Protein AF-0000000069712317 (afdb_homodimer)

Organism: Shewanella oneidensis (strain ATCC 700550 / JCM 31522 / CIP 106686 / LMG 19005 / NCIMB 14063 / MR-1) (NCBI:txid211586)

Nearest PDB structures (foldseek):
  5gpy-assembly1_A  TM=3.965E-01  e=3.452E-01  Homo sapiens
  7nw0-assembly1_W  TM=3.946E-01  e=5.923E-01  Homo sapiens
  5oqj-assembly1_W  TM=4.664E-01  e=4.288E+00  Saccharomyces cerevisiae S288C
  5oqm-assembly1_W  TM=4.664E-01  e=4.288E+00  Saccharomyces cerevisiae
  7ml1-assembly1_W  TM=3.977E-01  e=7.357E+00  Saccharomyces cerevisiae

Secondary structure (DSSP, 8-state):
----EEE--TTT-TTEEE-SS---GGGGG-SEEE--GGGHHHHTTTS-EEEEE-TTT--EEEEEE--SSTT--TTEETTEE-SS---HHHHHTTEEEEEETTTEEEEEEETT-TTEEET-SEESB-TTSPBPHHHHHHHHHHHHHHHHHHHHHHHHHHHHHTT-EEEEEEEEE-TTS-EEEEEEEEEE-HHHHHTS-HHHHHHHHHHTHHHHHHHHHHHGGGGGGGT--/----EEE--TTT-TTEEE-SS---GGGGG-SEEE--GGGHHHHTTTS-EEEEE-TTT--EEEEEE--SSTT--TTEETTEE-SS---HHHHHTTEEEEEETTTEEEEEEETT-TTEEET-SEESB-TTSPBPHHHHHHHHHHHHHHHHHHHHHHHHHHHHHTT-EEEEEEEEE-TTS-EEEEEEEEEE-HHHHHTS-HHHHHHHHHHTHHHHHHHHHHHGGGGGGGT--

Sequence (458 aa):
MKTQFVPLNDANHKNLAIGDQVDYSLFETMHMLPLQVQEFMSAATSFPIVFTKNAQTGEFLSIAITALKPNTNMLLKNGQWQSRYLPIQVQLYPFGMSYVDNDKVILGIDINNSSVAEHEAHRLFDDSGKQTTYLSKKLELASLQASYHDMTKYFIKVLLNHGLLQTRTLTVTALDATKTNIDGIYTIDEGKLQQLDDTTLLDFAKRGFYSAIYAHLCSLSLIDLVMEKMKTQFVPLNDANHKNLAIGDQVDYSLFETMHMLPLQVQEFMSAATSFPIVFTKNAQTGEFLSIAITALKPNTNMLLKNGQWQSRYLPIQVQLYPFGMSYVDNDKVILGIDINNSSVAEHEAHRLFDDSGKQTTYLSKKLELASLQASYHDMTKYFIKVLLNHGLLQTRTLTVTALDATKTNIDGIYTIDEGKLQQLDDTTLLDFAKRGFYSAIYAHLCSLSLIDLVMEK

Structure (mmCIF, N/CA/C/O backbone):
data_AF-0000000069712317-model_v1
#
loop_
_entity.id
_entity.type
_entity.pdbx_description
1 polymer 'SapC family protein'
#
loop_
_atom_site.group_PDB
_atom_site.id
_atom_site.type_symbol
_atom_site.label_atom_id
_atom_site.label_alt_id
_atom_site.label_comp_id
_atom_site.label_asym_id
_atom_site.label_entity_id
_atom_site.label_seq_id
_atom_site.pdbx_PDB_ins_code
_atom_site.Cartn_x
_atom_site.Cartn_y
_atom_site.Cartn_z
_atom_site.occupancy
_atom_site.B_iso_or_equiv
_atom_site.auth_seq_id
_atom_site.auth_comp_id
_atom_site.auth_asym_id
_atom_site.auth_atom_id
_atom_site.pdbx_PDB_model_num
ATOM 1 N N . MET A 1 1 ? -21.062 28.516 6.91 1 56.5 1 MET A N 1
ATOM 2 C CA . MET A 1 1 ? -20.266 29.703 7.211 1 56.5 1 MET A CA 1
ATOM 3 C C . MET A 1 1 ? -18.875 29.594 6.613 1 56.5 1 MET A C 1
ATOM 5 O O . MET A 1 1 ? -18.375 28.484 6.395 1 56.5 1 MET A O 1
ATOM 9 N N . LYS A 1 2 ? -18.312 30.703 6.191 1 67.31 2 LYS A N 1
ATOM 10 C CA . LYS A 1 2 ? -17.016 30.75 5.512 1 67.31 2 LYS A CA 1
ATOM 11 C C . LYS A 1 2 ? -15.875 30.516 6.488 1 67.31 2 LYS A C 1
ATOM 13 O O . LYS A 1 2 ? -15.938 30.953 7.641 1 67.31 2 LYS A O 1
ATOM 18 N N . THR A 1 3 ? -15.062 29.531 6.172 1 71.25 3 THR A N 1
ATOM 19 C CA . THR A 1 3 ? -13.883 29.25 6.984 1 71.25 3 THR A CA 1
ATOM 20 C C . THR A 1 3 ? -13.117 30.531 7.285 1 71.25 3 THR A C 1
ATOM 22 O O . THR A 1 3 ? -12.906 31.359 6.395 1 71.25 3 THR A O 1
ATOM 25 N N . GLN A 1 4 ? -13.016 30.891 8.57 1 75.88 4 GLN A N 1
ATOM 26 C CA . GLN A 1 4 ? -12.25 32.062 9 1 75.88 4 GLN A CA 1
ATOM 27 C C . GLN A 1 4 ? -11.164 31.656 9.992 1 75.88 4 GLN A C 1
ATOM 29 O O . GLN A 1 4 ? -11.445 31.375 11.156 1 75.88 4 GLN A O 1
ATOM 34 N N . PHE A 1 5 ? -9.922 31.703 9.539 1 80.81 5 PHE A N 1
ATOM 35 C CA . PHE A 1 5 ? -8.805 31.359 10.414 1 80.81 5 PHE A CA 1
ATOM 36 C C . PHE A 1 5 ? -8.289 32.594 11.141 1 80.81 5 PHE A C 1
ATOM 38 O O . PHE A 1 5 ? -8.016 33.625 10.508 1 80.81 5 PHE A O 1
ATOM 45 N N . VAL A 1 6 ? -8.367 32.5 12.391 1 83.62 6 VAL A N 1
ATOM 46 C CA . VAL A 1 6 ? -7.812 33.562 13.211 1 83.62 6 VAL A CA 1
ATOM 47 C C . VAL A 1 6 ? -6.57 33.062 13.945 1 83.62 6 VAL A C 1
ATOM 49 O O . VAL A 1 6 ? -6.535 31.938 14.414 1 83.62 6 VAL A O 1
ATOM 52 N N . PRO A 1 7 ? -5.547 33.906 13.977 1 86 7 PRO A N 1
ATOM 53 C CA . PRO A 1 7 ? -4.352 33.5 14.719 1 86 7 PRO A CA 1
ATOM 54 C C . PRO A 1 7 ? -4.656 33.125 16.172 1 86 7 PRO A C 1
ATOM 56 O O . PRO A 1 7 ? -5.41 33.812 16.844 1 86 7 PRO A O 1
ATOM 59 N N . LEU A 1 8 ? -4.09 32.031 16.484 1 84.81 8 LEU A N 1
ATOM 60 C CA . LEU A 1 8 ? -4.312 31.562 17.844 1 84.81 8 LEU A CA 1
ATOM 61 C C . LEU A 1 8 ? -3.525 32.375 18.859 1 84.81 8 LEU A C 1
ATOM 63 O O . LEU A 1 8 ? -2.33 32.625 18.672 1 84.81 8 LEU A O 1
ATOM 67 N N . ASN A 1 9 ? -4.246 32.906 19.75 1 82.69 9 ASN A N 1
ATOM 68 C CA . ASN A 1 9 ? -3.594 33.656 20.812 1 82.69 9 ASN A CA 1
ATOM 69 C C . ASN A 1 9 ? -4.266 33.406 22.172 1 82.69 9 ASN A C 1
ATOM 71 O O . ASN A 1 9 ? -5.477 33.188 22.234 1 82.69 9 ASN A O 1
ATOM 75 N N . ASP A 1 10 ? -3.424 33.406 23.172 1 77.81 10 ASP A N 1
ATOM 76 C CA . ASP A 1 10 ? -3.889 33.094 24.516 1 77.81 10 ASP A CA 1
ATOM 77 C C . ASP A 1 10 ? -4.824 34.188 25.047 1 77.81 10 ASP A C 1
ATOM 79 O O . ASP A 1 10 ? -5.691 33.906 25.875 1 77.81 10 ASP A O 1
ATOM 83 N N . ALA A 1 11 ? -4.703 35.344 24.578 1 78.44 11 ALA A N 1
ATOM 84 C CA . ALA A 1 11 ? -5.508 36.469 25.094 1 78.44 11 ALA A CA 1
ATOM 85 C C . ALA A 1 11 ? -6.949 36.375 24.609 1 78.44 11 ALA A C 1
ATOM 87 O O . ALA A 1 11 ? -7.887 36.5 25.406 1 78.44 11 ALA A O 1
ATOM 88 N N . ASN A 1 12 ? -7.172 36.031 23.438 1 79.75 12 ASN A N 1
ATOM 89 C CA . ASN A 1 12 ? -8.492 36.062 22.812 1 79.75 12 ASN A CA 1
ATOM 90 C C . ASN A 1 12 ? -9.148 34.688 22.859 1 79.75 12 ASN A C 1
ATOM 92 O O . ASN A 1 12 ? -10.375 34.562 22.797 1 79.75 12 ASN A O 1
ATOM 96 N N . HIS A 1 13 ? -8.289 33.656 23.094 1 82.25 13 HIS A N 1
ATOM 97 C CA . HIS A 1 13 ? -8.836 32.312 22.938 1 82.25 13 HIS A CA 1
ATOM 98 C C . HIS A 1 13 ? -8.641 31.484 24.203 1 82.25 13 HIS A C 1
ATOM 100 O O . HIS A 1 13 ? -8.539 30.266 24.141 1 82.25 13 HIS A O 1
ATOM 106 N N . LYS A 1 14 ? -8.648 32.125 25.25 1 82.12 14 LYS A N 1
ATOM 107 C CA . LYS A 1 14 ? -8.398 31.5 26.547 1 82.12 14 LYS A CA 1
ATOM 108 C C . LYS A 1 14 ? -9.469 30.469 26.875 1 82.12 14 LYS A C 1
ATOM 110 O O . LYS A 1 14 ? -9.18 29.422 27.453 1 82.12 14 LYS A O 1
ATOM 115 N N . ASN A 1 15 ? -10.648 30.766 26.469 1 84.31 15 ASN A N 1
ATOM 116 C CA . ASN A 1 15 ? -11.75 29.906 26.859 1 84.31 15 ASN A CA 1
ATOM 117 C C . ASN A 1 15 ? -12.188 29 25.703 1 84.31 15 ASN A C 1
ATOM 119 O O . ASN A 1 15 ? -13.164 28.266 25.812 1 84.31 15 ASN A O 1
ATOM 123 N N . LEU A 1 16 ? -11.461 29.078 24.688 1 86.56 16 LEU A N 1
ATOM 124 C CA . LEU A 1 16 ? -11.82 28.281 23.531 1 86.56 16 LEU A CA 1
ATOM 125 C C . LEU A 1 16 ? -11.461 26.828 23.734 1 86.56 16 LEU A C 1
ATOM 127 O O . LEU A 1 16 ? -10.43 26.516 24.328 1 86.56 16 LEU A O 1
ATOM 131 N N . ALA A 1 17 ? -12.297 26.016 23.312 1 90.19 17 ALA A N 1
ATOM 132 C CA . ALA A 1 17 ? -12.109 24.578 23.422 1 90.19 17 ALA A CA 1
ATOM 133 C C . ALA A 1 17 ? -12.586 23.859 22.156 1 90.19 17 ALA A C 1
ATOM 135 O O . ALA A 1 17 ? -13.312 24.438 21.344 1 90.19 17 ALA A O 1
ATOM 136 N N . ILE A 1 18 ? -12.062 22.703 22.016 1 90.06 18 ILE A N 1
ATOM 137 C CA . ILE A 1 18 ? -12.438 21.875 20.875 1 90.06 18 ILE A CA 1
ATOM 138 C C . ILE A 1 18 ? -13.195 20.641 21.344 1 90.06 18 ILE A C 1
ATOM 140 O O . ILE A 1 18 ? -12.781 19.984 22.312 1 90.06 18 ILE A O 1
ATOM 144 N N . GLY A 1 19 ? -14.156 20.344 20.625 1 87.5 19 GLY A N 1
ATOM 145 C CA . GLY A 1 19 ? -14.938 19.156 20.938 1 87.5 19 GLY A CA 1
ATOM 146 C C . GLY A 1 19 ? -14.203 17.859 20.656 1 87.5 19 GLY A C 1
ATOM 147 O O . GLY A 1 19 ? -13.156 17.859 20 1 87.5 19 GLY A O 1
ATOM 148 N N . ASP A 1 20 ? -14.75 16.719 21.141 1 84.81 20 ASP A N 1
ATOM 149 C CA . ASP A 1 20 ? -14.172 15.391 20.969 1 84.81 20 ASP A CA 1
ATOM 150 C C . ASP A 1 20 ? -14.172 14.977 19.5 1 84.81 20 ASP A C 1
ATOM 152 O O . ASP A 1 20 ? -13.25 14.305 19.031 1 84.81 20 ASP A O 1
ATOM 156 N N . GLN A 1 21 ? -15.227 15.43 18.875 1 85.38 21 GLN A N 1
ATOM 157 C CA . GLN A 1 21 ? -15.32 15.125 17.453 1 85.38 21 GLN A CA 1
ATOM 158 C C . GLN A 1 21 ? -15.172 16.391 16.609 1 85.38 21 GLN A C 1
ATOM 160 O O . GLN A 1 21 ? -15.992 17.297 16.703 1 85.38 21 GLN A O 1
ATOM 165 N N . VAL A 1 22 ? -14.141 16.344 15.859 1 86.44 22 VAL A N 1
ATOM 166 C CA . VAL A 1 22 ? -13.906 17.484 14.984 1 86.44 22 VAL A CA 1
ATOM 167 C C . VAL A 1 22 ? -14.82 17.391 13.766 1 86.44 22 VAL A C 1
ATOM 169 O O . VAL A 1 22 ? -15.031 16.312 13.219 1 86.44 22 VAL A O 1
ATOM 172 N N . ASP A 1 23 ? -15.32 18.484 13.367 1 85.62 23 ASP A N 1
ATOM 173 C CA . ASP A 1 23 ? -16.156 18.562 12.172 1 85.62 23 ASP A CA 1
ATOM 174 C C . ASP A 1 23 ? -15.305 18.766 10.922 1 85.62 23 ASP A C 1
ATOM 176 O O . ASP A 1 23 ? -14.805 19.859 10.68 1 85.62 23 ASP A O 1
ATOM 180 N N . TYR A 1 24 ? -15.266 17.688 10.07 1 89 24 TYR A N 1
ATOM 181 C CA . TYR A 1 24 ? -14.438 17.734 8.875 1 89 24 TYR A CA 1
ATOM 182 C C . TYR A 1 24 ? -15.266 18.109 7.648 1 89 24 TYR A C 1
ATOM 184 O O . TYR A 1 24 ? -14.852 17.875 6.512 1 89 24 TYR A O 1
ATOM 192 N N . SER A 1 25 ? -16.359 18.75 7.836 1 86.62 25 SER A N 1
ATOM 193 C CA . SER A 1 25 ? -17.297 19.047 6.754 1 86.62 25 SER A CA 1
ATOM 194 C C . SER A 1 25 ? -16.625 19.891 5.668 1 86.62 25 SER A C 1
ATOM 196 O O . SER A 1 25 ? -16.984 19.797 4.496 1 86.62 25 SER A O 1
ATOM 198 N N . LEU A 1 26 ? -15.703 20.656 6.105 1 85.38 26 LEU A N 1
ATOM 199 C CA . LEU A 1 26 ? -14.977 21.484 5.152 1 85.38 26 LEU A CA 1
ATOM 200 C C . LEU A 1 26 ? -14.336 20.641 4.062 1 85.38 26 LEU A C 1
ATOM 202 O O . LEU A 1 26 ? -14.281 21.047 2.9 1 85.38 26 LEU A O 1
ATOM 206 N N . PHE A 1 27 ? -13.953 19.453 4.398 1 90.06 27 PHE A N 1
ATOM 207 C CA . PHE A 1 27 ? -13.172 18.609 3.494 1 90.06 27 PHE A CA 1
ATOM 208 C C . PHE A 1 27 ? -14.094 17.766 2.607 1 90.06 27 PHE A C 1
ATOM 210 O O . PHE A 1 27 ? -13.625 17.062 1.709 1 90.06 27 PHE A O 1
ATOM 217 N N . GLU A 1 28 ? -15.305 17.844 2.781 1 88.75 28 GLU A N 1
ATOM 218 C CA . GLU A 1 28 ? -16.266 17.062 2.002 1 88.75 28 GLU A CA 1
ATOM 219 C C . GLU A 1 28 ? -16.266 17.484 0.539 1 88.75 28 GLU A C 1
ATOM 221 O O . GLU A 1 28 ? -16.656 16.719 -0.341 1 88.75 28 GLU A O 1
ATOM 226 N N . THR A 1 29 ? -15.812 18.703 0.356 1 88.06 29 THR A N 1
ATOM 227 C CA . THR A 1 29 ? -15.852 19.234 -1.005 1 88.06 29 THR A CA 1
ATOM 228 C C . THR A 1 29 ? -14.469 19.156 -1.653 1 88.06 29 THR A C 1
ATOM 230 O O . THR A 1 29 ? -14.289 19.625 -2.783 1 88.06 29 THR A O 1
ATOM 233 N N . MET A 1 30 ? -13.578 18.578 -1.003 1 88.69 30 MET A N 1
ATOM 234 C CA . MET A 1 30 ? -12.211 18.547 -1.509 1 88.69 30 MET A CA 1
ATOM 235 C C . MET A 1 30 ? -11.898 17.188 -2.127 1 88.69 30 MET A C 1
ATOM 237 O O . MET A 1 30 ? -11.727 16.188 -1.41 1 88.69 30 MET A O 1
ATOM 241 N N . HIS A 1 31 ? -11.781 17.219 -3.441 1 88.44 31 HIS A N 1
ATOM 242 C CA . HIS A 1 31 ? -11.516 15.969 -4.141 1 88.44 31 HIS A CA 1
ATOM 243 C C . HIS A 1 31 ? -10.016 15.672 -4.199 1 88.44 31 HIS A C 1
ATOM 245 O O . HIS A 1 31 ? -9.609 14.586 -4.605 1 88.44 31 HIS A O 1
ATOM 251 N N . MET A 1 32 ? -9.234 16.641 -3.787 1 90.19 32 MET A N 1
ATOM 252 C CA . MET A 1 32 ? -7.777 16.531 -3.73 1 90.19 32 MET A CA 1
ATOM 253 C C . MET A 1 32 ? -7.234 17.125 -2.439 1 90.19 32 MET A C 1
ATOM 255 O O . MET A 1 32 ? -7.656 18.219 -2.025 1 90.19 32 MET A O 1
ATOM 259 N N . LEU A 1 33 ? -6.371 16.391 -1.808 1 92.56 33 LEU A N 1
ATOM 260 C CA . LEU A 1 33 ? -5.746 16.875 -0.58 1 92.56 33 LEU A CA 1
ATOM 261 C C . LEU A 1 33 ? -4.227 16.781 -0.671 1 92.56 33 LEU A C 1
ATOM 263 O O . LEU A 1 33 ? -3.682 15.734 -1.005 1 92.56 33 LEU A O 1
ATOM 267 N N . PRO A 1 34 ? -3.598 17.844 -0.376 1 92.81 34 PRO A N 1
ATOM 268 C CA . PRO A 1 34 ? -2.135 17.766 -0.381 1 92.81 34 PRO A CA 1
ATOM 269 C C . PRO A 1 34 ? -1.585 16.766 0.635 1 92.81 34 PRO A C 1
ATOM 271 O O . PRO A 1 34 ? -2.148 16.625 1.723 1 92.81 34 PRO A O 1
ATOM 274 N N . LEU A 1 35 ? -0.483 16.141 0.286 1 95.62 35 LEU A N 1
ATOM 275 C CA . LEU A 1 35 ? 0.193 15.18 1.159 1 95.62 35 LEU A CA 1
ATOM 276 C C . LEU A 1 35 ? 1.688 15.477 1.229 1 95.62 35 LEU A C 1
ATOM 278 O O . LEU A 1 35 ? 2.299 15.844 0.226 1 95.62 35 LEU A O 1
ATOM 282 N N . GLN A 1 36 ? 2.16 15.234 2.428 1 95.75 36 GLN A N 1
ATOM 283 C CA . GLN A 1 36 ? 3.609 15.297 2.588 1 95.75 36 GLN A CA 1
ATOM 284 C C . GLN A 1 36 ? 4.25 13.938 2.324 1 95.75 36 GLN A C 1
ATOM 286 O O . GLN A 1 36 ? 3.621 12.891 2.531 1 95.75 36 GLN A O 1
ATOM 291 N N . VAL A 1 37 ? 5.508 13.961 1.9 1 96.81 37 VAL A N 1
ATOM 292 C CA . VAL A 1 37 ? 6.215 12.742 1.51 1 96.81 37 VAL A CA 1
ATOM 293 C C . VAL A 1 37 ? 6.285 11.781 2.695 1 96.81 37 VAL A C 1
ATOM 295 O O . VAL A 1 37 ? 6.23 10.562 2.52 1 96.81 37 VAL A O 1
ATOM 298 N N . GLN A 1 38 ? 6.328 12.297 3.895 1 95.56 38 GLN A N 1
ATOM 299 C CA . GLN A 1 38 ? 6.43 11.492 5.105 1 95.56 38 GLN A CA 1
ATOM 300 C C . GLN A 1 38 ? 5.145 10.711 5.352 1 95.56 38 GLN A C 1
ATOM 302 O O . GLN A 1 38 ? 5.133 9.75 6.129 1 95.56 38 GLN A O 1
ATOM 307 N N . GLU A 1 39 ? 4.051 11.055 4.691 1 96 39 GLU A N 1
ATOM 308 C CA . GLU A 1 39 ? 2.758 10.398 4.875 1 96 39 GLU A CA 1
ATOM 309 C C . GLU A 1 39 ? 2.564 9.266 3.875 1 96 39 GLU A C 1
ATOM 311 O O . GLU A 1 39 ? 1.634 8.469 4.004 1 96 39 GLU A O 1
ATOM 316 N N . PHE A 1 40 ? 3.416 9.156 2.93 1 97.19 40 PHE A N 1
ATOM 317 C CA . PHE A 1 40 ? 3.189 8.289 1.782 1 97.19 40 PHE A CA 1
ATOM 318 C C . PHE A 1 40 ? 3.012 6.844 2.229 1 97.19 40 PHE A C 1
ATOM 320 O O . PHE A 1 40 ? 2.037 6.188 1.853 1 97.19 40 PHE A O 1
ATOM 327 N N . MET A 1 41 ? 3.895 6.402 3.059 1 94.88 41 MET A N 1
ATOM 328 C CA . MET A 1 41 ? 3.863 4.996 3.449 1 94.88 41 MET A CA 1
ATOM 329 C C . MET A 1 41 ? 2.564 4.66 4.176 1 94.88 41 MET A C 1
ATOM 331 O O . MET A 1 41 ? 1.948 3.627 3.904 1 94.88 41 MET A O 1
ATOM 335 N N . SER A 1 42 ? 2.15 5.559 5 1 94.06 42 SER A N 1
ATOM 336 C CA . SER A 1 42 ? 0.932 5.324 5.766 1 94.06 42 SER A CA 1
ATOM 337 C C . SER A 1 42 ? -0.311 5.508 4.902 1 94.06 42 SER A C 1
ATOM 339 O O . SER A 1 42 ? -1.314 4.816 5.094 1 94.06 42 SER A O 1
ATOM 341 N N . ALA A 1 43 ? -0.206 6.352 3.971 1 95.75 43 ALA A N 1
ATOM 342 C CA . ALA A 1 43 ? -1.369 6.73 3.172 1 95.75 43 ALA A CA 1
ATOM 343 C C . ALA A 1 43 ? -1.544 5.797 1.979 1 95.75 43 ALA A C 1
ATOM 345 O O . ALA A 1 43 ? -2.625 5.727 1.388 1 95.75 43 ALA A O 1
ATOM 346 N N . ALA A 1 44 ? -0.515 5.094 1.617 1 95.56 44 ALA A N 1
ATOM 347 C CA . ALA A 1 44 ? -0.45 4.34 0.368 1 95.56 44 ALA A CA 1
ATOM 348 C C . ALA A 1 44 ? -1.545 3.279 0.311 1 95.56 44 ALA A C 1
ATOM 350 O O . ALA A 1 44 ? -2.027 2.934 -0.771 1 95.56 44 ALA A O 1
ATOM 351 N N . THR A 1 45 ? -1.96 2.766 1.424 1 92.81 45 THR A N 1
ATOM 352 C CA . THR A 1 45 ? -2.941 1.687 1.429 1 92.81 45 THR A CA 1
ATOM 353 C C . THR A 1 45 ? -4.355 2.24 1.585 1 92.81 45 THR A C 1
ATOM 355 O O . THR A 1 45 ? -5.324 1.48 1.639 1 92.81 45 THR A O 1
ATOM 358 N N . SER A 1 46 ? -4.531 3.506 1.655 1 92.5 46 SER A N 1
ATOM 359 C CA . SER A 1 46 ? -5.832 4.109 1.931 1 92.5 46 SER A CA 1
ATOM 360 C C . SER A 1 46 ? -6.406 4.773 0.686 1 92.5 46 SER A C 1
ATOM 362 O O . SER A 1 46 ? -7.609 4.68 0.424 1 92.5 46 SER A O 1
ATOM 364 N N . PHE A 1 47 ? -5.598 5.465 -0.061 1 92.44 47 PHE A N 1
ATOM 365 C CA . PHE A 1 47 ? -6.059 6.156 -1.26 1 92.44 47 PHE A CA 1
ATOM 366 C C . PHE A 1 47 ? -4.895 6.426 -2.209 1 92.44 47 PHE A C 1
ATOM 368 O O . PHE A 1 47 ? -3.732 6.379 -1.803 1 92.44 47 PHE A O 1
ATOM 375 N N . PRO A 1 48 ? -5.223 6.73 -3.477 1 93.12 48 PRO A N 1
ATOM 376 C CA . PRO A 1 48 ? -4.164 6.98 -4.457 1 93.12 48 PRO A CA 1
ATOM 377 C C . PRO A 1 48 ? -3.424 8.289 -4.203 1 93.12 48 PRO A C 1
ATOM 379 O O . PRO A 1 48 ? -4.043 9.289 -3.822 1 93.12 48 PRO A O 1
ATOM 382 N N . ILE A 1 49 ? -2.184 8.258 -4.379 1 95.69 49 ILE A N 1
ATOM 383 C CA . ILE A 1 49 ? -1.302 9.422 -4.281 1 95.69 49 ILE A CA 1
ATOM 384 C C . ILE A 1 49 ? -0.756 9.766 -5.664 1 95.69 49 ILE A C 1
ATOM 386 O O . ILE A 1 49 ? -0.201 8.914 -6.355 1 95.69 49 ILE A O 1
ATOM 390 N N . VAL A 1 50 ? -0.932 11 -6.066 1 94.69 50 VAL A N 1
ATOM 391 C CA . VAL A 1 50 ? -0.447 11.43 -7.371 1 94.69 50 VAL A CA 1
ATOM 392 C C . VAL A 1 50 ? 0.226 12.797 -7.246 1 94.69 50 VAL A C 1
ATOM 394 O O . VAL A 1 50 ? 0.256 13.383 -6.164 1 94.69 50 VAL A O 1
ATOM 397 N N . PHE A 1 51 ? 0.862 13.172 -8.328 1 96.06 51 PHE A N 1
ATOM 398 C CA . PHE A 1 51 ? 1.455 14.5 -8.406 1 96.06 51 PHE A CA 1
ATOM 399 C C . PHE A 1 51 ? 0.684 15.383 -9.375 1 96.06 51 PHE A C 1
ATOM 401 O O . PHE A 1 51 ? 0.229 14.914 -10.422 1 96.06 51 PHE A O 1
ATOM 408 N N . THR A 1 52 ? 0.498 16.531 -8.961 1 92.94 52 THR A N 1
ATOM 409 C CA . THR A 1 52 ? -0.153 17.5 -9.828 1 92.94 52 THR A CA 1
ATOM 410 C C . THR A 1 52 ? 0.649 18.797 -9.891 1 92.94 52 THR A C 1
ATOM 412 O O . THR A 1 52 ? 1.493 19.062 -9.031 1 92.94 52 THR A O 1
ATOM 415 N N . LYS A 1 53 ? 0.369 19.453 -10.922 1 90.69 53 LYS A N 1
ATOM 416 C CA . LYS A 1 53 ? 1.012 20.75 -11.102 1 90.69 53 LYS A CA 1
ATOM 417 C C . LYS A 1 53 ? 0.04 21.891 -10.812 1 90.69 53 LYS A C 1
ATOM 419 O O . LYS A 1 53 ? -1.056 21.938 -11.367 1 90.69 53 LYS A O 1
ATOM 424 N N . ASN A 1 54 ? 0.455 22.703 -9.883 1 86.56 54 ASN A N 1
ATOM 425 C CA . ASN A 1 54 ? -0.322 23.922 -9.648 1 86.56 54 ASN A CA 1
ATOM 426 C C . ASN A 1 54 ? -0.316 24.828 -10.875 1 86.56 54 ASN A C 1
ATOM 428 O O . ASN A 1 54 ? 0.747 25.234 -11.344 1 86.56 54 ASN A O 1
ATOM 432 N N . ALA A 1 55 ? -1.462 25.156 -11.352 1 81.5 55 ALA A N 1
ATOM 433 C CA . ALA A 1 55 ? -1.58 25.906 -12.594 1 81.5 55 ALA A CA 1
ATOM 434 C C . ALA A 1 55 ? -1.03 27.328 -12.43 1 81.5 55 ALA A C 1
ATOM 436 O O . ALA A 1 55 ? -0.507 27.906 -13.383 1 81.5 55 ALA A O 1
ATOM 437 N N . GLN A 1 56 ? -1.111 27.891 -11.273 1 82.94 56 GLN A N 1
ATOM 438 C CA . GLN A 1 56 ? -0.714 29.266 -11.023 1 82.94 56 GLN A CA 1
ATOM 439 C C . GLN A 1 56 ? 0.787 29.375 -10.766 1 82.94 56 GLN A C 1
ATOM 441 O O . GLN A 1 56 ? 1.459 30.234 -11.336 1 82.94 56 GLN A O 1
ATOM 446 N N . THR A 1 57 ? 1.352 28.438 -9.992 1 83.56 57 THR A N 1
ATOM 447 C CA . THR A 1 57 ? 2.736 28.547 -9.555 1 83.56 57 THR A CA 1
ATOM 448 C C . THR A 1 57 ? 3.643 27.625 -10.367 1 83.56 57 THR A C 1
ATOM 450 O O . THR A 1 57 ? 4.863 27.797 -10.383 1 83.56 57 THR A O 1
ATOM 453 N N . GLY A 1 58 ? 3.049 26.641 -10.984 1 87.19 58 GLY A N 1
ATOM 454 C CA . GLY A 1 58 ? 3.824 25.641 -11.695 1 87.19 58 GLY A CA 1
ATOM 455 C C . GLY A 1 58 ? 4.477 24.625 -10.781 1 87.19 58 GLY A C 1
ATOM 456 O O . GLY A 1 58 ? 5.176 23.719 -11.242 1 87.19 58 GLY A O 1
ATOM 457 N N . GLU A 1 59 ? 4.172 24.844 -9.539 1 90.44 59 GLU A N 1
ATOM 458 C CA . GLU A 1 59 ? 4.77 23.969 -8.547 1 90.44 59 GLU A CA 1
ATOM 459 C C . GLU A 1 59 ? 4.062 22.609 -8.516 1 90.44 59 GLU A C 1
ATOM 461 O O . GLU A 1 59 ? 2.834 22.547 -8.586 1 90.44 59 GLU A O 1
ATOM 466 N N . PHE A 1 60 ? 4.887 21.625 -8.453 1 94.31 60 PHE A N 1
ATOM 467 C CA . PHE A 1 60 ? 4.332 20.281 -8.32 1 94.31 60 PHE A CA 1
ATOM 468 C C . PHE A 1 60 ? 4.023 19.953 -6.859 1 94.31 60 PHE A C 1
ATOM 470 O O . PHE A 1 60 ? 4.801 20.312 -5.969 1 94.31 60 PHE A O 1
ATOM 477 N N . LEU A 1 61 ? 2.908 19.328 -6.719 1 94.06 61 LEU A N 1
ATOM 478 C CA . LEU A 1 61 ? 2.469 18.922 -5.391 1 94.06 61 LEU A CA 1
ATOM 479 C C . LEU A 1 61 ? 2.08 17.438 -5.383 1 94.06 61 LEU A C 1
ATOM 481 O O . LEU A 1 61 ? 1.69 16.891 -6.414 1 94.06 61 LEU A O 1
ATOM 485 N N . SER A 1 62 ? 2.326 16.828 -4.27 1 96.25 62 SER A N 1
ATOM 486 C CA . SER A 1 62 ? 1.771 15.492 -4.047 1 96.25 62 SER A CA 1
ATOM 487 C C . SER A 1 62 ? 0.358 15.57 -3.48 1 96.25 62 SER A C 1
ATOM 489 O O . SER A 1 62 ? 0.113 16.281 -2.504 1 96.25 62 SER A O 1
ATOM 491 N N . ILE A 1 63 ? -0.507 14.789 -4.043 1 93.81 63 ILE A N 1
ATOM 492 C CA . ILE A 1 63 ? -1.924 14.922 -3.723 1 93.81 63 ILE A CA 1
ATOM 493 C C . ILE A 1 63 ? -2.531 13.547 -3.473 1 93.81 63 ILE A C 1
ATOM 495 O O . ILE A 1 63 ? -2.193 12.578 -4.156 1 93.81 63 ILE A O 1
ATOM 499 N N . ALA A 1 64 ? -3.336 13.531 -2.465 1 94.19 64 ALA A N 1
ATOM 500 C CA . ALA A 1 64 ? -4.262 12.414 -2.305 1 94.19 64 ALA A CA 1
ATOM 501 C C . ALA A 1 64 ? -5.547 12.648 -3.096 1 94.19 64 ALA A C 1
ATOM 503 O O . ALA A 1 64 ? -6.195 13.688 -2.945 1 94.19 64 ALA A O 1
ATOM 504 N N . ILE A 1 65 ? -5.879 11.703 -3.865 1 90.44 65 ILE A N 1
ATOM 505 C CA . ILE A 1 65 ? -7.148 11.789 -4.586 1 90.44 65 ILE A CA 1
ATOM 506 C C . ILE A 1 65 ? -8.258 11.172 -3.744 1 90.44 65 ILE A C 1
ATOM 508 O O . ILE A 1 65 ? -8.172 10.008 -3.35 1 90.44 65 ILE A O 1
ATOM 512 N N . THR A 1 66 ? -9.219 12.016 -3.469 1 89.94 66 THR A N 1
ATOM 513 C CA . THR A 1 66 ? -10.312 11.531 -2.629 1 89.94 66 THR A CA 1
ATOM 514 C C . THR A 1 66 ? -11.555 11.242 -3.467 1 89.94 66 THR A C 1
ATOM 516 O O . THR A 1 66 ? -12.469 10.555 -3.012 1 89.94 66 THR A O 1
ATOM 519 N N . ALA A 1 67 ? -11.57 11.875 -4.602 1 86.19 67 ALA A N 1
ATOM 520 C CA . ALA A 1 67 ? -12.672 11.672 -5.539 1 86.19 67 ALA A CA 1
ATOM 521 C C . ALA A 1 67 ? -12.281 12.117 -6.945 1 86.19 67 ALA A C 1
ATOM 523 O O . ALA A 1 67 ? -11.312 12.859 -7.121 1 86.19 67 ALA A O 1
ATOM 524 N N . LEU A 1 68 ? -13.078 11.68 -7.902 1 78.75 68 LEU A N 1
ATOM 525 C CA . LEU A 1 68 ? -12.797 12.055 -9.281 1 78.75 68 LEU A CA 1
ATOM 526 C C . LEU A 1 68 ? -13.492 13.367 -9.648 1 78.75 68 LEU A C 1
ATOM 528 O O . LEU A 1 68 ? -12.984 14.141 -10.453 1 78.75 68 LEU A O 1
ATOM 532 N N . LYS A 1 69 ? -14.617 13.508 -9.023 1 79.81 69 LYS A N 1
ATOM 533 C CA . LYS A 1 69 ? -15.406 14.703 -9.305 1 79.81 69 LYS A CA 1
ATOM 534 C C . LYS A 1 69 ? -15.031 15.844 -8.367 1 79.81 69 LYS A C 1
ATOM 536 O O . LYS A 1 69 ? -14.953 15.656 -7.148 1 79.81 69 LYS A O 1
ATOM 541 N N . PRO A 1 70 ? -14.875 17 -8.938 1 82.69 70 PRO A N 1
ATOM 542 C CA . PRO A 1 70 ? -14.617 18.156 -8.078 1 82.69 70 PRO A CA 1
ATOM 543 C C . PRO A 1 70 ? -15.734 18.422 -7.07 1 82.69 70 PRO A C 1
ATOM 545 O O . PRO A 1 70 ? -16.891 18.047 -7.316 1 82.69 70 PRO A O 1
ATOM 548 N N . ASN A 1 71 ? -15.375 18.859 -5.949 1 86.75 71 ASN A N 1
ATOM 549 C CA . ASN A 1 71 ? -16.281 19.266 -4.887 1 86.75 71 ASN A CA 1
ATOM 550 C C . ASN A 1 71 ? -16.938 18.062 -4.215 1 86.75 71 ASN A C 1
ATOM 552 O O . ASN A 1 71 ? -18.047 18.172 -3.697 1 86.75 71 ASN A O 1
ATOM 556 N N . THR A 1 72 ? -16.266 17 -4.402 1 86.12 72 THR A N 1
ATOM 557 C CA . THR A 1 72 ? -16.734 15.805 -3.715 1 86.12 72 THR A CA 1
ATOM 558 C C . THR A 1 72 ? -15.594 15.125 -2.963 1 86.12 72 THR A C 1
ATOM 560 O O . THR A 1 72 ? -14.422 15.445 -3.176 1 86.12 72 THR A O 1
ATOM 563 N N . ASN A 1 73 ? -15.93 14.328 -2.021 1 88.88 73 ASN A N 1
ATOM 564 C CA . ASN A 1 73 ? -14.992 13.516 -1.252 1 88.88 73 ASN A CA 1
ATOM 565 C C . ASN A 1 73 ? -15.586 12.156 -0.886 1 88.88 73 ASN A C 1
ATOM 567 O O . ASN A 1 73 ? -16.578 12.094 -0.161 1 88.88 73 ASN A O 1
ATOM 571 N N . MET A 1 74 ? -14.922 11.141 -1.338 1 87.88 74 MET A N 1
ATOM 572 C CA . MET A 1 74 ? -15.461 9.805 -1.13 1 87.88 74 MET A CA 1
ATOM 573 C C . MET A 1 74 ? -14.938 9.203 0.172 1 87.88 74 MET A C 1
ATOM 575 O O . MET A 1 74 ? -15.391 8.141 0.593 1 87.88 74 MET A O 1
ATOM 579 N N . LEU A 1 75 ? -14.008 9.867 0.699 1 88.06 75 LEU A N 1
ATOM 580 C CA . LEU A 1 75 ? -13.406 9.344 1.919 1 88.06 75 LEU A CA 1
ATOM 581 C C . LEU A 1 75 ? -14.047 9.969 3.154 1 88.06 75 LEU A C 1
ATOM 583 O O . LEU A 1 75 ? -13.625 9.695 4.281 1 88.06 75 LEU A O 1
ATOM 587 N N . LEU A 1 76 ? -14.961 10.852 2.922 1 87.56 76 LEU A N 1
ATOM 588 C CA . LEU A 1 76 ? -15.695 11.508 4 1 87.56 76 LEU A CA 1
ATOM 589 C C . LEU A 1 76 ? -17.203 11.32 3.832 1 87.56 76 LEU A C 1
ATOM 591 O O . LEU A 1 76 ? -17.734 11.539 2.746 1 87.56 76 LEU A O 1
ATOM 595 N N . LYS A 1 77 ? -17.781 10.797 4.867 1 83.38 77 LYS A N 1
ATOM 596 C CA . LYS A 1 77 ? -19.234 10.656 4.875 1 83.38 77 LYS A CA 1
ATOM 597 C C . LYS A 1 77 ? -19.844 11.203 6.168 1 83.38 77 LYS A C 1
ATOM 599 O O . LYS A 1 77 ? -19.453 10.789 7.262 1 83.38 77 LYS A O 1
ATOM 604 N N . ASN A 1 78 ? -20.734 12.203 6.051 1 82.81 78 ASN A N 1
ATOM 605 C CA . ASN A 1 78 ? -21.422 12.797 7.191 1 82.81 78 ASN A CA 1
ATOM 606 C C . ASN A 1 78 ? -20.422 13.359 8.211 1 82.81 78 ASN A C 1
ATOM 608 O O . ASN A 1 78 ? -20.547 13.109 9.406 1 82.81 78 ASN A O 1
ATOM 612 N N . GLY A 1 79 ? -19.375 13.859 7.703 1 79.75 79 GLY A N 1
ATOM 613 C CA . GLY A 1 79 ? -18.406 14.516 8.547 1 79.75 79 GLY A CA 1
ATOM 614 C C . GLY A 1 79 ? -17.422 13.555 9.188 1 79.75 79 GLY A C 1
ATOM 615 O O . GLY A 1 79 ? -16.609 13.953 10.023 1 79.75 79 GLY A O 1
ATOM 616 N N . GLN A 1 80 ? -17.484 12.406 8.742 1 83.81 80 GLN A N 1
ATOM 617 C CA . GLN A 1 80 ? -16.609 11.398 9.32 1 83.81 80 GLN A CA 1
ATOM 618 C C . GLN A 1 80 ? -15.656 10.82 8.273 1 83.81 80 GLN A C 1
ATOM 620 O O . GLN A 1 80 ? -16.078 10.477 7.164 1 83.81 80 GLN A O 1
ATOM 625 N N . TRP A 1 81 ? -14.43 10.719 8.656 1 87.5 81 TRP A N 1
ATOM 626 C CA . TRP A 1 81 ? -13.414 10.164 7.773 1 87.5 81 TRP A CA 1
ATOM 627 C C . TRP A 1 81 ? -13.547 8.648 7.672 1 87.5 81 TRP A C 1
ATOM 629 O O . TRP A 1 81 ? -13.641 7.957 8.688 1 87.5 81 TRP A O 1
ATOM 639 N N . GLN A 1 82 ? -13.547 8.148 6.422 1 85 82 GLN A N 1
ATOM 640 C CA . GLN A 1 82 ? -13.859 6.746 6.191 1 85 82 GLN A CA 1
ATOM 641 C C . GLN A 1 82 ? -12.594 5.953 5.855 1 85 82 GLN A C 1
ATOM 643 O O . GLN A 1 82 ? -12.602 4.723 5.879 1 85 82 GLN A O 1
ATOM 648 N N . SER A 1 83 ? -11.539 6.551 5.613 1 86.81 83 SER A N 1
ATOM 649 C CA . SER A 1 83 ? -10.312 5.855 5.227 1 86.81 83 SER A CA 1
ATOM 650 C C . SER A 1 83 ? -9.422 5.594 6.434 1 86.81 83 SER A C 1
ATOM 652 O O . SER A 1 83 ? -9.641 6.152 7.508 1 86.81 83 SER A O 1
ATOM 654 N N . ARG A 1 84 ? -8.531 4.734 6.266 1 87.31 84 ARG A N 1
ATOM 655 C CA . ARG A 1 84 ? -7.66 4.309 7.355 1 87.31 84 ARG A CA 1
ATOM 656 C C . ARG A 1 84 ? -6.684 5.414 7.742 1 87.31 84 ARG A C 1
ATOM 658 O O . ARG A 1 84 ? -6.461 5.66 8.93 1 87.31 84 ARG A O 1
ATOM 665 N N . TYR A 1 85 ? -6.223 6.035 6.754 1 93.38 85 TYR A N 1
ATOM 666 C CA . TYR A 1 85 ? -5.258 7.086 7.055 1 93.38 85 TYR A CA 1
ATOM 667 C C . TYR A 1 85 ? -5.918 8.461 7.012 1 93.38 85 TYR A C 1
ATOM 669 O O . TYR A 1 85 ? -6.699 8.75 6.105 1 93.38 85 TYR A O 1
ATOM 677 N N . LEU A 1 86 ? -5.59 9.211 8.016 1 93.94 86 LEU A N 1
ATOM 678 C CA . LEU A 1 86 ? -6.039 10.602 8.102 1 93.94 86 LEU A CA 1
ATOM 679 C C . LEU A 1 86 ? -4.891 11.562 7.801 1 93.94 86 LEU A C 1
ATOM 681 O O . LEU A 1 86 ? -3.98 11.719 8.617 1 93.94 86 LEU A O 1
ATOM 685 N N . PRO A 1 87 ? -4.934 12.227 6.691 1 94.25 87 PRO A N 1
ATOM 686 C CA . PRO A 1 87 ? -3.848 13.148 6.352 1 94.25 87 PRO A CA 1
ATOM 687 C C . PRO A 1 87 ? -3.58 14.18 7.449 1 94.25 87 PRO A C 1
ATOM 689 O O . PRO A 1 87 ? -4.508 14.602 8.141 1 94.25 87 PRO A O 1
ATOM 692 N N . ILE A 1 88 ? -2.395 14.617 7.508 1 92.81 88 ILE A N 1
ATOM 693 C CA . ILE A 1 88 ? -1.969 15.531 8.562 1 92.81 88 ILE A CA 1
ATOM 694 C C . ILE A 1 88 ? -2.756 16.844 8.469 1 92.81 88 ILE A C 1
ATOM 696 O O . ILE A 1 88 ? -3.162 17.406 9.484 1 92.81 88 ILE A O 1
ATOM 700 N N . GLN A 1 89 ? -3.01 17.312 7.32 1 90.25 89 GLN A N 1
ATOM 701 C CA . GLN A 1 89 ? -3.762 18.562 7.141 1 90.25 89 GLN A CA 1
ATOM 702 C C . GLN A 1 89 ? -5.16 18.438 7.742 1 90.25 89 GLN A C 1
ATOM 704 O O . GLN A 1 89 ? -5.691 19.406 8.281 1 90.25 89 GLN A O 1
ATOM 709 N N . VAL A 1 90 ? -5.723 17.281 7.66 1 91.31 90 VAL A N 1
ATOM 710 C CA . VAL A 1 90 ? -7.055 17.047 8.211 1 91.31 90 VAL A CA 1
ATOM 711 C C . VAL A 1 90 ? -6.961 16.875 9.727 1 91.31 90 VAL A C 1
ATOM 713 O O . VAL A 1 90 ? -7.82 17.359 10.469 1 91.31 90 VAL A O 1
ATOM 716 N N . GLN A 1 91 ? -5.953 16.25 10.156 1 91.25 91 GLN A N 1
ATOM 717 C CA . GLN A 1 91 ? -5.742 16.031 11.586 1 91.25 91 GLN A CA 1
ATOM 718 C C . GLN A 1 91 ? -5.586 17.359 12.328 1 91.25 91 GLN A C 1
ATOM 720 O O . GLN A 1 91 ? -5.965 17.469 13.492 1 91.25 91 GLN A O 1
ATOM 725 N N . LEU A 1 92 ? -5.062 18.281 11.672 1 91 92 LEU A N 1
ATOM 726 C CA . LEU A 1 92 ? -4.793 19.578 12.289 1 91 92 LEU A CA 1
ATOM 727 C C . LEU A 1 92 ? -6.07 20.406 12.391 1 91 92 LEU A C 1
ATOM 729 O O . LEU A 1 92 ? -6.168 21.312 13.227 1 91 92 LEU A O 1
ATOM 733 N N . TYR A 1 93 ? -6.93 20.094 11.516 1 88.94 93 TYR A N 1
ATOM 734 C CA . TYR A 1 93 ? -8.188 20.828 11.578 1 88.94 93 TYR A CA 1
ATOM 735 C C . TYR A 1 93 ? -8.859 20.641 12.93 1 88.94 93 TYR A C 1
ATOM 737 O O . TYR A 1 93 ? -8.797 19.562 13.516 1 88.94 93 TYR A O 1
ATOM 745 N N . PRO A 1 94 ? -9.352 21.703 13.547 1 90.31 94 PRO A N 1
ATOM 746 C CA . PRO A 1 94 ? -9.734 23 12.969 1 90.31 94 PRO A CA 1
ATOM 747 C C . PRO A 1 94 ? -8.609 24.031 13.008 1 90.31 94 PRO A C 1
ATOM 749 O O . PRO A 1 94 ? -8.844 25.219 12.82 1 90.31 94 PRO A O 1
ATOM 752 N N . PHE A 1 95 ? -7.488 23.578 13.242 1 89.75 95 PHE A N 1
ATOM 753 C CA . PHE A 1 95 ? -6.336 24.469 13.148 1 89.75 95 PHE A CA 1
ATOM 754 C C . PHE A 1 95 ? -5.805 24.516 11.719 1 89.75 95 PHE A C 1
ATOM 756 O O . PHE A 1 95 ? -6.062 23.609 10.922 1 89.75 95 PHE A O 1
ATOM 763 N N . GLY A 1 96 ? -5.207 25.547 11.375 1 86.44 96 GLY A N 1
ATOM 764 C CA . GLY A 1 96 ? -4.562 25.719 10.086 1 86.44 96 GLY A CA 1
ATOM 765 C C . GLY A 1 96 ? -3.318 26.578 10.141 1 86.44 96 GLY A C 1
ATOM 766 O O . GLY A 1 96 ? -3.201 27.453 11.008 1 86.44 96 GLY A O 1
ATOM 767 N N . MET A 1 97 ? -2.422 26.188 9.219 1 79.81 97 MET A N 1
ATOM 768 C CA . MET A 1 97 ? -1.17 26.938 9.219 1 79.81 97 MET A CA 1
ATOM 769 C C . MET A 1 97 ? -1.178 28 8.133 1 79.81 97 MET A C 1
ATOM 771 O O . MET A 1 97 ? -1.691 27.781 7.039 1 79.81 97 MET A O 1
ATOM 775 N N . SER A 1 98 ? -0.882 29.156 8.508 1 73.38 98 SER A N 1
ATOM 776 C CA . SER A 1 98 ? -0.696 30.234 7.535 1 73.38 98 SER A CA 1
ATOM 777 C C . SER A 1 98 ? 0.734 30.766 7.562 1 73.38 98 SER A C 1
ATOM 779 O O . SER A 1 98 ? 1.361 30.812 8.625 1 73.38 98 SER A O 1
ATOM 781 N N . TYR A 1 99 ? 1.274 30.812 6.355 1 66.5 99 TYR A N 1
ATOM 782 C CA . TYR A 1 99 ? 2.629 31.328 6.227 1 66.5 99 TYR A CA 1
ATOM 783 C C . TYR A 1 99 ? 2.617 32.844 6.156 1 66.5 99 TYR A C 1
ATOM 785 O O . TYR A 1 99 ? 1.854 33.438 5.387 1 66.5 99 TYR A O 1
ATOM 793 N N . VAL A 1 100 ? 3.102 33.562 7.223 1 63.97 100 VAL A N 1
ATOM 794 C CA . VAL A 1 100 ? 3.176 35 7.25 1 63.97 100 VAL A CA 1
ATOM 795 C C . VAL A 1 100 ? 4.496 35.469 6.633 1 63.97 100 VAL A C 1
ATOM 797 O O . VAL A 1 100 ? 5.383 34.656 6.367 1 63.97 100 VAL A O 1
ATOM 800 N N . ASP A 1 101 ? 4.621 36.844 6.512 1 61.25 101 ASP A N 1
ATOM 801 C CA . ASP A 1 101 ? 5.816 37.469 5.957 1 61.25 101 ASP A CA 1
ATOM 802 C C . ASP A 1 101 ? 7.062 37.062 6.738 1 61.25 101 ASP A C 1
ATOM 804 O O . ASP A 1 101 ? 7.008 36.906 7.957 1 61.25 101 ASP A O 1
ATOM 808 N N . ASN A 1 102 ? 8.102 36.406 6.176 1 59.47 102 ASN A N 1
ATOM 809 C CA . ASN A 1 102 ? 9.422 36.031 6.684 1 59.47 102 ASN A CA 1
ATOM 810 C C . ASN A 1 102 ? 9.484 34.531 7.02 1 59.47 102 ASN A C 1
ATOM 812 O O . ASN A 1 102 ? 10.148 34.156 7.984 1 59.47 102 ASN A O 1
ATOM 816 N N . ASP A 1 103 ? 8.625 33.75 6.594 1 60.31 103 ASP A N 1
ATOM 817 C CA . ASP A 1 103 ? 8.688 32.281 6.641 1 60.31 103 ASP A CA 1
ATOM 818 C C . ASP A 1 103 ? 8.258 31.766 8.008 1 60.31 103 ASP A C 1
ATOM 820 O O . ASP A 1 103 ? 8.734 30.719 8.461 1 60.31 103 ASP A O 1
ATOM 824 N N . LYS A 1 104 ? 7.602 32.688 8.719 1 68.81 104 LYS A N 1
ATOM 825 C CA . LYS A 1 104 ? 7.082 32.219 10 1 68.81 104 LYS A CA 1
ATOM 826 C C . LYS A 1 104 ? 5.695 31.609 9.844 1 68.81 104 LYS A C 1
ATOM 828 O O . LYS A 1 104 ? 4.871 32.125 9.078 1 68.81 104 LYS A O 1
ATOM 833 N N . VAL A 1 105 ? 5.566 30.484 10.398 1 73.56 105 VAL A N 1
ATOM 834 C CA . VAL A 1 105 ? 4.312 29.734 10.359 1 73.56 105 VAL A CA 1
ATOM 835 C C . VAL A 1 105 ? 3.473 30.078 11.594 1 73.56 105 VAL A C 1
ATOM 837 O O . VAL A 1 105 ? 3.977 30.062 12.719 1 73.56 105 VAL A O 1
ATOM 840 N N . ILE A 1 106 ? 2.287 30.672 11.336 1 78.94 106 ILE A N 1
ATOM 841 C CA . ILE A 1 106 ? 1.362 30.984 12.422 1 78.94 106 ILE A CA 1
ATOM 842 C C . ILE A 1 106 ? 0.199 29.984 12.414 1 78.94 106 ILE A C 1
ATOM 844 O O . ILE A 1 106 ? -0.371 29.703 11.359 1 78.94 106 ILE A O 1
ATOM 848 N N . LEU A 1 107 ? -0.008 29.438 13.594 1 85.62 107 LEU A N 1
ATOM 849 C CA . LEU A 1 107 ? -1.146 28.531 13.734 1 85.62 107 LEU A CA 1
ATOM 850 C C . LEU A 1 107 ? -2.434 29.312 13.969 1 85.62 107 LEU A C 1
ATOM 852 O O . LEU A 1 107 ? -2.488 30.172 14.852 1 85.62 107 LEU A O 1
ATOM 856 N N . GLY A 1 108 ? -3.324 29.141 13.078 1 88.5 108 GLY A N 1
ATOM 857 C CA . GLY A 1 108 ? -4.641 29.75 13.234 1 88.5 108 GLY A CA 1
ATOM 858 C C . GLY A 1 108 ? -5.73 28.719 13.516 1 88.5 108 GLY A C 1
ATOM 859 O O . GLY A 1 108 ? -5.488 27.516 13.453 1 88.5 108 GLY A O 1
ATOM 860 N N . ILE A 1 109 ? -6.828 29.25 13.977 1 89.06 109 ILE A N 1
ATOM 861 C CA . ILE A 1 109 ? -7.957 28.375 14.266 1 89.06 109 ILE A CA 1
ATOM 862 C C . ILE A 1 109 ? -9.211 28.875 13.555 1 89.06 109 ILE A C 1
ATOM 864 O O . ILE A 1 109 ? -9.453 30.094 13.508 1 89.06 109 ILE A O 1
ATOM 868 N N . ASP A 1 110 ? -9.938 27.938 13.008 1 88.38 110 ASP A N 1
ATOM 869 C CA . ASP A 1 110 ? -11.227 28.281 12.398 1 88.38 110 ASP A CA 1
ATOM 870 C C . ASP A 1 110 ? -12.312 28.453 13.461 1 88.38 110 ASP A C 1
ATOM 872 O O . ASP A 1 110 ? -12.922 27.469 13.898 1 88.38 110 ASP A O 1
ATOM 876 N N . ILE A 1 111 ? -12.633 29.625 13.719 1 85.06 111 ILE A N 1
ATOM 877 C CA . ILE A 1 111 ? -13.539 29.922 14.82 1 85.06 111 ILE A CA 1
ATOM 878 C C . ILE A 1 111 ? -14.977 29.578 14.422 1 85.06 111 ILE A C 1
ATOM 880 O O . ILE A 1 111 ? -15.852 29.469 15.273 1 85.06 111 ILE A O 1
ATOM 884 N N . ASN A 1 112 ? -15.172 29.438 13.18 1 85.88 112 ASN A N 1
ATOM 885 C CA . ASN A 1 112 ? -16.516 29.156 12.703 1 85.88 112 ASN A CA 1
ATOM 886 C C . ASN A 1 112 ? -16.812 27.672 12.672 1 85.88 112 ASN A C 1
ATOM 888 O O . ASN A 1 112 ? -17.938 27.25 12.375 1 85.88 112 ASN A O 1
ATOM 892 N N . ASN A 1 113 ? -15.789 26.891 12.984 1 86.56 113 ASN A N 1
ATOM 893 C CA . ASN A 1 113 ? -16 25.438 13.016 1 86.56 113 ASN A CA 1
ATOM 894 C C . ASN A 1 113 ? -16.922 25.031 14.164 1 86.56 113 ASN A C 1
ATOM 896 O O . ASN A 1 113 ? -16.766 25.516 15.289 1 86.56 113 ASN A O 1
ATOM 900 N N . SER A 1 114 ? -17.812 24.141 13.859 1 85.44 114 SER A N 1
ATOM 901 C CA . SER A 1 114 ? -18.828 23.734 14.828 1 85.44 114 SER A CA 1
ATOM 902 C C . SER A 1 114 ? -18.203 23.031 16.031 1 85.44 114 SER A C 1
ATOM 904 O O . SER A 1 114 ? -18.812 22.953 17.094 1 85.44 114 SER A O 1
ATOM 906 N N . SER A 1 115 ? -17.031 22.531 15.828 1 86.56 115 SER A N 1
ATOM 907 C CA . SER A 1 115 ? -16.375 21.812 16.906 1 86.56 115 SER A CA 1
ATOM 908 C C . SER A 1 115 ? -15.633 22.766 17.844 1 86.56 115 SER A C 1
ATOM 910 O O . SER A 1 115 ? -15.148 22.359 18.906 1 86.56 115 SER A O 1
ATOM 912 N N . VAL A 1 116 ? -15.594 23.984 17.438 1 88.62 116 VAL A N 1
ATOM 913 C CA . VAL A 1 116 ? -14.891 25 18.219 1 88.62 116 VAL A CA 1
ATOM 914 C C . VAL A 1 116 ? -15.891 25.797 19.047 1 88.62 116 VAL A C 1
ATOM 916 O O . VAL A 1 116 ? -16.75 26.484 18.5 1 88.62 116 VAL A O 1
ATOM 919 N N . ALA A 1 117 ? -15.867 25.609 20.266 1 85.44 117 ALA A N 1
ATOM 920 C CA . ALA A 1 117 ? -16.781 26.328 21.156 1 85.44 117 ALA A CA 1
ATOM 921 C C . ALA A 1 117 ? -16.188 26.5 22.547 1 85.44 117 ALA A C 1
ATOM 923 O O . ALA A 1 117 ? -15.094 25.984 22.812 1 85.44 117 ALA A O 1
ATOM 924 N N . GLU A 1 118 ? -17.016 27.359 23.203 1 82.31 118 GLU A N 1
ATOM 925 C CA . GLU A 1 118 ? -16.625 27.5 24.609 1 82.31 118 GLU A CA 1
ATOM 926 C C . GLU A 1 118 ? -17.109 26.328 25.438 1 82.31 118 GLU A C 1
ATOM 928 O O . GLU A 1 118 ? -18.141 25.734 25.125 1 82.31 118 GLU A O 1
ATOM 933 N N . HIS A 1 119 ? -16.25 25.781 26.375 1 79.69 119 HIS A N 1
ATOM 934 C CA . HIS A 1 119 ? -16.625 24.75 27.328 1 79.69 119 HIS A CA 1
ATOM 935 C C . HIS A 1 119 ? -16.703 23.375 26.641 1 79.69 119 HIS A C 1
ATOM 937 O O . HIS A 1 119 ? -17.656 22.625 26.875 1 79.69 119 HIS A O 1
ATOM 943 N N . GLU A 1 120 ? -15.945 23.203 25.672 1 81.5 120 GLU A N 1
ATOM 944 C CA . GLU A 1 120 ? -15.867 21.891 25.031 1 81.5 120 GLU A CA 1
ATOM 945 C C . GLU A 1 120 ? -14.836 21 25.719 1 81.5 120 GLU A C 1
ATOM 947 O O . GLU A 1 120 ? -14.312 21.359 26.781 1 81.5 120 GLU A O 1
ATOM 952 N N . ALA A 1 121 ? -14.625 19.812 25.25 1 83.38 121 ALA A N 1
ATOM 953 C CA . ALA A 1 121 ? -13.883 18.719 25.891 1 83.38 121 ALA A CA 1
ATOM 954 C C . ALA A 1 121 ? -12.398 19.078 26.031 1 83.38 121 ALA A C 1
ATOM 956 O O . ALA A 1 121 ? -11.789 18.812 27.062 1 83.38 121 ALA A O 1
ATOM 957 N N . HIS A 1 122 ? -11.844 19.766 25 1 90.94 122 HIS A N 1
ATOM 958 C CA . HIS A 1 122 ? -10.406 19.984 24.984 1 90.94 122 HIS A CA 1
ATOM 959 C C . HIS A 1 122 ? -10.078 21.484 24.984 1 90.94 122 HIS A C 1
ATOM 961 O O . HIS A 1 122 ? -10.094 22.125 23.938 1 90.94 122 HIS A O 1
ATOM 967 N N . ARG A 1 123 ? -9.75 21.922 26.141 1 89.31 123 ARG A N 1
ATOM 968 C CA . ARG A 1 123 ? -9.359 23.328 26.25 1 89.31 123 ARG A CA 1
ATOM 969 C C . ARG A 1 123 ? -7.992 23.562 25.609 1 89.31 123 ARG A C 1
ATOM 971 O O . ARG A 1 123 ? -7.129 22.688 25.641 1 89.31 123 ARG A O 1
ATOM 978 N N . LEU A 1 124 ? -7.82 24.766 25.094 1 90.69 124 LEU A N 1
ATOM 979 C CA . LEU A 1 124 ? -6.562 25.094 24.422 1 90.69 124 LEU A CA 1
ATOM 980 C C . LEU A 1 124 ? -5.574 25.703 25.422 1 90.69 124 LEU A C 1
ATOM 982 O O . LEU A 1 124 ? -4.371 25.469 25.328 1 90.69 124 LEU A O 1
ATOM 986 N N . PHE A 1 125 ? -6.113 26.484 26.375 1 90.62 125 PHE A N 1
ATOM 987 C CA . PHE A 1 125 ? -5.297 27.141 27.391 1 90.62 125 PHE A CA 1
ATOM 988 C C . PHE A 1 125 ? -5.836 26.859 28.797 1 90.62 125 PHE A C 1
ATOM 990 O O . PHE A 1 125 ? -7.047 26.734 28.984 1 90.62 125 PHE A O 1
ATOM 997 N N . ASP A 1 126 ? -4.875 26.625 29.609 1 87.88 126 ASP A N 1
ATOM 998 C CA . ASP A 1 126 ? -5.32 26.453 30.984 1 87.88 126 ASP A CA 1
ATOM 999 C C . ASP A 1 126 ? -5.621 27.781 31.656 1 87.88 126 ASP A C 1
ATOM 1001 O O . ASP A 1 126 ? -5.559 28.844 31 1 87.88 126 ASP A O 1
ATOM 1005 N N . ASP A 1 127 ? -5.961 27.688 32.969 1 86.06 127 ASP A N 1
ATOM 1006 C CA . ASP A 1 127 ? -6.395 28.891 33.688 1 86.06 127 ASP A CA 1
ATOM 1007 C C . ASP A 1 127 ? -5.254 29.891 33.812 1 86.06 127 ASP A C 1
ATOM 1009 O O . ASP A 1 127 ? -5.492 31.078 34.031 1 86.06 127 ASP A O 1
ATOM 1013 N N . SER A 1 128 ? -4.012 29.438 33.688 1 87.88 128 SER A N 1
ATOM 1014 C CA . SER A 1 128 ? -2.836 30.297 33.812 1 87.88 128 SER A CA 1
ATOM 1015 C C . SER A 1 128 ? -2.432 30.875 32.438 1 87.88 128 SER A C 1
ATOM 1017 O O . SER A 1 128 ? -1.479 31.656 32.344 1 87.88 128 SER A O 1
ATOM 1019 N N . GLY A 1 129 ? -3.123 30.453 31.422 1 84.69 129 GLY A N 1
ATOM 1020 C CA . GLY A 1 129 ? -2.83 30.938 30.094 1 84.69 129 GLY A CA 1
ATOM 1021 C C . GLY A 1 129 ? -1.805 30.094 29.359 1 84.69 129 GLY A C 1
ATOM 1022 O O . GLY A 1 129 ? -1.315 30.484 28.297 1 84.69 129 GLY A O 1
ATOM 1023 N N . LYS A 1 130 ? -1.539 29.031 30 1 89.62 130 LYS A N 1
ATOM 1024 C CA . LYS A 1 130 ? -0.569 28.156 29.359 1 89.62 130 LYS A CA 1
ATOM 1025 C C . LYS A 1 130 ? -1.261 27.141 28.453 1 89.62 130 LYS A C 1
ATOM 1027 O O . LYS A 1 130 ? -2.424 26.797 28.672 1 89.62 130 LYS A O 1
ATOM 1032 N N . GLN A 1 131 ? -0.546 26.703 27.406 1 90.62 131 GLN A N 1
ATOM 1033 C CA . GLN A 1 131 ? -1.073 25.734 26.453 1 90.62 131 GLN A CA 1
ATOM 1034 C C . GLN A 1 131 ? -1.379 24.406 27.141 1 90.62 131 GLN A C 1
ATOM 1036 O O . GLN A 1 131 ? -0.618 23.938 27.984 1 90.62 131 GLN A O 1
ATOM 1041 N N . THR A 1 132 ? -2.451 23.781 26.844 1 92.06 132 THR A N 1
ATOM 1042 C CA . THR A 1 132 ? -2.805 22.469 27.344 1 92.06 132 THR A CA 1
ATOM 1043 C C . THR A 1 132 ? -2.053 21.375 26.578 1 92.06 132 THR A C 1
ATOM 1045 O O . THR A 1 132 ? -1.379 21.656 25.594 1 92.06 132 THR A O 1
ATOM 1048 N N . THR A 1 133 ? -2.186 20.156 27.125 1 92.5 133 THR A N 1
ATOM 1049 C CA . THR A 1 133 ? -1.567 19.016 26.453 1 92.5 133 THR A CA 1
ATOM 1050 C C . THR A 1 133 ? -2.146 18.844 25.047 1 92.5 133 THR A C 1
ATOM 1052 O O . THR A 1 133 ? -1.423 18.5 24.109 1 92.5 133 THR A O 1
ATOM 1055 N N . TYR A 1 134 ? -3.387 19.156 24.922 1 90.81 134 TYR A N 1
ATOM 1056 C CA . TYR A 1 134 ? -4.066 19.047 23.641 1 90.81 134 TYR A CA 1
ATOM 1057 C C . TYR A 1 134 ? -3.467 20 22.625 1 90.81 134 TYR A C 1
ATOM 1059 O O . TYR A 1 134 ? -3.092 19.594 21.516 1 90.81 134 TYR A O 1
ATOM 1067 N N . LEU A 1 135 ? -3.389 21.203 23.016 1 90.06 135 LEU A N 1
ATOM 1068 C CA . LEU A 1 135 ? -2.85 22.219 22.109 1 90.06 135 LEU A CA 1
ATOM 1069 C C . LEU A 1 135 ? -1.38 21.953 21.812 1 90.06 135 LEU A C 1
ATOM 1071 O O . LEU A 1 135 ? -0.93 22.141 20.672 1 90.06 135 LEU A O 1
ATOM 1075 N N . SER A 1 136 ? -0.708 21.5 22.781 1 92.31 136 SER A N 1
ATOM 1076 C CA . SER A 1 136 ? 0.708 21.203 22.578 1 92.31 136 SER A CA 1
ATOM 1077 C C . SER A 1 136 ? 0.908 20.125 21.531 1 92.31 136 SER A C 1
ATOM 1079 O O . SER A 1 136 ? 1.813 20.219 20.703 1 92.31 136 SER A O 1
ATOM 1081 N N . LYS A 1 137 ? 0.103 19.141 21.547 1 92.69 137 LYS A N 1
ATOM 1082 C CA . LYS A 1 137 ? 0.176 18.062 20.562 1 92.69 137 LYS A CA 1
ATOM 1083 C C . LYS A 1 137 ? -0.118 18.578 19.156 1 92.69 137 LYS A C 1
ATOM 1085 O O . LYS A 1 137 ? 0.55 18.203 18.188 1 92.69 137 LYS A O 1
ATOM 1090 N N . LYS A 1 138 ? -1.033 19.422 19.078 1 90.94 138 LYS A N 1
ATOM 1091 C CA . LYS A 1 138 ? -1.39 20 17.797 1 90.94 138 LYS A CA 1
ATOM 1092 C C . LYS A 1 138 ? -0.269 20.891 17.266 1 90.94 138 LYS A C 1
ATOM 1094 O O . LYS A 1 138 ? 0.034 20.875 16.062 1 90.94 138 LYS A O 1
ATOM 1099 N N . LEU A 1 139 ? 0.245 21.641 18.172 1 89.62 139 LEU A N 1
ATOM 1100 C CA . LEU A 1 139 ? 1.35 22.516 17.781 1 89.62 139 LEU A CA 1
ATOM 1101 C C . LEU A 1 139 ? 2.549 21.688 17.312 1 89.62 139 LEU A C 1
ATOM 1103 O O . LEU A 1 139 ? 3.229 22.062 16.359 1 89.62 139 LEU A O 1
ATOM 1107 N N . GLU A 1 140 ? 2.742 20.641 17.953 1 92.19 140 GLU A N 1
ATOM 1108 C CA . GLU A 1 140 ? 3.816 19.734 17.547 1 92.19 140 GLU A CA 1
ATOM 1109 C C . GLU A 1 140 ? 3.559 19.172 16.156 1 92.19 140 GLU A C 1
ATOM 1111 O O . GLU A 1 140 ? 4.465 19.125 15.32 1 92.19 140 GLU A O 1
ATOM 1116 N N . LEU A 1 141 ? 2.373 18.797 15.984 1 91.12 141 LEU A N 1
ATOM 1117 C CA . LEU A 1 141 ? 1.995 18.266 14.68 1 91.12 141 LEU A CA 1
ATOM 1118 C C . LEU A 1 141 ? 2.15 19.328 13.594 1 91.12 141 LEU A C 1
ATOM 1120 O O . LEU A 1 141 ? 2.643 19.047 12.508 1 91.1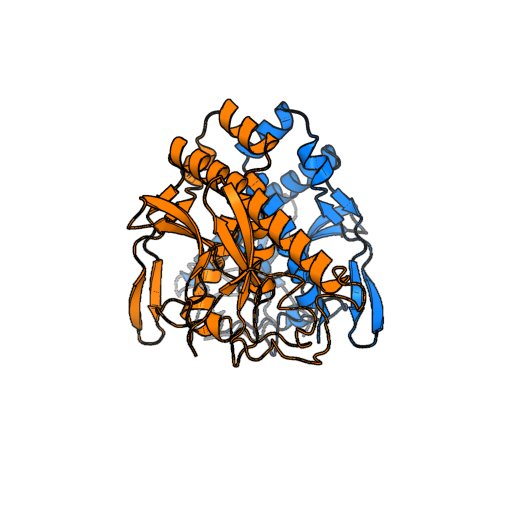2 141 LEU A O 1
ATOM 1124 N N . ALA A 1 142 ? 1.771 20.484 13.867 1 90.25 142 ALA A N 1
ATOM 1125 C CA . ALA A 1 142 ? 1.903 21.594 12.93 1 90.25 142 ALA A CA 1
ATOM 1126 C C . ALA A 1 142 ? 3.369 21.859 12.602 1 90.25 142 ALA A C 1
ATOM 1128 O O . ALA A 1 142 ? 3.711 22.125 11.445 1 90.25 142 ALA A O 1
ATOM 1129 N N . SER A 1 143 ? 4.145 21.828 13.602 1 88.88 143 SER A N 1
ATOM 1130 C CA . SER A 1 143 ? 5.578 22.016 13.414 1 88.88 143 SER A CA 1
ATOM 1131 C C . SER A 1 143 ? 6.164 20.922 12.523 1 88.88 143 SER A C 1
ATOM 1133 O O . SER A 1 143 ? 6.973 21.203 11.641 1 88.88 143 SER A O 1
ATOM 1135 N N . LEU A 1 144 ? 5.73 19.734 12.797 1 88.06 144 LEU A N 1
ATOM 1136 C CA . LEU A 1 144 ? 6.172 18.609 11.977 1 88.06 144 LEU A CA 1
ATOM 1137 C C . LEU A 1 144 ? 5.746 18.797 10.523 1 88.06 144 LEU A C 1
ATOM 1139 O O . LEU A 1 144 ? 6.547 18.609 9.609 1 88.06 144 LEU A O 1
ATOM 1143 N N . GLN A 1 145 ? 4.57 19.172 10.336 1 88.44 145 GLN A N 1
ATOM 1144 C CA . GLN A 1 145 ? 4.066 19.391 8.984 1 88.44 145 GLN A CA 1
ATOM 1145 C C . GLN A 1 145 ? 4.914 20.422 8.242 1 88.44 145 GLN A C 1
ATOM 1147 O O . GLN A 1 145 ? 5.246 20.234 7.07 1 88.44 145 GLN A O 1
ATOM 1152 N N . ALA A 1 146 ? 5.211 21.484 8.891 1 86.38 146 ALA A N 1
ATOM 1153 C CA . ALA A 1 146 ? 6.035 22.531 8.297 1 86.38 146 ALA A CA 1
ATOM 1154 C C . ALA A 1 146 ? 7.391 21.984 7.855 1 86.38 146 ALA A C 1
ATOM 1156 O O . ALA A 1 146 ? 7.879 22.328 6.773 1 86.38 146 ALA A O 1
ATOM 1157 N N . SER A 1 147 ? 7.91 21.156 8.688 1 89.75 147 SER A N 1
ATOM 1158 C CA . SER A 1 147 ? 9.211 20.578 8.367 1 89.75 147 SER A CA 1
ATOM 1159 C C . SER A 1 147 ? 9.109 19.609 7.195 1 89.75 147 SER A C 1
ATOM 1161 O O . SER A 1 147 ? 10.047 19.5 6.402 1 89.75 147 SER A O 1
ATOM 1163 N N . TYR A 1 148 ? 8.016 18.969 7.074 1 92.12 148 TYR A N 1
ATOM 1164 C CA . TYR A 1 148 ? 7.793 18 6.012 1 92.12 148 TYR A CA 1
ATOM 1165 C C . TYR A 1 148 ? 7.637 18.688 4.664 1 92.12 148 TYR A C 1
ATOM 1167 O O . TYR A 1 148 ? 7.984 18.125 3.623 1 92.12 148 TYR A O 1
ATOM 1175 N N . HIS A 1 149 ? 7.156 19.875 4.746 1 88.94 149 HIS A N 1
ATOM 1176 C CA . HIS A 1 149 ? 6.871 20.609 3.52 1 88.94 149 HIS A CA 1
ATOM 1177 C C . HIS A 1 149 ? 8.133 20.781 2.674 1 88.94 149 HIS A C 1
ATOM 1179 O O . HIS A 1 149 ? 8.125 20.484 1.479 1 88.94 149 HIS A O 1
ATOM 1185 N N . ASP A 1 150 ? 9.18 21.203 3.312 1 89.94 150 ASP A N 1
ATOM 1186 C CA . ASP A 1 150 ? 10.438 21.422 2.596 1 89.94 150 ASP A CA 1
ATOM 1187 C C . ASP A 1 150 ? 10.992 20.109 2.059 1 89.94 150 ASP A C 1
ATOM 1189 O O . ASP A 1 150 ? 11.5 20.047 0.935 1 89.94 150 ASP A O 1
ATOM 1193 N N . MET A 1 151 ? 10.852 19.141 2.881 1 93.62 151 MET A N 1
ATOM 1194 C CA . MET A 1 151 ? 11.328 17.828 2.449 1 93.62 151 MET A CA 1
ATOM 1195 C C . MET A 1 151 ? 10.539 17.328 1.247 1 93.62 151 MET A C 1
ATOM 1197 O O . MET A 1 151 ? 11.109 16.734 0.322 1 93.62 151 MET A O 1
ATOM 1201 N N . THR A 1 152 ? 9.32 17.547 1.256 1 95.94 152 THR A N 1
ATOM 1202 C CA . THR A 1 152 ? 8.461 17.141 0.152 1 95.94 152 THR A CA 1
ATOM 1203 C C . THR A 1 152 ? 8.82 17.891 -1.124 1 95.94 152 THR A C 1
ATOM 1205 O O . THR A 1 152 ? 8.953 17.297 -2.191 1 95.94 152 THR A O 1
ATOM 1208 N N . LYS A 1 153 ? 9.016 19.172 -0.961 1 93.94 153 LYS A N 1
ATOM 1209 C CA . LYS A 1 153 ? 9.422 19.984 -2.102 1 93.94 153 LYS A CA 1
ATOM 1210 C C . LYS A 1 153 ? 10.742 19.5 -2.684 1 93.94 153 LYS A C 1
ATOM 1212 O O . LYS A 1 153 ? 10.898 19.422 -3.904 1 93.94 153 LYS A O 1
ATOM 1217 N N . TYR A 1 154 ? 11.602 19.219 -1.806 1 95.5 154 TYR A N 1
ATOM 1218 C CA . TYR A 1 154 ? 12.898 18.719 -2.238 1 95.5 154 TYR A CA 1
ATOM 1219 C C . TYR A 1 154 ? 12.766 17.391 -2.967 1 95.5 154 TYR A C 1
ATOM 1221 O O . TYR A 1 154 ? 13.367 17.188 -4.02 1 95.5 154 TYR A O 1
ATOM 1229 N N . PHE A 1 155 ? 12.031 16.562 -2.414 1 97.31 155 PHE A N 1
ATOM 1230 C CA . PHE A 1 155 ? 11.797 15.25 -3.02 1 97.31 155 PHE A CA 1
ATOM 1231 C C . PHE A 1 155 ? 11.25 15.398 -4.434 1 97.31 155 PHE A C 1
ATOM 1233 O O . PHE A 1 155 ? 11.758 14.789 -5.371 1 97.31 155 PHE A O 1
ATOM 1240 N N . ILE A 1 156 ? 10.281 16.203 -4.625 1 97.19 156 ILE A N 1
ATOM 1241 C CA . ILE A 1 156 ? 9.641 16.422 -5.918 1 97.19 156 ILE A CA 1
ATOM 1242 C C . ILE A 1 156 ? 10.633 17.047 -6.891 1 97.19 156 ILE A C 1
ATOM 1244 O O . ILE A 1 156 ? 10.703 16.656 -8.062 1 97.19 156 ILE A O 1
ATOM 1248 N N . LYS A 1 157 ? 11.383 17.969 -6.383 1 96.44 157 LYS A N 1
ATOM 1249 C CA . LYS A 1 157 ? 12.414 18.594 -7.207 1 96.44 157 LYS A CA 1
ATOM 1250 C C . LYS A 1 157 ? 13.398 17.562 -7.742 1 96.44 157 LYS A C 1
ATOM 1252 O O . LYS A 1 157 ? 13.789 17.625 -8.914 1 96.44 157 LYS A O 1
ATOM 1257 N N . VAL A 1 158 ? 13.75 16.703 -6.883 1 96.81 158 VAL A N 1
ATOM 1258 C CA . VAL A 1 158 ? 14.68 15.641 -7.281 1 96.81 158 VAL A CA 1
ATOM 1259 C C . VAL A 1 158 ? 14.047 14.781 -8.375 1 96.81 158 VAL A C 1
ATOM 1261 O O . VAL A 1 158 ? 14.695 14.453 -9.367 1 96.81 158 VAL A O 1
ATOM 1264 N N . LEU A 1 159 ? 12.812 14.398 -8.219 1 97.44 159 LEU A N 1
ATOM 1265 C CA . LEU A 1 159 ? 12.109 13.609 -9.227 1 97.44 159 LEU A CA 1
ATOM 1266 C C . LEU A 1 159 ? 12.078 14.344 -10.562 1 97.44 159 LEU A C 1
ATOM 1268 O O . LEU A 1 159 ? 12.305 13.742 -11.609 1 97.44 159 LEU A O 1
ATOM 1272 N N . LEU A 1 160 ? 11.867 15.609 -10.492 1 96.5 160 LEU A N 1
ATOM 1273 C CA . LEU A 1 160 ? 11.781 16.438 -11.695 1 96.5 160 LEU A CA 1
ATOM 1274 C C . LEU A 1 160 ? 13.148 16.547 -12.367 1 96.5 160 LEU A C 1
ATOM 1276 O O . LEU A 1 160 ? 13.25 16.438 -13.594 1 96.5 160 LEU A O 1
ATOM 1280 N N . ASN A 1 161 ? 14.133 16.781 -11.602 1 96.56 161 ASN A N 1
ATOM 1281 C CA . ASN A 1 161 ? 15.484 16.938 -12.133 1 96.56 161 ASN A CA 1
ATOM 1282 C C . ASN A 1 161 ? 15.93 15.688 -12.891 1 96.56 161 ASN A C 1
ATOM 1284 O O . ASN A 1 161 ? 16.672 15.781 -13.859 1 96.56 161 ASN A O 1
ATOM 1288 N N . HIS A 1 162 ? 15.422 14.57 -12.5 1 96.88 162 HIS A N 1
ATOM 1289 C CA . HIS A 1 162 ? 15.82 13.32 -13.133 1 96.88 162 HIS A CA 1
ATOM 1290 C C . HIS A 1 162 ? 14.773 12.852 -14.148 1 96.88 162 HIS A C 1
ATOM 1292 O O . HIS A 1 162 ? 14.867 11.75 -14.68 1 96.88 162 HIS A O 1
ATOM 1298 N N . GLY A 1 163 ? 13.758 13.656 -14.312 1 96.19 163 GLY A N 1
ATOM 1299 C CA . GLY A 1 163 ? 12.734 13.344 -15.297 1 96.19 163 GLY A CA 1
ATOM 1300 C C . GLY A 1 163 ? 11.914 12.117 -14.945 1 96.19 163 GLY A C 1
ATOM 1301 O O . GLY A 1 163 ? 11.562 11.328 -15.828 1 96.19 163 GLY A O 1
ATOM 1302 N N . LEU A 1 164 ? 11.594 11.938 -13.711 1 97.31 164 LEU A N 1
ATOM 1303 C CA . LEU A 1 164 ? 10.977 10.703 -13.258 1 97.31 164 LEU A CA 1
ATOM 1304 C C . LEU A 1 164 ? 9.453 10.828 -13.234 1 97.31 164 LEU A C 1
ATOM 1306 O O . LEU A 1 164 ? 8.75 9.852 -13 1 97.31 164 LEU A O 1
ATOM 1310 N N . LEU A 1 165 ? 8.945 11.992 -13.445 1 96.5 165 LEU A N 1
ATOM 1311 C CA . LEU A 1 165 ? 7.496 12.188 -13.453 1 96.5 165 LEU A CA 1
ATOM 1312 C C . LEU A 1 165 ? 6.949 12.164 -14.875 1 96.5 165 LEU A C 1
ATOM 1314 O O . LEU A 1 165 ? 7.492 12.82 -15.766 1 96.5 165 LEU A O 1
ATOM 1318 N N . GLN A 1 166 ? 6 11.328 -15.016 1 94.75 166 GLN A N 1
ATOM 1319 C CA . GLN A 1 166 ? 5.336 11.242 -16.312 1 94.75 166 GLN A CA 1
ATOM 1320 C C . GLN A 1 166 ? 3.855 11.578 -16.203 1 94.75 166 GLN A C 1
ATOM 1322 O O . GLN A 1 166 ? 3.223 11.297 -15.18 1 94.75 166 GLN A O 1
ATOM 1327 N N . THR A 1 167 ? 3.359 12.125 -17.359 1 90.44 167 THR A N 1
ATOM 1328 C CA . THR A 1 167 ? 1.936 12.438 -17.406 1 90.44 167 THR A CA 1
ATOM 1329 C C . THR A 1 167 ? 1.104 11.164 -17.547 1 90.44 167 THR A C 1
ATOM 1331 O O . THR A 1 167 ? 1.465 10.258 -18.297 1 90.44 167 THR A O 1
ATOM 1334 N N . ARG A 1 168 ? 0.203 11.078 -16.703 1 83.31 168 ARG A N 1
ATOM 1335 C CA . ARG A 1 168 ? -0.724 9.953 -16.781 1 83.31 168 ARG A CA 1
ATOM 1336 C C . ARG A 1 168 ? -2.166 10.438 -16.875 1 83.31 168 ARG A C 1
ATOM 1338 O O . ARG A 1 168 ? -2.549 11.406 -16.219 1 83.31 168 ARG A O 1
ATOM 1345 N N . THR A 1 169 ? -2.818 9.93 -17.953 1 75.06 169 THR A N 1
ATOM 1346 C CA . THR A 1 169 ? -4.246 10.203 -18.031 1 75.06 169 THR A CA 1
ATOM 1347 C C . THR A 1 169 ? -5.043 9.148 -17.266 1 75.06 169 THR A C 1
ATOM 1349 O O . THR A 1 169 ? -4.91 7.953 -17.531 1 75.06 169 THR A O 1
ATOM 1352 N N . LEU A 1 170 ? -5.449 9.539 -16.188 1 67.88 170 LEU A N 1
ATOM 1353 C CA . LEU A 1 170 ? -6.289 8.594 -15.461 1 67.88 170 LEU A CA 1
ATOM 1354 C C . LEU A 1 170 ? -7.684 8.531 -16.078 1 67.88 170 LEU A C 1
ATOM 1356 O O . LEU A 1 170 ? -8.367 9.555 -16.172 1 67.88 170 LEU A O 1
ATOM 1360 N N . THR A 1 171 ? -7.82 7.504 -17.016 1 60.09 171 THR A N 1
ATOM 1361 C CA . THR A 1 171 ? -9.141 7.336 -17.625 1 60.09 171 THR A CA 1
ATOM 1362 C C . THR A 1 171 ? -10.047 6.504 -16.719 1 60.09 171 THR A C 1
ATOM 1364 O O . THR A 1 171 ? -9.695 5.387 -16.328 1 60.09 171 THR A O 1
ATOM 1367 N N . VAL A 1 172 ? -10.984 7.129 -16.125 1 56.12 172 VAL A N 1
ATOM 1368 C CA . VAL A 1 172 ? -11.898 6.441 -15.211 1 56.12 172 VAL A CA 1
ATOM 1369 C C . VAL A 1 172 ? -13.211 6.137 -15.93 1 56.12 172 VAL A C 1
ATOM 1371 O O . VAL A 1 172 ? -13.805 7.02 -16.547 1 56.12 172 VAL A O 1
ATOM 1374 N N . THR A 1 173 ? -13.398 4.926 -16.156 1 55.53 173 THR A N 1
ATOM 1375 C CA . THR A 1 173 ? -14.695 4.555 -16.703 1 55.53 173 THR A CA 1
ATOM 1376 C C . THR A 1 173 ? -15.734 4.395 -15.602 1 55.53 173 THR A C 1
ATOM 1378 O O . THR A 1 173 ? -15.562 3.572 -14.695 1 55.53 173 THR A O 1
ATOM 1381 N N . ALA A 1 174 ? -16.531 5.406 -15.508 1 52.28 174 ALA A N 1
ATOM 1382 C CA . ALA A 1 174 ? -17.656 5.359 -14.578 1 52.28 174 ALA A CA 1
ATOM 1383 C C . ALA A 1 174 ? -18.594 4.195 -14.898 1 52.28 174 ALA A C 1
ATOM 1385 O O . ALA A 1 174 ? -18.5 3.607 -15.977 1 52.28 174 ALA A O 1
ATOM 1386 N N . LEU A 1 175 ? -19.281 3.719 -13.898 1 53.59 175 LEU A N 1
ATOM 1387 C CA . LEU A 1 175 ? -20.281 2.672 -14.062 1 53.59 175 LEU A CA 1
ATOM 1388 C C . LEU A 1 175 ? -21.172 2.963 -15.273 1 53.59 175 LEU A C 1
ATOM 1390 O O . LEU A 1 175 ? -21.625 2.039 -15.945 1 53.59 175 LEU A O 1
ATOM 1394 N N . ASP A 1 176 ? -21.453 4.25 -15.414 1 52 176 ASP A N 1
ATOM 1395 C CA . ASP A 1 176 ? -22.344 4.578 -16.531 1 52 176 ASP A CA 1
ATOM 1396 C C . ASP A 1 176 ? -21.578 4.613 -17.844 1 52 176 ASP A C 1
ATOM 1398 O O . ASP A 1 176 ? -22.047 5.191 -18.828 1 52 176 ASP A O 1
ATOM 1402 N N . ALA A 1 177 ? -20.531 4.047 -17.891 1 54.97 177 ALA A N 1
ATOM 1403 C CA . ALA A 1 177 ? -19.734 3.926 -19.109 1 54.97 177 ALA A CA 1
ATOM 1404 C C . ALA A 1 177 ? -19.172 5.281 -19.531 1 54.97 177 ALA A C 1
ATOM 1406 O O . ALA A 1 177 ? -18.688 5.434 -20.656 1 54.97 177 ALA A O 1
ATOM 1407 N N . THR A 1 178 ? -19.438 6.289 -18.672 1 54.41 178 THR A N 1
ATOM 1408 C CA . THR A 1 178 ? -18.844 7.574 -19.031 1 54.41 178 THR A CA 1
ATOM 1409 C C . THR A 1 178 ? -17.375 7.621 -18.594 1 54.41 178 THR A C 1
ATOM 1411 O O . THR A 1 178 ? -17.047 7.312 -17.453 1 54.41 178 THR A O 1
ATOM 1414 N N . LYS A 1 179 ? -16.578 7.75 -19.609 1 58.69 179 LYS A N 1
ATOM 1415 C CA . LYS A 1 179 ? -15.125 7.844 -19.406 1 58.69 179 LYS A CA 1
ATOM 1416 C C . LYS A 1 179 ? -14.711 9.266 -19.047 1 58.69 179 LYS A C 1
ATOM 1418 O O . LYS A 1 179 ? -15.086 10.219 -19.734 1 58.69 179 LYS A O 1
ATOM 1423 N N . THR A 1 180 ? -14.492 9.547 -17.75 1 58.84 180 THR A N 1
ATOM 1424 C CA . THR A 1 180 ? -13.961 10.852 -17.375 1 58.84 180 THR A CA 1
ATOM 1425 C C . THR A 1 180 ? -12.438 10.812 -17.281 1 58.84 180 THR A C 1
ATOM 1427 O O . THR A 1 180 ? -11.867 9.914 -16.656 1 58.84 180 THR A O 1
ATOM 1430 N N . ASN A 1 181 ? -11.867 11.609 -18.125 1 63.03 181 ASN A N 1
ATOM 1431 C CA . ASN A 1 181 ? -10.414 11.727 -18.141 1 63.03 181 ASN A CA 1
ATOM 1432 C C . ASN A 1 181 ? -9.93 12.812 -17.172 1 63.03 181 ASN A C 1
ATOM 1434 O O . ASN A 1 181 ? -10.484 13.914 -17.141 1 63.03 181 ASN A O 1
ATOM 1438 N N . ILE A 1 182 ? -9.242 12.352 -16.125 1 66.88 182 ILE A N 1
ATOM 1439 C CA . ILE A 1 182 ? -8.586 13.336 -15.281 1 66.88 182 ILE A CA 1
ATOM 1440 C C . ILE A 1 182 ? -7.211 13.672 -15.852 1 66.88 182 ILE A C 1
ATOM 1442 O O . ILE A 1 182 ? -6.352 12.797 -15.969 1 66.88 182 ILE A O 1
ATOM 1446 N N . ASP A 1 183 ? -7.164 14.852 -16.328 1 72.5 183 ASP A N 1
ATOM 1447 C CA . ASP A 1 183 ? -5.914 15.336 -16.906 1 72.5 183 ASP A CA 1
ATOM 1448 C C . ASP A 1 183 ? -5.062 16.047 -15.859 1 72.5 183 ASP A C 1
ATOM 1450 O O . ASP A 1 183 ? -5.562 16.422 -14.797 1 72.5 183 ASP A O 1
ATOM 1454 N N . GLY A 1 184 ? -3.83 16.125 -16.094 1 82.62 184 GLY A N 1
ATOM 1455 C CA . GLY A 1 184 ? -2.916 16.922 -15.273 1 82.62 184 GLY A CA 1
ATOM 1456 C C . GLY A 1 184 ? -2.346 16.141 -14.102 1 82.62 184 GLY A C 1
ATOM 1457 O O . GLY A 1 184 ? -2.016 16.719 -13.07 1 82.62 184 GLY A O 1
ATOM 1458 N N . ILE A 1 185 ? -2.385 14.875 -14.25 1 88.81 185 ILE A N 1
ATOM 1459 C CA . ILE A 1 185 ? -1.861 14.016 -13.188 1 88.81 185 ILE A CA 1
ATOM 1460 C C . ILE A 1 185 ? -0.516 13.43 -13.617 1 88.81 185 ILE A C 1
ATOM 1462 O O . ILE A 1 185 ? -0.324 13.086 -14.781 1 88.81 185 ILE A O 1
ATOM 1466 N N . TYR A 1 186 ? 0.341 13.43 -12.648 1 94.69 186 TYR A N 1
ATOM 1467 C CA . TYR A 1 186 ? 1.672 12.883 -12.875 1 94.69 186 TYR A CA 1
ATOM 1468 C C . TYR A 1 186 ? 1.955 11.727 -11.93 1 94.69 186 TYR A C 1
ATOM 1470 O O . TYR A 1 186 ? 1.519 11.742 -10.773 1 94.69 186 TYR A O 1
ATOM 1478 N N . THR A 1 187 ? 2.635 10.719 -12.438 1 95.38 187 THR A N 1
ATOM 1479 C CA . THR A 1 187 ? 3.088 9.594 -11.633 1 95.38 187 THR A CA 1
ATOM 1480 C C . THR A 1 187 ? 4.562 9.297 -11.898 1 95.38 187 THR A C 1
ATOM 1482 O O . THR A 1 187 ? 5.129 9.766 -12.891 1 95.38 187 THR A O 1
ATOM 1485 N N . ILE A 1 188 ? 5.168 8.617 -10.992 1 97 188 ILE A N 1
ATOM 1486 C CA . ILE A 1 188 ? 6.578 8.273 -11.141 1 97 188 ILE A CA 1
ATOM 1487 C C . ILE A 1 188 ? 6.734 7.195 -12.211 1 97 188 ILE A C 1
ATOM 1489 O O . ILE A 1 188 ? 5.977 6.227 -12.242 1 97 188 ILE A O 1
ATOM 1493 N N . ASP A 1 189 ? 7.668 7.438 -13.094 1 95.88 189 ASP A N 1
ATOM 1494 C CA . ASP A 1 189 ? 8.023 6.473 -14.133 1 95.88 189 ASP A CA 1
ATOM 1495 C C . ASP A 1 189 ? 9.008 5.434 -13.602 1 95.88 189 ASP A C 1
ATOM 1497 O O . ASP A 1 189 ? 10.219 5.68 -13.562 1 95.88 189 ASP A O 1
ATOM 1501 N N . GLU A 1 190 ? 8.461 4.281 -13.273 1 93.31 190 GLU A N 1
ATOM 1502 C CA . GLU A 1 190 ? 9.297 3.236 -12.688 1 93.31 190 GLU A CA 1
ATOM 1503 C C . GLU A 1 190 ? 10.367 2.771 -13.672 1 93.31 190 GLU A C 1
ATOM 1505 O O . GLU A 1 190 ? 11.492 2.447 -13.273 1 93.31 190 GLU A O 1
ATOM 1510 N N . GLY A 1 191 ? 10.031 2.699 -14.977 1 94.19 191 GLY A N 1
ATOM 1511 C CA . GLY A 1 191 ? 11 2.328 -15.992 1 94.19 191 GLY A CA 1
ATOM 1512 C C . GLY A 1 191 ? 12.211 3.24 -16.016 1 94.19 191 GLY A C 1
ATOM 1513 O O . GLY A 1 191 ? 13.352 2.768 -16.047 1 94.19 191 GLY A O 1
ATOM 1514 N N . LYS A 1 192 ? 11.961 4.504 -16.016 1 95.62 192 LYS A N 1
ATOM 1515 C CA . LYS A 1 192 ? 13.047 5.477 -16 1 95.62 192 LYS A CA 1
ATOM 1516 C C . LYS A 1 192 ? 13.844 5.402 -14.703 1 95.62 192 LYS A C 1
ATOM 1518 O O . LYS A 1 192 ? 15.055 5.605 -14.703 1 95.62 192 LYS A O 1
ATOM 1523 N N . LEU A 1 193 ? 13.117 5.141 -13.594 1 95.75 193 LEU A N 1
ATOM 1524 C CA . LEU A 1 193 ? 13.766 5.004 -12.297 1 95.75 193 LEU A CA 1
ATOM 1525 C C . LEU A 1 193 ? 14.82 3.904 -12.328 1 95.75 193 LEU A C 1
ATOM 1527 O O . LEU A 1 193 ? 15.93 4.082 -11.82 1 95.75 193 LEU A O 1
ATOM 1531 N N . GLN A 1 194 ? 14.547 2.834 -13 1 92.06 194 GLN A N 1
ATOM 1532 C CA . GLN A 1 194 ? 15.43 1.673 -13.047 1 92.06 194 GLN A CA 1
ATOM 1533 C C . GLN A 1 194 ? 16.625 1.922 -13.969 1 92.06 194 GLN A C 1
ATOM 1535 O O . GLN A 1 194 ? 17.609 1.189 -13.922 1 92.06 194 GLN A O 1
ATOM 1540 N N . GLN A 1 195 ? 16.5 2.963 -14.766 1 94.19 195 GLN A N 1
ATOM 1541 C CA . GLN A 1 195 ? 17.531 3.248 -15.758 1 94.19 195 GLN A CA 1
ATOM 1542 C C . GLN A 1 195 ? 18.469 4.348 -15.266 1 94.19 195 GLN A C 1
ATOM 1544 O O . GLN A 1 195 ? 19.391 4.754 -15.984 1 94.19 195 GLN A O 1
ATOM 1549 N N . LEU A 1 196 ? 18.266 4.816 -14.102 1 96 196 LEU A N 1
ATOM 1550 C CA . LEU A 1 196 ? 19.125 5.852 -13.555 1 96 196 LEU A CA 1
ATOM 1551 C C . LEU A 1 196 ? 20.547 5.336 -13.367 1 96 196 LEU A C 1
ATOM 1553 O O . LEU A 1 196 ? 20.766 4.125 -13.32 1 96 196 LEU A O 1
ATOM 1557 N N . ASP A 1 197 ? 21.484 6.262 -13.305 1 96.5 197 ASP A N 1
ATOM 1558 C CA . ASP A 1 197 ? 22.875 5.883 -13.133 1 96.5 197 ASP A CA 1
ATOM 1559 C C . ASP A 1 197 ? 23.141 5.379 -11.711 1 96.5 197 ASP A C 1
ATOM 1561 O O . ASP A 1 197 ? 22.359 5.668 -10.797 1 96.5 197 ASP A O 1
ATOM 1565 N N . ASP A 1 198 ? 24.234 4.723 -11.492 1 96.69 198 ASP A N 1
ATOM 1566 C CA . ASP A 1 198 ? 24.562 4.07 -10.234 1 96.69 198 ASP A CA 1
ATOM 1567 C C . ASP A 1 198 ? 24.656 5.082 -9.094 1 96.69 198 ASP A C 1
ATOM 1569 O O . ASP A 1 198 ? 24.219 4.812 -7.977 1 96.69 198 ASP A O 1
ATOM 1573 N N . THR A 1 199 ? 25.188 6.188 -9.398 1 97 199 THR A N 1
ATOM 1574 C CA . THR A 1 199 ? 25.359 7.211 -8.375 1 97 199 THR A CA 1
ATOM 1575 C C . THR A 1 199 ? 24.016 7.707 -7.859 1 97 199 THR A C 1
ATOM 1577 O O . THR A 1 199 ? 23.812 7.828 -6.648 1 97 199 THR A O 1
ATOM 1580 N N . THR A 1 200 ? 23.109 7.918 -8.758 1 96.81 200 THR A N 1
ATOM 1581 C CA . THR A 1 200 ? 21.781 8.398 -8.391 1 96.81 200 THR A CA 1
ATOM 1582 C C . THR A 1 200 ? 21 7.32 -7.652 1 96.81 200 THR A C 1
ATOM 1584 O O . THR A 1 200 ? 20.328 7.602 -6.652 1 96.81 200 THR A O 1
ATOM 1587 N N . LEU A 1 201 ? 21.156 6.141 -8.156 1 96.62 201 LEU A N 1
ATOM 1588 C CA . LEU A 1 201 ? 20.484 5.023 -7.496 1 96.62 201 LEU A CA 1
ATOM 1589 C C . LEU A 1 201 ? 20.938 4.895 -6.047 1 96.62 201 LEU A C 1
ATOM 1591 O O . LEU A 1 201 ? 20.125 4.719 -5.145 1 96.62 201 LEU A O 1
ATOM 1595 N N . LEU A 1 202 ? 22.172 5.008 -5.887 1 96.19 202 LEU A N 1
ATOM 1596 C CA . LEU A 1 202 ? 22.75 4.891 -4.547 1 96.19 202 LEU A CA 1
ATOM 1597 C C . LEU A 1 202 ? 22.297 6.055 -3.666 1 96.19 202 LEU A C 1
ATOM 1599 O O . LEU A 1 202 ? 21.969 5.863 -2.496 1 96.19 202 LEU A O 1
ATOM 1603 N N . ASP A 1 203 ? 22.281 7.191 -4.23 1 96.31 203 ASP A N 1
ATOM 1604 C CA . ASP A 1 203 ? 21.844 8.375 -3.496 1 96.31 203 ASP A CA 1
ATOM 1605 C C . ASP A 1 203 ? 20.391 8.219 -3.031 1 96.31 203 ASP A C 1
ATOM 1607 O O . ASP A 1 203 ? 20.062 8.539 -1.886 1 96.31 203 ASP A O 1
ATOM 1611 N N . PHE A 1 204 ? 19.531 7.719 -3.914 1 96.31 204 PHE A N 1
ATOM 1612 C CA . PHE A 1 204 ? 18.125 7.484 -3.574 1 96.31 204 PHE A CA 1
ATOM 1613 C C . PHE A 1 204 ? 18.016 6.492 -2.426 1 96.31 204 PHE A C 1
ATOM 1615 O O . PHE A 1 204 ? 17.203 6.68 -1.515 1 96.31 204 PHE A O 1
ATOM 1622 N N . ALA A 1 205 ? 18.828 5.477 -2.488 1 94.75 205 ALA A N 1
ATOM 1623 C CA . ALA A 1 205 ? 18.797 4.449 -1.448 1 94.75 205 ALA A CA 1
ATOM 1624 C C . ALA A 1 205 ? 19.25 5.02 -0.104 1 94.75 205 ALA A C 1
ATOM 1626 O O . ALA A 1 205 ? 18.594 4.777 0.921 1 94.75 205 ALA A O 1
ATOM 1627 N N . LYS A 1 206 ? 20.234 5.844 -0.139 1 94.31 206 LYS A N 1
ATOM 1628 C CA . LYS A 1 206 ? 20.797 6.402 1.085 1 94.31 206 LYS A CA 1
ATOM 1629 C C . LYS A 1 206 ? 19.844 7.414 1.718 1 94.31 206 LYS A C 1
ATOM 1631 O O . LYS A 1 206 ? 19.797 7.531 2.943 1 94.31 206 LYS A O 1
ATOM 1636 N N . ARG A 1 207 ? 19.141 8.047 0.876 1 93 207 ARG A N 1
ATOM 1637 C CA . ARG A 1 207 ? 18.219 9.07 1.363 1 93 207 ARG A CA 1
ATOM 1638 C C . ARG A 1 207 ? 16.875 8.461 1.74 1 93 207 ARG A C 1
ATOM 1640 O O . ARG A 1 207 ? 16.016 9.141 2.32 1 93 207 ARG A O 1
ATOM 1647 N N . GLY A 1 208 ? 16.672 7.258 1.363 1 93.25 208 GLY A N 1
ATOM 1648 C CA . GLY A 1 208 ? 15.414 6.598 1.693 1 93.25 208 GLY A CA 1
ATOM 1649 C C . GLY A 1 208 ? 14.266 7 0.781 1 93.25 208 GLY A C 1
ATOM 1650 O O . GLY A 1 208 ? 13.102 6.918 1.168 1 93.25 208 GLY A O 1
ATOM 1651 N N . PHE A 1 209 ? 14.586 7.383 -0.456 1 95.75 209 PHE A N 1
ATOM 1652 C CA . PHE A 1 209 ? 13.57 7.859 -1.386 1 95.75 209 PHE A CA 1
ATOM 1653 C C . PHE A 1 209 ? 12.703 6.703 -1.881 1 95.75 209 PHE A C 1
ATOM 1655 O O . PHE A 1 209 ? 11.555 6.906 -2.285 1 95.75 209 PHE A O 1
ATOM 1662 N N . TYR A 1 210 ? 13.234 5.527 -1.768 1 96 210 TYR A N 1
ATOM 1663 C CA . TYR A 1 210 ? 12.523 4.379 -2.324 1 96 210 TYR A CA 1
ATOM 1664 C C . TYR A 1 210 ? 11.242 4.098 -1.542 1 96 210 TYR A C 1
ATOM 1666 O O . TYR A 1 210 ? 10.25 3.65 -2.111 1 96 210 TYR A O 1
ATOM 1674 N N . SER A 1 211 ? 11.258 4.379 -0.284 1 95.88 211 SER A N 1
ATOM 1675 C CA . SER A 1 211 ? 10.055 4.195 0.525 1 95.88 211 SER A CA 1
ATOM 1676 C C . SER A 1 211 ? 8.898 5.027 -0.014 1 95.88 211 SER A C 1
ATOM 1678 O O . SER A 1 211 ? 7.805 4.508 -0.242 1 95.88 211 SER A O 1
ATOM 1680 N N . ALA A 1 212 ? 9.188 6.234 -0.301 1 97 212 ALA A N 1
ATOM 1681 C CA . ALA A 1 212 ? 8.164 7.148 -0.805 1 97 212 ALA A CA 1
ATOM 1682 C C . ALA A 1 212 ? 7.77 6.797 -2.236 1 97 212 ALA A C 1
ATOM 1684 O O . ALA A 1 212 ? 6.586 6.82 -2.588 1 97 212 ALA A O 1
ATOM 1685 N N . ILE A 1 213 ? 8.734 6.469 -3.035 1 97.75 213 ILE A N 1
ATOM 1686 C CA . ILE A 1 213 ? 8.508 6.16 -4.445 1 97.75 213 ILE A CA 1
ATOM 1687 C C . ILE A 1 213 ? 7.586 4.949 -4.57 1 97.75 213 ILE A C 1
ATOM 1689 O O . ILE A 1 213 ? 6.582 5 -5.281 1 97.75 213 ILE A O 1
ATOM 1693 N N . TYR A 1 214 ? 7.848 3.98 -3.832 1 96.56 214 TYR A N 1
ATOM 1694 C CA . TYR A 1 214 ? 7.086 2.752 -4.023 1 96.56 214 TYR A CA 1
ATOM 1695 C C . TYR A 1 214 ? 5.777 2.799 -3.244 1 96.56 214 TYR A C 1
ATOM 1697 O O . TYR A 1 214 ? 4.812 2.115 -3.6 1 96.56 214 TYR A O 1
ATOM 1705 N N . ALA A 1 215 ? 5.75 3.588 -2.229 1 96.75 215 ALA A N 1
ATOM 1706 C CA . ALA A 1 215 ? 4.449 3.877 -1.624 1 96.75 215 ALA A CA 1
ATOM 1707 C C . ALA A 1 215 ? 3.512 4.535 -2.631 1 96.75 215 ALA A C 1
ATOM 1709 O O . ALA A 1 215 ? 2.35 4.145 -2.756 1 96.75 215 ALA A O 1
ATOM 1710 N N . HIS A 1 216 ? 4.066 5.484 -3.312 1 96.88 216 HIS A N 1
ATOM 1711 C CA . HIS A 1 216 ? 3.318 6.156 -4.367 1 96.88 216 HIS A CA 1
ATOM 1712 C C . HIS A 1 216 ? 2.861 5.172 -5.438 1 96.88 216 HIS A C 1
ATOM 1714 O O . HIS A 1 216 ? 1.686 5.148 -5.805 1 96.88 216 HIS A O 1
ATOM 1720 N N . LEU A 1 217 ? 3.725 4.367 -5.879 1 95.81 217 LEU A N 1
ATOM 1721 C CA . LEU A 1 217 ? 3.414 3.424 -6.945 1 95.81 217 LEU A CA 1
ATOM 1722 C C . LEU A 1 217 ? 2.396 2.389 -6.477 1 95.81 217 LEU A C 1
ATOM 1724 O O . LEU A 1 217 ? 1.492 2.018 -7.23 1 95.81 217 LEU A O 1
ATOM 1728 N N . CYS A 1 218 ? 2.543 1.99 -5.277 1 94.38 218 CYS A N 1
ATOM 1729 C CA . CYS A 1 218 ? 1.59 1.053 -4.695 1 94.38 218 CYS A CA 1
ATOM 1730 C C . CYS A 1 218 ? 0.199 1.671 -4.613 1 94.38 218 CYS A C 1
ATOM 1732 O O . CYS A 1 218 ? -0.797 1.016 -4.922 1 94.38 218 CYS A O 1
ATOM 1734 N N . SER A 1 219 ? 0.1 2.859 -4.266 1 94.5 219 SER A N 1
ATOM 1735 C CA . SER A 1 219 ? -1.164 3.553 -4.043 1 94.5 219 SER A CA 1
ATOM 1736 C C . SER A 1 219 ? -1.97 3.66 -5.336 1 94.5 219 SER A C 1
ATOM 1738 O O . SER A 1 219 ? -3.193 3.811 -5.301 1 94.5 219 SER A O 1
ATOM 1740 N N . LEU A 1 220 ? -1.316 3.596 -6.457 1 90.75 220 LEU A N 1
ATOM 1741 C CA . LEU A 1 220 ? -1.972 3.773 -7.746 1 90.75 220 LEU A CA 1
ATOM 1742 C C . LEU A 1 220 ? -2.949 2.637 -8.023 1 90.75 220 LEU A C 1
ATOM 1744 O O . LEU A 1 220 ? -3.863 2.779 -8.836 1 90.75 220 LEU A O 1
ATOM 1748 N N . SER A 1 221 ? -2.746 1.572 -7.352 1 88.5 221 SER A N 1
ATOM 1749 C CA . SER A 1 221 ? -3.658 0.444 -7.512 1 88.5 221 SER A CA 1
ATOM 1750 C C . SER A 1 221 ? -5.027 0.751 -6.918 1 88.5 221 SER A C 1
ATOM 1752 O O . SER A 1 221 ? -6.004 0.055 -7.203 1 88.5 221 SER A O 1
ATOM 1754 N N . LEU A 1 222 ? -5.141 1.794 -6.188 1 87.38 222 LEU A N 1
ATOM 1755 C CA . LEU A 1 222 ? -6.367 2.125 -5.473 1 87.38 222 LEU A CA 1
ATOM 1756 C C . LEU A 1 222 ? -7.191 3.146 -6.25 1 87.38 222 LEU A C 1
ATOM 1758 O O . LEU A 1 222 ? -8.18 3.672 -5.734 1 87.38 222 LEU A O 1
ATOM 1762 N N . ILE A 1 223 ? -6.832 3.404 -7.379 1 82.69 223 ILE A N 1
ATOM 1763 C CA . ILE A 1 223 ? -7.496 4.434 -8.172 1 82.69 223 ILE A CA 1
ATOM 1764 C C . ILE A 1 223 ? -8.969 4.074 -8.359 1 82.69 223 ILE A C 1
ATOM 1766 O O . ILE A 1 223 ? -9.828 4.953 -8.398 1 82.69 223 ILE A O 1
ATOM 1770 N N . ASP A 1 224 ? -9.234 2.875 -8.406 1 79.06 224 ASP A N 1
ATOM 1771 C CA . ASP A 1 224 ? -10.602 2.426 -8.617 1 79.06 224 ASP A CA 1
ATOM 1772 C C . ASP A 1 224 ? -11.484 2.754 -7.41 1 79.06 224 ASP A C 1
ATOM 1774 O O . ASP A 1 224 ? -12.703 2.873 -7.535 1 79.06 224 ASP A O 1
ATOM 1778 N N . LEU A 1 225 ? -10.93 2.877 -6.25 1 76.25 225 LEU A N 1
ATOM 1779 C CA . LEU A 1 225 ? -11.664 3.188 -5.027 1 76.25 225 LEU A CA 1
ATOM 1780 C C . LEU A 1 225 ? -12.305 4.57 -5.113 1 76.25 225 LEU A C 1
ATOM 1782 O O . LEU A 1 225 ? -13.367 4.805 -4.531 1 76.25 225 LEU A O 1
ATOM 1786 N N . VAL A 1 226 ? -11.641 5.371 -5.773 1 74.19 226 VAL A N 1
ATOM 1787 C CA . VAL A 1 226 ? -12.125 6.746 -5.824 1 74.19 226 VAL A CA 1
ATOM 1788 C C . VAL A 1 226 ? -12.969 6.949 -7.078 1 74.19 226 VAL A C 1
ATOM 1790 O O . VAL A 1 226 ? -13.508 8.039 -7.301 1 74.19 226 VAL A O 1
ATOM 1793 N N . MET A 1 227 ? -13.016 5.809 -7.906 1 66.44 227 MET A N 1
ATOM 1794 C CA . MET A 1 227 ? -13.844 5.859 -9.109 1 66.44 227 MET A CA 1
ATOM 1795 C C . MET A 1 227 ? -15.273 5.43 -8.805 1 66.44 227 MET A C 1
ATOM 1797 O O . MET A 1 227 ? -16.203 5.82 -9.508 1 66.44 227 MET A O 1
ATOM 1801 N N . GLU A 1 228 ? -15.562 4.207 -8.039 1 56.91 228 GLU A N 1
ATOM 1802 C CA . GLU A 1 228 ? -16.781 3.402 -7.938 1 56.91 228 GLU A CA 1
ATOM 1803 C C . GLU A 1 228 ? -18.016 4.285 -7.75 1 56.91 228 GLU A C 1
ATOM 1805 O O . GLU A 1 228 ? -19.016 4.102 -8.43 1 56.91 228 GLU A O 1
ATOM 1810 N N . LYS A 1 229 ? -18.562 4.891 -6.715 1 44.69 229 LYS A N 1
ATOM 1811 C CA . LYS A 1 229 ? -20 4.672 -6.66 1 44.69 229 LYS A CA 1
ATOM 1812 C C . LYS A 1 229 ? -20.719 5.438 -7.773 1 44.69 229 LYS A C 1
ATOM 1814 O O . LYS A 1 229 ? -20.234 6.473 -8.227 1 44.69 229 LYS A O 1
ATOM 1819 N N . MET B 1 1 ? -15.984 -32.656 -0.039 1 57.06 1 MET B N 1
ATOM 1820 C CA . MET B 1 1 ? -15.164 -33.688 -0.658 1 57.06 1 MET B CA 1
ATOM 1821 C C . MET B 1 1 ? -13.688 -33.312 -0.633 1 57.06 1 MET B C 1
ATOM 1823 O O . MET B 1 1 ? -13.352 -32.125 -0.576 1 57.06 1 MET B O 1
ATOM 1827 N N . LYS B 1 2 ? -12.828 -34.281 -0.505 1 67.44 2 LYS B N 1
ATOM 1828 C CA . LYS B 1 2 ? -11.391 -34.062 -0.375 1 67.44 2 LYS B CA 1
ATOM 1829 C C . LYS B 1 2 ? -10.773 -33.656 -1.704 1 67.44 2 LYS B C 1
ATOM 1831 O O . LYS B 1 2 ? -11.172 -34.125 -2.764 1 67.44 2 LYS B O 1
ATOM 1836 N N . THR B 1 3 ? -10.094 -32.531 -1.678 1 71.38 3 THR B N 1
ATOM 1837 C CA . THR B 1 3 ? -9.398 -32.031 -2.865 1 71.38 3 THR B CA 1
ATOM 1838 C C . THR B 1 3 ? -8.562 -33.156 -3.49 1 71.38 3 THR B C 1
ATOM 1840 O O . THR B 1 3 ? -7.891 -33.906 -2.783 1 71.38 3 THR B O 1
ATOM 1843 N N . GLN B 1 4 ? -8.891 -33.531 -4.727 1 75.94 4 GLN B N 1
ATOM 1844 C CA . GLN B 1 4 ? -8.133 -34.531 -5.473 1 75.94 4 GLN B CA 1
ATOM 1845 C C . GLN B 1 4 ? -7.602 -33.969 -6.785 1 75.94 4 GLN B C 1
ATOM 1847 O O . GLN B 1 4 ? -8.359 -33.781 -7.742 1 75.94 4 GLN B O 1
ATOM 1852 N N . PHE B 1 5 ? -6.309 -33.75 -6.84 1 80.75 5 PHE B N 1
ATOM 1853 C CA . PHE B 1 5 ? -5.691 -33.219 -8.055 1 80.75 5 PHE B CA 1
ATOM 1854 C C . PHE B 1 5 ? -5.258 -34.344 -8.969 1 80.75 5 PHE B C 1
ATOM 1856 O O . PHE B 1 5 ? -4.566 -35.281 -8.539 1 80.75 5 PHE B O 1
ATOM 1863 N N . VAL B 1 6 ? -5.824 -34.344 -10.094 1 83.5 6 VAL B N 1
ATOM 1864 C CA . VAL B 1 6 ? -5.426 -35.312 -11.102 1 83.5 6 VAL B CA 1
ATOM 1865 C C . VAL B 1 6 ? -4.684 -34.594 -12.234 1 83.5 6 VAL B C 1
ATOM 1867 O O . VAL B 1 6 ? -5.055 -33.5 -12.641 1 83.5 6 VAL B O 1
ATOM 1870 N N . PRO B 1 7 ? -3.584 -35.219 -12.68 1 85.81 7 PRO B N 1
ATOM 1871 C CA . PRO B 1 7 ? -2.869 -34.594 -13.797 1 85.81 7 PRO B CA 1
ATOM 1872 C C . PRO B 1 7 ? -3.766 -34.344 -15.008 1 85.81 7 PRO B C 1
ATOM 1874 O O . PRO B 1 7 ? -4.566 -35.219 -15.375 1 85.81 7 PRO B O 1
ATOM 1877 N N . LEU B 1 8 ? -3.6 -33.188 -15.492 1 84.62 8 LEU B N 1
ATOM 1878 C CA . LEU B 1 8 ? -4.41 -32.844 -16.641 1 84.62 8 LEU B CA 1
ATOM 1879 C C . LEU B 1 8 ? -3.916 -33.531 -17.906 1 84.62 8 LEU B C 1
ATOM 1881 O O . LEU B 1 8 ? -2.717 -33.531 -18.188 1 84.62 8 LEU B O 1
ATOM 1885 N N . ASN B 1 9 ? -4.812 -34.219 -18.484 1 82.56 9 ASN B N 1
ATOM 1886 C CA . ASN B 1 9 ? -4.48 -34.875 -19.734 1 82.56 9 ASN B CA 1
ATOM 1887 C C . ASN B 1 9 ? -5.645 -34.812 -20.719 1 82.56 9 ASN B C 1
ATOM 1889 O O . ASN B 1 9 ? -6.805 -34.844 -20.312 1 82.56 9 ASN B O 1
ATOM 1893 N N . ASP B 1 10 ? -5.25 -34.688 -21.969 1 77.62 10 ASP B N 1
ATOM 1894 C CA . ASP B 1 10 ? -6.242 -34.531 -23.031 1 77.62 10 ASP B CA 1
ATOM 1895 C C . ASP B 1 10 ? -7.074 -35.812 -23.203 1 77.62 10 ASP B C 1
ATOM 1897 O O . ASP B 1 10 ? -8.227 -35.75 -23.656 1 77.62 10 ASP B O 1
ATOM 1901 N N . ALA B 1 11 ? -6.566 -36.906 -22.844 1 78.31 11 ALA B N 1
ATOM 1902 C CA . ALA B 1 11 ? -7.27 -38.156 -23.062 1 78.31 11 ALA B CA 1
ATOM 1903 C C . ALA B 1 11 ? -8.406 -38.344 -22.047 1 78.31 11 ALA B C 1
ATOM 1905 O O . ALA B 1 11 ? -9.531 -38.688 -22.438 1 78.31 11 ALA B O 1
ATOM 1906 N N . ASN B 1 12 ? -8.219 -38.031 -20.891 1 79.69 12 ASN B N 1
ATOM 1907 C CA . ASN B 1 12 ? -9.172 -38.281 -19.812 1 79.69 12 ASN B CA 1
ATOM 1908 C C . ASN B 1 12 ? -10.055 -37.062 -19.547 1 79.69 12 ASN B C 1
ATOM 1910 O O . ASN B 1 12 ? -11.164 -37.188 -19.016 1 79.69 12 ASN B O 1
ATOM 1914 N N . HIS B 1 13 ? -9.57 -35.875 -20.047 1 82 13 HIS B N 1
ATOM 1915 C CA . HIS B 1 13 ? -10.266 -34.656 -19.641 1 82 13 HIS B CA 1
ATOM 1916 C C . HIS B 1 13 ? -10.742 -33.875 -20.859 1 82 13 HIS B C 1
ATOM 1918 O O . HIS B 1 13 ? -10.867 -32.656 -20.797 1 82 13 HIS B O 1
ATOM 1924 N N . LYS B 1 14 ? -11.023 -34.562 -21.859 1 82.12 14 LYS B N 1
ATOM 1925 C CA . LYS B 1 14 ? -11.414 -33.938 -23.125 1 82.12 14 LYS B CA 1
ATOM 1926 C C . LYS B 1 14 ? -12.719 -33.156 -22.969 1 82.12 14 LYS B C 1
ATOM 1928 O O . LYS B 1 14 ? -12.875 -32.094 -23.578 1 82.12 14 LYS B O 1
ATOM 1933 N N . ASN B 1 15 ? -13.562 -33.656 -22.156 1 84.38 15 ASN B N 1
ATOM 1934 C CA . ASN B 1 15 ? -14.875 -33.031 -22.062 1 84.38 15 ASN B CA 1
ATOM 1935 C C . ASN B 1 15 ? -15.008 -32.188 -20.797 1 84.38 15 ASN B C 1
ATOM 1937 O O . ASN B 1 15 ? -16.078 -31.672 -20.5 1 84.38 15 ASN B O 1
ATOM 1941 N N . LEU B 1 16 ? -13.961 -32.094 -20.141 1 86.56 16 LEU B N 1
ATOM 1942 C CA . LEU B 1 16 ? -13.992 -31.344 -18.891 1 86.56 16 LEU B CA 1
ATOM 1943 C C . LEU B 1 16 ? -14.031 -29.844 -19.172 1 86.56 16 LEU B C 1
ATOM 1945 O O . LEU B 1 16 ? -13.398 -29.375 -20.109 1 86.56 16 LEU B O 1
ATOM 1949 N N . ALA B 1 17 ? -14.789 -29.203 -18.438 1 90.12 17 ALA B N 1
ATOM 1950 C CA . ALA B 1 17 ? -14.938 -27.766 -18.547 1 90.12 17 ALA B CA 1
ATOM 1951 C C . ALA B 1 17 ? -15.031 -27.109 -17.172 1 90.12 17 ALA B C 1
ATOM 1953 O O . ALA B 1 17 ? -15.281 -27.781 -16.172 1 90.12 17 ALA B O 1
ATOM 1954 N N . ILE B 1 18 ? -14.742 -25.875 -17.203 1 89.94 18 ILE B N 1
ATOM 1955 C CA . ILE B 1 18 ? -14.805 -25.094 -15.969 1 89.94 18 ILE B CA 1
ATOM 1956 C C . ILE B 1 18 ? -15.914 -24.047 -16.078 1 89.94 18 ILE B C 1
ATOM 1958 O O . ILE B 1 18 ? -16.031 -23.359 -17.094 1 89.94 18 ILE B O 1
ATOM 1962 N N . GLY B 1 19 ? -16.578 -23.906 -15.031 1 87.5 19 GLY B N 1
ATOM 1963 C CA . GLY B 1 19 ? -17.641 -22.906 -14.992 1 87.5 19 GLY B CA 1
ATOM 1964 C C . GLY B 1 19 ? -17.125 -21.484 -14.961 1 87.5 19 GLY B C 1
ATOM 1965 O O . GLY B 1 19 ? -15.938 -21.25 -14.75 1 87.5 19 GLY B O 1
ATOM 1966 N N . ASP B 1 20 ? -18.031 -20.484 -15.141 1 84.69 20 ASP B N 1
ATOM 1967 C CA . ASP B 1 20 ? -17.703 -19.062 -15.148 1 84.69 20 ASP B CA 1
ATOM 1968 C C . ASP B 1 20 ? -17.219 -18.609 -13.773 1 84.69 20 ASP B C 1
ATOM 1970 O O . ASP B 1 20 ? -16.359 -17.75 -13.664 1 84.69 20 ASP B O 1
ATOM 1974 N N . GLN B 1 21 ? -17.844 -19.25 -12.812 1 85.38 21 GLN B N 1
ATOM 1975 C CA . GLN B 1 21 ? -17.453 -18.922 -11.445 1 85.38 21 GLN B CA 1
ATOM 1976 C C . GLN B 1 21 ? -16.75 -20.094 -10.773 1 85.38 21 GLN B C 1
ATOM 1978 O O . GLN B 1 21 ? -17.328 -21.156 -10.594 1 85.38 21 GLN B O 1
ATOM 1983 N N . VAL B 1 22 ? -15.547 -19.812 -10.469 1 86.44 22 VAL B N 1
ATOM 1984 C CA . VAL B 1 22 ? -14.781 -20.844 -9.789 1 86.44 22 VAL B CA 1
ATOM 1985 C C . VAL B 1 22 ? -15.156 -20.875 -8.305 1 86.44 22 VAL B C 1
ATOM 1987 O O . VAL B 1 22 ? -15.352 -19.828 -7.684 1 86.44 22 VAL B O 1
ATOM 1990 N N . ASP B 1 23 ? -15.258 -22.016 -7.789 1 85.75 23 ASP B N 1
ATOM 1991 C CA . ASP B 1 23 ? -15.539 -22.219 -6.371 1 85.75 23 ASP B CA 1
ATOM 1992 C C . ASP B 1 23 ? -14.25 -22.203 -5.547 1 85.75 23 ASP B C 1
ATOM 1994 O O . ASP B 1 23 ? -13.484 -23.172 -5.562 1 85.75 23 ASP B O 1
ATOM 1998 N N . TYR B 1 24 ? -14.109 -21.094 -4.73 1 88.94 24 TYR B N 1
ATOM 1999 C CA . TYR B 1 24 ? -12.891 -20.938 -3.943 1 88.94 24 TYR B CA 1
ATOM 2000 C C . TYR B 1 24 ? -13.102 -21.422 -2.514 1 88.94 24 TYR B C 1
ATOM 2002 O O . TYR B 1 24 ? -12.344 -21.062 -1.609 1 88.94 24 TYR B O 1
ATOM 2010 N N . SER B 1 25 ? -14.023 -22.281 -2.295 1 86.69 25 SER B N 1
ATOM 2011 C CA . SER B 1 25 ? -14.398 -22.703 -0.951 1 86.69 25 SER B CA 1
ATOM 2012 C C . SER B 1 25 ? -13.227 -23.359 -0.233 1 86.69 25 SER B C 1
ATOM 2014 O O . SER B 1 25 ? -13.125 -23.297 0.993 1 86.69 25 SER B O 1
ATOM 2016 N N . LEU B 1 26 ? -12.406 -23.953 -1.017 1 85.31 26 LEU B N 1
ATOM 2017 C CA . LEU B 1 26 ? -11.227 -24.578 -0.446 1 85.31 26 LEU B CA 1
ATOM 2018 C C . LEU B 1 26 ? -10.398 -23.578 0.354 1 85.31 26 LEU B C 1
ATOM 2020 O O . LEU B 1 26 ? -9.836 -23.922 1.393 1 85.31 26 LEU B O 1
ATOM 2024 N N . PHE B 1 27 ? -10.422 -22.344 -0.057 1 89.88 27 PHE B N 1
ATOM 2025 C CA . PHE B 1 27 ? -9.539 -21.344 0.519 1 89.88 27 PHE B CA 1
ATOM 2026 C C . PHE B 1 27 ? -10.195 -20.672 1.721 1 89.88 27 PHE B C 1
ATOM 2028 O O . PHE B 1 27 ? -9.578 -19.859 2.404 1 89.88 27 PHE B O 1
ATOM 2035 N N . GLU B 1 28 ? -11.344 -20.984 2.021 1 88.69 28 GLU B N 1
ATOM 2036 C CA . GLU B 1 28 ? -12.062 -20.375 3.137 1 88.69 28 GLU B CA 1
ATOM 2037 C C . GLU B 1 28 ? -11.422 -20.75 4.473 1 88.69 28 GLU B C 1
ATOM 2039 O O . GLU B 1 28 ? -11.602 -20.047 5.469 1 88.69 28 GLU B O 1
ATOM 2044 N N . THR B 1 29 ? -10.703 -21.844 4.406 1 87.81 29 THR B N 1
ATOM 2045 C CA . THR B 1 29 ? -10.117 -22.312 5.66 1 87.81 29 THR B CA 1
ATOM 2046 C C . THR B 1 29 ? -8.641 -21.953 5.742 1 87.81 29 THR B C 1
ATOM 2048 O O . THR B 1 29 ? -7.957 -22.328 6.695 1 87.81 29 THR B O 1
ATOM 2051 N N . MET B 1 30 ? -8.203 -21.234 4.824 1 88.5 30 MET B N 1
ATOM 2052 C CA . MET B 1 30 ? -6.781 -20.891 4.777 1 88.5 30 MET B CA 1
ATOM 2053 C C . MET B 1 30 ? -6.535 -19.484 5.289 1 88.5 30 MET B C 1
ATOM 2055 O O . MET B 1 30 ? -6.852 -18.5 4.605 1 88.5 30 MET B O 1
ATOM 2059 N N . HIS B 1 31 ? -5.918 -19.438 6.453 1 88.31 31 HIS B N 1
ATOM 2060 C CA . HIS B 1 31 ? -5.664 -18.141 7.051 1 88.31 31 HIS B CA 1
ATOM 2061 C C . HIS B 1 31 ? -4.344 -17.547 6.551 1 88.31 31 HIS B C 1
ATOM 2063 O O . HIS B 1 31 ? -4.039 -16.391 6.816 1 88.31 31 HIS B O 1
ATOM 2069 N N . MET B 1 32 ? -3.594 -18.359 5.836 1 89.88 32 MET B N 1
ATOM 2070 C CA . MET B 1 32 ? -2.324 -17.953 5.238 1 89.88 32 MET B CA 1
ATOM 2071 C C . MET B 1 32 ? -2.207 -18.484 3.811 1 89.88 32 MET B C 1
ATOM 2073 O O . MET B 1 32 ? -2.533 -19.641 3.539 1 89.88 32 MET B O 1
ATOM 2077 N N . LEU B 1 33 ? -1.812 -17.625 2.928 1 92.38 33 LEU B N 1
ATOM 2078 C CA . LEU B 1 33 ? -1.622 -18.016 1.536 1 92.38 33 LEU B CA 1
ATOM 2079 C C . LEU B 1 33 ? -0.233 -17.609 1.046 1 92.38 33 LEU B C 1
ATOM 2081 O O . LEU B 1 33 ? 0.173 -16.453 1.185 1 92.38 33 LEU B O 1
ATOM 2085 N N . PRO B 1 34 ? 0.439 -18.516 0.504 1 92.56 34 PRO B N 1
ATOM 2086 C CA . PRO B 1 34 ? 1.75 -18.172 -0.043 1 92.56 34 PRO B CA 1
ATOM 2087 C C . PRO B 1 34 ? 1.662 -17.125 -1.152 1 92.56 34 PRO B C 1
ATOM 2089 O O . PRO B 1 34 ? 0.713 -17.125 -1.94 1 92.56 34 PRO B O 1
ATOM 2092 N N . LEU B 1 35 ? 2.658 -16.266 -1.226 1 95.5 35 LEU B N 1
ATOM 2093 C CA . LEU B 1 35 ? 2.748 -15.242 -2.252 1 95.5 35 LEU B CA 1
ATOM 2094 C C . LEU B 1 35 ? 4.129 -15.227 -2.895 1 95.5 35 LEU B C 1
ATOM 2096 O O . LEU B 1 35 ? 5.137 -15.438 -2.213 1 95.5 35 LEU B O 1
ATOM 2100 N N . GLN B 1 36 ? 4.059 -14.93 -4.176 1 95.62 36 GLN B N 1
ATOM 2101 C CA . GLN B 1 36 ? 5.32 -14.711 -4.875 1 95.62 36 GLN B CA 1
ATOM 2102 C C . GLN B 1 36 ? 5.723 -13.234 -4.824 1 95.62 36 GLN B C 1
ATOM 2104 O O . GLN B 1 36 ? 4.863 -12.352 -4.742 1 95.62 36 GLN B O 1
ATOM 2109 N N . VAL B 1 37 ? 7.02 -12.992 -4.902 1 96.81 37 VAL B N 1
ATOM 2110 C CA . VAL B 1 37 ? 7.562 -11.648 -4.762 1 96.81 37 VAL B CA 1
ATOM 2111 C C . VAL B 1 37 ? 6.98 -10.734 -5.844 1 96.81 37 VAL B C 1
ATOM 2113 O O . VAL B 1 37 ? 6.75 -9.547 -5.605 1 96.81 37 VAL B O 1
ATOM 2116 N N . GLN B 1 38 ? 6.672 -11.273 -6.996 1 95.56 38 GLN B N 1
ATOM 2117 C CA . GLN B 1 38 ? 6.141 -10.516 -8.117 1 95.56 38 GLN B CA 1
ATOM 2118 C C . GLN B 1 38 ? 4.727 -10.016 -7.828 1 95.56 38 GLN B C 1
ATOM 2120 O O . GLN B 1 38 ? 4.23 -9.109 -8.5 1 95.56 38 GLN B O 1
ATOM 2125 N N . GLU B 1 39 ? 4.066 -10.547 -6.809 1 96 39 GLU B N 1
ATOM 2126 C CA . GLU B 1 39 ? 2.697 -10.18 -6.461 1 96 39 GLU B CA 1
ATOM 2127 C C . GLU B 1 39 ? 2.672 -9.07 -5.414 1 96 39 GLU B C 1
ATOM 2129 O O . GLU B 1 39 ? 1.62 -8.484 -5.145 1 96 39 GLU B O 1
ATOM 2134 N N . PHE B 1 40 ? 3.777 -8.75 -4.863 1 97.19 40 PHE B N 1
ATOM 2135 C CA . PHE B 1 40 ? 3.83 -7.898 -3.678 1 97.19 40 PHE B CA 1
ATOM 2136 C C . PHE B 1 40 ? 3.209 -6.535 -3.961 1 97.19 40 PHE B C 1
ATOM 2138 O O . PHE B 1 40 ? 2.338 -6.078 -3.219 1 97.19 40 PHE B O 1
ATOM 2145 N N . MET B 1 41 ? 3.602 -5.961 -5.047 1 94.81 41 MET B N 1
ATOM 2146 C CA . MET B 1 41 ? 3.143 -4.605 -5.336 1 94.81 41 MET B CA 1
ATOM 2147 C C . MET B 1 41 ? 1.628 -4.566 -5.5 1 94.81 41 MET B C 1
ATOM 2149 O O . MET B 1 41 ? 0.964 -3.676 -4.965 1 94.81 41 MET B O 1
ATOM 2153 N N . SER B 1 42 ? 1.124 -5.562 -6.145 1 94 42 SER B N 1
ATOM 2154 C CA . SER B 1 42 ? -0.315 -5.609 -6.383 1 94 42 SER B CA 1
ATOM 2155 C C . SER B 1 42 ? -1.071 -6.012 -5.121 1 94 42 SER B C 1
ATOM 2157 O O . SER B 1 42 ? -2.189 -5.547 -4.887 1 94 42 SER B O 1
ATOM 2159 N N . ALA B 1 43 ? -0.456 -6.777 -4.332 1 95.75 43 ALA B N 1
ATOM 2160 C CA . ALA B 1 43 ? -1.124 -7.352 -3.166 1 95.75 43 ALA B CA 1
ATOM 2161 C C . ALA B 1 43 ? -1.021 -6.426 -1.959 1 95.75 43 ALA B C 1
ATOM 2163 O O . ALA B 1 43 ? -1.786 -6.555 -1.001 1 95.75 43 ALA B O 1
ATOM 2164 N N . ALA B 1 44 ? -0.102 -5.52 -1.988 1 95.56 44 ALA B N 1
ATOM 2165 C CA . ALA B 1 44 ? 0.277 -4.719 -0.828 1 95.56 44 ALA B CA 1
ATOM 2166 C C . ALA B 1 44 ? -0.906 -3.898 -0.317 1 95.56 44 ALA B C 1
ATOM 2168 O O . ALA B 1 44 ? -1.001 -3.613 0.879 1 95.56 44 ALA B O 1
ATOM 2169 N N . THR B 1 45 ? -1.802 -3.525 -1.172 1 92.69 45 THR B N 1
ATOM 2170 C CA . THR B 1 45 ? -2.908 -2.67 -0.761 1 92.69 45 THR B CA 1
ATOM 2171 C C . THR B 1 45 ? -4.133 -3.506 -0.396 1 92.69 45 THR B C 1
ATOM 2173 O O . THR B 1 45 ? -5.18 -2.961 -0.044 1 92.69 45 THR B O 1
ATOM 2176 N N . SER B 1 46 ? -4.062 -4.781 -0.442 1 92.44 46 SER B N 1
ATOM 2177 C CA . SER B 1 46 ? -5.219 -5.648 -0.228 1 92.44 46 SER B CA 1
ATOM 2178 C C . SER B 1 46 ? -5.133 -6.363 1.115 1 92.44 46 SER B C 1
ATOM 2180 O O . SER B 1 46 ? -6.137 -6.504 1.814 1 92.44 46 SER B O 1
ATOM 2182 N N . PHE B 1 47 ? -3.979 -6.84 1.47 1 92.31 47 PHE B N 1
ATOM 2183 C CA . PHE B 1 47 ? -3.799 -7.559 2.725 1 92.31 47 PHE B CA 1
ATOM 2184 C C . PHE B 1 47 ? -2.336 -7.547 3.152 1 92.31 47 PHE B C 1
ATOM 2186 O O . PHE B 1 47 ? -1.448 -7.285 2.338 1 92.31 47 PHE B O 1
ATOM 2193 N N . PRO B 1 48 ? -2.094 -7.863 4.441 1 93.06 48 PRO B N 1
ATOM 2194 C CA . PRO B 1 48 ? -0.715 -7.855 4.934 1 93.06 48 PRO B CA 1
ATOM 2195 C C . PRO B 1 48 ? 0.121 -9 4.367 1 93.06 48 PRO B C 1
ATOM 2197 O O . PRO B 1 48 ? -0.38 -10.117 4.211 1 93.06 48 PRO B O 1
ATOM 2200 N N . ILE B 1 49 ? 1.307 -8.711 4.059 1 95.62 49 ILE B N 1
ATOM 2201 C CA . ILE B 1 49 ? 2.301 -9.672 3.59 1 95.62 49 ILE B CA 1
ATOM 2202 C C . ILE B 1 49 ? 3.385 -9.852 4.648 1 95.62 49 ILE B C 1
ATOM 2204 O O . ILE B 1 49 ? 3.975 -8.875 5.113 1 95.62 49 ILE B O 1
ATOM 2208 N N . VAL B 1 50 ? 3.627 -11.078 5.035 1 94.62 50 VAL B N 1
ATOM 2209 C CA . VAL B 1 50 ? 4.645 -11.352 6.043 1 94.62 50 VAL B CA 1
ATOM 2210 C C . VAL B 1 50 ? 5.48 -12.555 5.613 1 94.62 50 VAL B C 1
ATOM 2212 O O . VAL B 1 50 ? 5.219 -13.164 4.574 1 94.62 50 VAL B O 1
ATOM 2215 N N . PHE B 1 51 ? 6.543 -12.75 6.359 1 95.88 51 PHE B N 1
ATOM 2216 C CA . PHE B 1 51 ? 7.375 -13.93 6.148 1 95.88 51 PHE B CA 1
ATOM 2217 C C . PHE B 1 51 ? 7.227 -14.914 7.301 1 95.88 51 PHE B C 1
ATOM 2219 O O . PHE B 1 51 ? 7.113 -14.508 8.461 1 95.88 51 PHE B O 1
ATOM 2226 N N . THR B 1 52 ? 7.137 -16.094 6.938 1 92.75 52 THR B N 1
ATOM 2227 C CA . THR B 1 52 ? 7.078 -17.141 7.949 1 92.75 52 THR B CA 1
ATOM 2228 C C . THR B 1 52 ? 8.094 -18.234 7.648 1 92.75 52 THR B C 1
ATOM 2230 O O . THR B 1 52 ? 8.578 -18.344 6.52 1 92.75 52 THR B O 1
ATOM 2233 N N . LYS B 1 53 ? 8.359 -18.906 8.68 1 90.31 53 LYS B N 1
ATOM 2234 C CA . LYS B 1 53 ? 9.266 -20.031 8.547 1 90.31 53 LYS B CA 1
ATOM 2235 C C . LYS B 1 53 ? 8.516 -21.359 8.594 1 90.31 53 LYS B C 1
ATOM 2237 O O . LYS B 1 53 ? 7.75 -21.609 9.531 1 90.31 53 LYS B O 1
ATOM 2242 N N . ASN B 1 54 ? 8.695 -22.109 7.547 1 86.31 54 ASN B N 1
ATOM 2243 C CA . ASN B 1 54 ? 8.156 -23.453 7.578 1 86.31 54 ASN B CA 1
ATOM 2244 C C . ASN B 1 54 ? 8.812 -24.297 8.664 1 86.31 54 ASN B C 1
ATOM 2246 O O . ASN B 1 54 ? 10.031 -24.469 8.68 1 86.31 54 ASN B O 1
ATOM 2250 N N . ALA B 1 55 ? 8.031 -24.828 9.531 1 81 55 ALA B N 1
ATOM 2251 C CA . ALA B 1 55 ? 8.555 -25.547 10.695 1 81 55 ALA B CA 1
ATOM 2252 C C . ALA B 1 55 ? 9.273 -26.828 10.273 1 81 55 ALA B C 1
ATOM 2254 O O . ALA B 1 55 ? 10.227 -27.25 10.93 1 81 55 ALA B O 1
ATOM 2255 N N . GLN B 1 56 ? 8.875 -27.438 9.219 1 82.62 56 GLN B N 1
ATOM 2256 C CA . GLN B 1 56 ? 9.414 -28.719 8.781 1 82.62 56 GLN B CA 1
ATOM 2257 C C . GLN B 1 56 ? 10.695 -28.516 7.973 1 82.62 56 GLN B C 1
ATOM 2259 O O . GLN B 1 56 ? 11.695 -29.203 8.203 1 82.62 56 GLN B O 1
ATOM 2264 N N . THR B 1 57 ? 10.719 -27.516 7.086 1 83 57 THR B N 1
ATOM 2265 C CA . THR B 1 57 ? 11.828 -27.375 6.148 1 83 57 THR B CA 1
ATOM 2266 C C . THR B 1 57 ? 12.758 -26.25 6.594 1 83 57 THR B C 1
ATOM 2268 O O . THR B 1 57 ? 13.906 -26.172 6.145 1 83 57 THR B O 1
ATOM 2271 N N . GLY B 1 58 ? 12.25 -25.375 7.426 1 86.75 58 GLY B N 1
ATOM 2272 C CA . GLY B 1 58 ? 13.016 -24.203 7.836 1 86.75 58 GLY B CA 1
ATOM 2273 C C . GLY B 1 58 ? 13.047 -23.125 6.781 1 86.75 58 GLY B C 1
ATOM 2274 O O . GLY B 1 58 ? 13.672 -22.078 6.984 1 86.75 58 GLY B O 1
ATOM 2275 N N . GLU B 1 59 ? 12.359 -23.453 5.734 1 90.12 59 GLU B N 1
ATOM 2276 C CA . GLU B 1 59 ? 12.352 -22.5 4.625 1 90.12 59 GLU B CA 1
ATOM 2277 C C . GLU B 1 59 ? 11.422 -21.328 4.914 1 90.12 59 GLU B C 1
ATOM 2279 O O . GLU B 1 59 ? 10.328 -21.5 5.453 1 90.12 59 GLU B O 1
ATOM 2284 N N . PHE B 1 60 ? 11.938 -20.188 4.594 1 94.06 60 PHE B N 1
ATOM 2285 C CA . PHE B 1 60 ? 11.117 -19 4.738 1 94.06 60 PHE B CA 1
ATOM 2286 C C . PHE B 1 60 ? 10.219 -18.812 3.521 1 94.06 60 PHE B C 1
ATOM 2288 O O . PHE B 1 60 ? 10.648 -19.031 2.387 1 94.06 60 PHE B O 1
ATOM 2295 N N . LEU B 1 61 ? 9.031 -18.422 3.836 1 93.81 61 LEU B N 1
ATOM 2296 C CA . LEU B 1 61 ? 8.047 -18.156 2.793 1 93.81 61 LEU B CA 1
ATOM 2297 C C . LEU B 1 61 ? 7.391 -16.797 2.994 1 93.81 61 LEU B C 1
ATOM 2299 O O . LEU B 1 61 ? 7.316 -16.297 4.121 1 93.81 61 LEU B O 1
ATOM 2303 N N . SER B 1 62 ? 7.059 -16.188 1.902 1 96.06 62 SER B N 1
ATOM 2304 C CA . SER B 1 62 ? 6.207 -15.008 1.963 1 96.06 62 SER B CA 1
ATOM 2305 C C . SER B 1 62 ? 4.73 -15.391 1.964 1 96.06 62 SER B C 1
ATOM 2307 O O . SER B 1 62 ? 4.285 -16.172 1.122 1 96.06 62 SER B O 1
ATOM 2309 N N . ILE B 1 63 ? 4.004 -14.781 2.842 1 93.5 63 ILE B N 1
ATOM 2310 C CA . ILE B 1 63 ? 2.629 -15.219 3.064 1 93.5 63 ILE B CA 1
ATOM 2311 C C . ILE B 1 63 ? 1.708 -14 3.131 1 93.5 63 ILE B C 1
ATOM 2313 O O . ILE B 1 63 ? 2.076 -12.969 3.689 1 93.5 63 ILE B O 1
ATOM 2317 N N . ALA B 1 64 ? 0.595 -14.188 2.52 1 94.06 64 ALA B N 1
ATOM 2318 C CA . ALA B 1 64 ? -0.523 -13.281 2.775 1 94.06 64 ALA B CA 1
ATOM 2319 C C . ALA B 1 64 ? -1.333 -13.742 3.984 1 94.06 64 ALA B C 1
ATOM 2321 O O . ALA B 1 64 ? -1.765 -14.891 4.051 1 94.06 64 ALA B O 1
ATOM 2322 N N . ILE B 1 65 ? -1.54 -12.852 4.855 1 90.38 65 ILE B N 1
ATOM 2323 C CA . ILE B 1 65 ? -2.395 -13.164 5.996 1 90.38 65 ILE B CA 1
ATOM 2324 C C . ILE B 1 65 ? -3.844 -12.805 5.668 1 90.38 65 ILE B C 1
ATOM 2326 O O . ILE B 1 65 ? -4.148 -11.664 5.316 1 90.38 65 ILE B O 1
ATOM 2330 N N . THR B 1 66 ? -4.645 -13.836 5.746 1 89.81 66 THR B N 1
ATOM 2331 C CA . THR B 1 66 ? -6.043 -13.609 5.402 1 89.81 66 THR B CA 1
ATOM 2332 C C . THR B 1 66 ? -6.906 -13.547 6.66 1 89.81 66 THR B C 1
ATOM 2334 O O . THR B 1 66 ? -8.039 -13.07 6.617 1 89.81 66 THR B O 1
ATOM 2337 N N . ALA B 1 67 ? -6.363 -14.125 7.684 1 86.12 67 ALA B N 1
ATOM 2338 C CA . ALA B 1 67 ? -7.043 -14.109 8.977 1 86.12 67 ALA B CA 1
ATOM 2339 C C . ALA B 1 67 ? -6.07 -14.414 10.109 1 86.12 67 ALA B C 1
ATOM 2341 O O . ALA B 1 67 ? -4.984 -14.945 9.883 1 86.12 67 ALA B O 1
ATOM 2342 N N . LEU B 1 68 ? -6.523 -14.102 11.32 1 78.56 68 LEU B N 1
ATOM 2343 C CA . LEU B 1 68 ? -5.672 -14.359 12.484 1 78.56 68 LEU B CA 1
ATOM 2344 C C . LEU B 1 68 ? -5.902 -15.766 13.023 1 78.56 68 LEU B C 1
ATOM 2346 O O . LEU B 1 68 ? -4.98 -16.391 13.555 1 78.56 68 LEU B O 1
ATOM 2350 N N . LYS B 1 69 ? -7.125 -16.156 12.859 1 79.75 69 LYS B N 1
ATOM 2351 C CA . LYS B 1 69 ? -7.488 -17.484 13.367 1 79.75 69 LYS B CA 1
ATOM 2352 C C . LYS B 1 69 ? -7.273 -18.547 12.305 1 79.75 69 LYS B C 1
ATOM 2354 O O . LYS B 1 69 ? -7.699 -18.391 11.164 1 79.75 69 LYS B O 1
ATOM 2359 N N . PRO B 1 70 ? -6.684 -19.641 12.734 1 82.38 70 PRO B N 1
ATOM 2360 C CA . PRO B 1 70 ? -6.539 -20.75 11.789 1 82.38 70 PRO B CA 1
ATOM 2361 C C . PRO B 1 70 ? -7.883 -21.266 11.273 1 82.38 70 PRO B C 1
ATOM 2363 O O . PRO B 1 70 ? -8.906 -21.125 11.945 1 82.38 70 PRO B O 1
ATOM 2366 N N . ASN B 1 71 ? -7.898 -21.672 10.078 1 86.62 71 ASN B N 1
ATOM 2367 C CA . ASN B 1 71 ? -9.047 -22.297 9.414 1 86.62 71 ASN B CA 1
ATOM 2368 C C . ASN B 1 71 ? -10.125 -21.266 9.094 1 86.62 71 ASN B C 1
ATOM 2370 O O . ASN B 1 71 ? -11.312 -21.609 9.023 1 86.62 71 ASN B O 1
ATOM 2374 N N . THR B 1 72 ? -9.656 -20.078 9.078 1 86.06 72 THR B N 1
ATOM 2375 C CA . THR B 1 72 ? -10.578 -19.031 8.672 1 86.06 72 THR B CA 1
ATOM 2376 C C . THR B 1 72 ? -9.969 -18.156 7.578 1 86.06 72 THR B C 1
ATOM 2378 O O . THR B 1 72 ? -8.766 -18.219 7.328 1 86.06 72 THR B O 1
ATOM 2381 N N . ASN B 1 73 ? -10.781 -17.484 6.852 1 88.69 73 ASN B N 1
ATOM 2382 C CA . ASN B 1 73 ? -10.391 -16.531 5.82 1 88.69 73 ASN B CA 1
ATOM 2383 C C . ASN B 1 73 ? -11.344 -15.336 5.766 1 88.69 73 ASN B C 1
ATOM 2385 O O . ASN B 1 73 ? -12.531 -15.492 5.484 1 88.69 73 ASN B O 1
ATOM 2389 N N . MET B 1 74 ? -10.766 -14.203 5.969 1 87.75 74 MET B N 1
ATOM 2390 C CA . MET B 1 74 ? -11.602 -13 6.039 1 87.75 74 MET B CA 1
ATOM 2391 C C . MET B 1 74 ? -11.742 -12.359 4.664 1 87.75 74 MET B C 1
ATOM 2393 O O . MET B 1 74 ? -12.523 -11.414 4.496 1 87.75 74 MET B O 1
ATOM 2397 N N . LEU B 1 75 ? -10.977 -12.852 3.789 1 87.88 75 LEU B N 1
ATOM 2398 C CA . LEU B 1 75 ? -11 -12.258 2.455 1 87.88 75 LEU B CA 1
ATOM 2399 C C . LEU B 1 75 ? -11.922 -13.047 1.529 1 87.88 75 LEU B C 1
ATOM 2401 O O . LEU B 1 75 ? -12.023 -12.742 0.339 1 87.88 75 LEU B O 1
ATOM 2405 N N . LEU B 1 76 ? -12.484 -14.086 2.051 1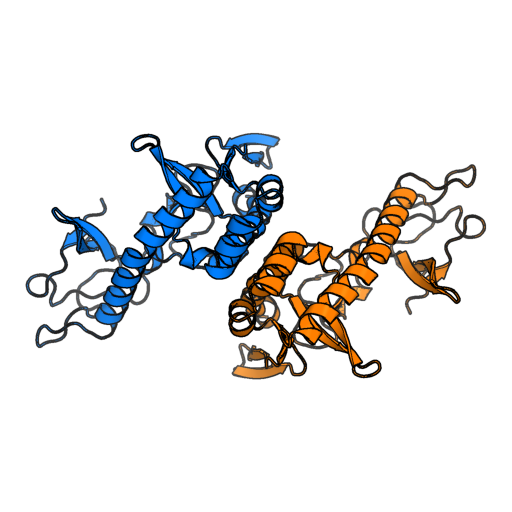 87.44 76 LEU B N 1
ATOM 2406 C CA . LEU B 1 76 ? -13.422 -14.914 1.3 1 87.44 76 LEU B CA 1
ATOM 2407 C C . LEU B 1 76 ? -14.758 -15.031 2.031 1 87.44 76 LEU B C 1
ATOM 2409 O O . LEU B 1 76 ? -14.789 -15.305 3.234 1 87.44 76 LEU B O 1
ATOM 2413 N N . LYS B 1 77 ? -15.781 -14.703 1.312 1 83.31 77 LYS B N 1
ATOM 2414 C CA . LYS B 1 77 ? -17.125 -14.859 1.856 1 83.31 77 LYS B CA 1
ATOM 2415 C C . LYS B 1 77 ? -18.047 -15.578 0.865 1 83.31 77 LYS B C 1
ATOM 2417 O O . LYS B 1 77 ? -18.188 -15.133 -0.278 1 83.31 77 LYS B O 1
ATOM 2422 N N . ASN B 1 78 ? -18.594 -16.734 1.271 1 82.94 78 ASN B N 1
ATOM 2423 C CA . ASN B 1 78 ? -19.531 -17.516 0.453 1 82.94 78 ASN B CA 1
ATOM 2424 C C . ASN B 1 78 ? -18.906 -17.891 -0.887 1 82.94 78 ASN B C 1
ATOM 2426 O O . ASN B 1 78 ? -19.531 -17.734 -1.937 1 82.94 78 ASN B O 1
ATOM 2430 N N . GLY B 1 79 ? -17.672 -18.156 -0.841 1 79.88 79 GLY B N 1
ATOM 2431 C CA . GLY B 1 79 ? -16.969 -18.625 -2.021 1 79.88 79 GLY B CA 1
ATOM 2432 C C . GLY B 1 79 ? -16.516 -17.516 -2.945 1 79.88 79 GLY B C 1
ATOM 2433 O O . GLY B 1 79 ? -16.031 -17.766 -4.043 1 79.88 79 GLY B O 1
ATOM 2434 N N . GLN B 1 80 ? -16.641 -16.391 -2.463 1 83.75 80 GLN B N 1
ATOM 2435 C CA . GLN B 1 80 ? -16.281 -15.242 -3.293 1 83.75 80 GLN B CA 1
ATOM 2436 C C . GLN B 1 80 ? -15.148 -14.445 -2.656 1 83.75 80 GLN B C 1
ATOM 2438 O O . GLN B 1 80 ? -15.18 -14.148 -1.461 1 83.75 80 GLN B O 1
ATOM 2443 N N . TRP B 1 81 ? -14.203 -14.109 -3.471 1 87.38 81 TRP B N 1
ATOM 2444 C CA . TRP B 1 81 ? -13.062 -13.328 -3.018 1 87.38 81 TRP B CA 1
ATOM 2445 C C . TRP B 1 81 ? -13.453 -11.867 -2.814 1 87.38 81 TRP B C 1
ATOM 2447 O O . TRP B 1 81 ? -14.07 -11.25 -3.688 1 87.38 81 TRP B O 1
ATOM 2457 N N . GLN B 1 82 ? -13.078 -11.32 -1.633 1 85 82 GLN B N 1
ATOM 2458 C CA . GLN B 1 82 ? -13.555 -9.992 -1.25 1 85 82 GLN B CA 1
ATOM 2459 C C . GLN B 1 82 ? -12.445 -8.953 -1.378 1 85 82 GLN B C 1
ATOM 2461 O O . GLN B 1 82 ? -12.703 -7.75 -1.345 1 85 82 GLN B O 1
ATOM 2466 N N . SER B 1 83 ? -11.266 -9.32 -1.578 1 86.81 83 SER B N 1
ATOM 2467 C CA . SER B 1 83 ? -10.148 -8.383 -1.65 1 86.81 83 SER B CA 1
ATOM 2468 C C . SER B 1 83 ? -9.852 -7.988 -3.094 1 86.81 83 SER B C 1
ATOM 2470 O O . SER B 1 83 ? -10.359 -8.609 -4.031 1 86.81 83 SER B O 1
ATOM 2472 N N . ARG B 1 84 ? -9.156 -6.969 -3.236 1 87.19 84 ARG B N 1
ATOM 2473 C CA . ARG B 1 84 ? -8.867 -6.41 -4.555 1 87.19 84 ARG B CA 1
ATOM 2474 C C . ARG B 1 84 ? -7.91 -7.312 -5.332 1 87.19 84 ARG B C 1
ATOM 2476 O O . ARG B 1 84 ? -8.109 -7.547 -6.527 1 87.19 84 ARG B O 1
ATOM 2483 N N . TYR B 1 85 ? -7 -7.797 -4.625 1 93.31 85 TYR B N 1
ATOM 2484 C CA . TYR B 1 85 ? -6.031 -8.648 -5.309 1 93.31 85 TYR B CA 1
ATOM 2485 C C . TYR B 1 85 ? -6.336 -10.117 -5.078 1 93.31 85 TYR B C 1
ATOM 2487 O O . TYR B 1 85 ? -6.645 -10.531 -3.955 1 93.31 85 TYR B O 1
ATOM 2495 N N . LEU B 1 86 ? -6.273 -10.82 -6.164 1 93.75 86 LEU B N 1
ATOM 2496 C CA . LEU B 1 86 ? -6.434 -12.266 -6.133 1 93.75 86 LEU B CA 1
ATOM 2497 C C . LEU B 1 86 ? -5.094 -12.969 -6.332 1 93.75 86 LEU B C 1
ATOM 2499 O O . LEU B 1 86 ? -4.551 -12.977 -7.438 1 93.75 86 LEU B O 1
ATOM 2503 N N . PRO B 1 87 ? -4.578 -13.594 -5.309 1 94.12 87 PRO B N 1
ATOM 2504 C CA . PRO B 1 87 ? -3.281 -14.266 -5.445 1 94.12 87 PRO B CA 1
ATOM 2505 C C . PRO B 1 87 ? -3.252 -15.258 -6.602 1 94.12 87 PRO B C 1
ATOM 2507 O O . PRO B 1 87 ? -4.27 -15.883 -6.906 1 94.12 87 PRO B O 1
ATOM 2510 N N . ILE B 1 88 ? -2.115 -15.461 -7.133 1 92.69 88 ILE B N 1
ATOM 2511 C CA . ILE B 1 88 ? -1.953 -16.312 -8.305 1 92.69 88 ILE B CA 1
ATOM 2512 C C . ILE B 1 88 ? -2.365 -17.734 -7.973 1 92.69 88 ILE B C 1
ATOM 2514 O O . ILE B 1 88 ? -3.01 -18.406 -8.781 1 92.69 88 ILE B O 1
ATOM 2518 N N . GLN B 1 89 ? -2.062 -18.203 -6.832 1 90.06 89 GLN B N 1
ATOM 2519 C CA . GLN B 1 89 ? -2.426 -19.562 -6.434 1 90.06 89 GLN B CA 1
ATOM 2520 C C . GLN B 1 89 ? -3.939 -19.766 -6.449 1 90.06 89 GLN B C 1
ATOM 2522 O O . GLN B 1 89 ? -4.43 -20.844 -6.785 1 90.06 89 GLN B O 1
ATOM 2527 N N . VAL B 1 90 ? -4.645 -18.734 -6.109 1 91.19 90 VAL B N 1
ATOM 2528 C CA . VAL B 1 90 ? -6.105 -18.797 -6.102 1 91.19 90 VAL B CA 1
ATOM 2529 C C . VAL B 1 90 ? -6.633 -18.656 -7.527 1 91.19 90 VAL B C 1
ATOM 2531 O O . VAL B 1 90 ? -7.598 -19.328 -7.906 1 91.19 90 VAL B O 1
ATOM 2534 N N . GLN B 1 91 ? -6.012 -17.875 -8.297 1 91.06 91 GLN B N 1
ATOM 2535 C CA . GLN B 1 91 ? -6.41 -17.672 -9.68 1 91.06 91 GLN B CA 1
ATOM 2536 C C . GLN B 1 91 ? -6.289 -18.953 -10.484 1 91.06 91 GLN B C 1
ATOM 2538 O O . GLN B 1 91 ? -7.055 -19.188 -11.422 1 91.06 91 GLN B O 1
ATOM 2543 N N . LEU B 1 92 ? -5.375 -19.75 -10.117 1 90.81 92 LEU B N 1
ATOM 2544 C CA . LEU B 1 92 ? -5.117 -20.984 -10.844 1 90.81 92 LEU B CA 1
ATOM 2545 C C . LEU B 1 92 ? -6.145 -22.047 -10.484 1 90.81 92 LEU B C 1
ATOM 2547 O O . LEU B 1 92 ? -6.379 -22.969 -11.266 1 90.81 92 LEU B O 1
ATOM 2551 N N . TYR B 1 93 ? -6.648 -21.875 -9.328 1 88.94 93 TYR B N 1
ATOM 2552 C CA . TYR B 1 93 ? -7.66 -22.844 -8.945 1 88.94 93 TYR B CA 1
ATOM 2553 C C . TYR B 1 93 ? -8.828 -22.844 -9.93 1 88.94 93 TYR B C 1
ATOM 2555 O O . TYR B 1 93 ? -9.203 -21.797 -10.445 1 88.94 93 TYR B O 1
ATOM 2563 N N . PRO B 1 94 ? -9.281 -24.031 -10.359 1 90.31 94 PRO B N 1
ATOM 2564 C CA . PRO B 1 94 ? -9.156 -25.344 -9.734 1 90.31 94 PRO B CA 1
ATOM 2565 C C . PRO B 1 94 ? -7.945 -26.125 -10.25 1 90.31 94 PRO B C 1
ATOM 2567 O O . PRO B 1 94 ? -7.855 -27.344 -10.039 1 90.31 94 PRO B O 1
ATOM 2570 N N . PHE B 1 95 ? -7.113 -25.453 -10.859 1 89.56 95 PHE B N 1
ATOM 2571 C CA . PHE B 1 95 ? -5.859 -26.094 -11.242 1 89.56 95 PHE B CA 1
ATOM 2572 C C . PHE B 1 95 ? -4.828 -25.984 -10.133 1 89.56 95 PHE B C 1
ATOM 2574 O O . PHE B 1 95 ? -4.938 -25.109 -9.258 1 89.56 95 PHE B O 1
ATOM 2581 N N . GLY B 1 96 ? -3.949 -26.875 -10.07 1 86.38 96 GLY B N 1
ATOM 2582 C CA . GLY B 1 96 ? -2.844 -26.859 -9.125 1 86.38 96 GLY B CA 1
ATOM 2583 C C . GLY B 1 96 ? -1.568 -27.453 -9.695 1 86.38 96 GLY B C 1
ATOM 2584 O O . GLY B 1 96 ? -1.615 -28.328 -10.57 1 86.38 96 GLY B O 1
ATOM 2585 N N . MET B 1 97 ? -0.483 -26.844 -9.164 1 79.38 97 MET B N 1
ATOM 2586 C CA . MET B 1 97 ? 0.798 -27.312 -9.68 1 79.38 97 MET B CA 1
ATOM 2587 C C . MET B 1 97 ? 1.427 -28.328 -8.727 1 79.38 97 MET B C 1
ATOM 2589 O O . MET B 1 97 ? 1.332 -28.172 -7.508 1 79.38 97 MET B O 1
ATOM 2593 N N . SER B 1 98 ? 1.787 -29.406 -9.234 1 73.12 98 SER B N 1
ATOM 2594 C CA . SER B 1 98 ? 2.551 -30.375 -8.453 1 73.12 98 SER B CA 1
ATOM 2595 C C . SER B 1 98 ? 3.934 -30.594 -9.062 1 73.12 98 SER B C 1
ATOM 2597 O O . SER B 1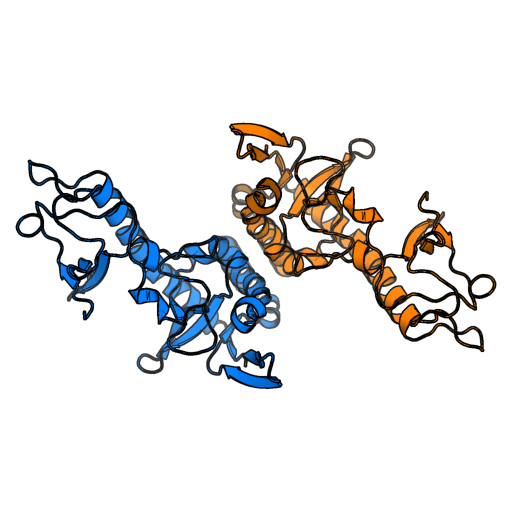 98 ? 4.094 -30.578 -10.281 1 73.12 98 SER B O 1
ATOM 2599 N N . TYR B 1 99 ? 4.898 -30.484 -8.172 1 66.06 99 TYR B N 1
ATOM 2600 C CA . TYR B 1 99 ? 6.273 -30.719 -8.602 1 66.06 99 TYR B CA 1
ATOM 2601 C C . TYR B 1 99 ? 6.598 -32.219 -8.609 1 66.06 99 TYR B C 1
ATOM 2603 O O . TYR B 1 99 ? 6.328 -32.906 -7.633 1 66.06 99 TYR B O 1
ATOM 2611 N N . VAL B 1 100 ? 6.758 -32.812 -9.805 1 63.28 100 VAL B N 1
ATOM 2612 C CA . VAL B 1 100 ? 7.113 -34.219 -9.93 1 63.28 100 VAL B CA 1
ATOM 2613 C C . VAL B 1 100 ? 8.633 -34.375 -9.891 1 63.28 100 VAL B C 1
ATOM 2615 O O . VAL B 1 100 ? 9.367 -33.406 -9.969 1 63.28 100 VAL B O 1
ATOM 2618 N N . ASP B 1 101 ? 9.07 -35.719 -9.859 1 60.44 101 ASP B N 1
ATOM 2619 C CA . ASP B 1 101 ? 10.484 -36.062 -9.836 1 60.44 101 ASP B CA 1
ATOM 2620 C C . ASP B 1 101 ? 11.219 -35.438 -11.039 1 60.44 101 ASP B C 1
ATOM 2622 O O . ASP B 1 101 ? 10.656 -35.344 -12.133 1 60.44 101 ASP B O 1
ATOM 2626 N N . ASN B 1 102 ? 12.234 -34.531 -10.898 1 59.16 102 ASN B N 1
ATOM 2627 C CA . ASN B 1 102 ? 13.133 -33.906 -11.867 1 59.16 102 ASN B CA 1
ATOM 2628 C C . ASN B 1 102 ? 12.758 -32.469 -12.148 1 59.16 102 ASN B C 1
ATOM 2630 O O . ASN B 1 102 ? 12.891 -32 -13.273 1 59.16 102 ASN B O 1
ATOM 2634 N N . ASP B 1 103 ? 12 -31.844 -11.383 1 59.94 103 ASP B N 1
ATOM 2635 C CA . ASP B 1 103 ? 11.734 -30.406 -11.383 1 59.94 103 ASP B CA 1
ATOM 2636 C C . ASP B 1 103 ? 10.711 -30.031 -12.453 1 59.94 103 ASP B C 1
ATOM 2638 O O . ASP B 1 103 ? 10.75 -28.938 -13.008 1 59.94 103 ASP B O 1
ATOM 2642 N N . LYS B 1 104 ? 10.047 -31.109 -12.898 1 67.88 104 LYS B N 1
ATOM 2643 C CA . LYS B 1 104 ? 8.984 -30.797 -13.852 1 67.88 104 LYS B CA 1
ATOM 2644 C C . LYS B 1 104 ? 7.676 -30.484 -13.141 1 67.88 104 LYS B C 1
ATOM 2646 O O . LYS B 1 104 ? 7.348 -31.109 -12.125 1 67.88 104 LYS B O 1
ATOM 2651 N N . VAL B 1 105 ? 7.109 -29.453 -13.555 1 73.38 105 VAL B N 1
ATOM 2652 C CA . VAL B 1 105 ? 5.844 -28.984 -13 1 73.38 105 VAL B CA 1
ATOM 2653 C C . VAL B 1 105 ? 4.68 -29.531 -13.82 1 73.38 105 VAL B C 1
ATOM 2655 O O . VAL B 1 105 ? 4.688 -29.453 -15.047 1 73.38 105 VAL B O 1
ATOM 2658 N N . ILE B 1 106 ? 3.846 -30.344 -13.141 1 78.75 106 ILE B N 1
ATOM 2659 C CA . ILE B 1 106 ? 2.656 -30.891 -13.789 1 78.75 106 ILE B CA 1
ATOM 2660 C C . ILE B 1 106 ? 1.414 -30.156 -13.289 1 78.75 106 ILE B C 1
ATOM 2662 O O . ILE B 1 106 ? 1.253 -29.953 -12.086 1 78.75 106 ILE B O 1
ATOM 2666 N N . LEU B 1 107 ? 0.663 -29.703 -14.266 1 85.44 107 LEU B N 1
ATOM 2667 C CA . LEU B 1 107 ? -0.597 -29.062 -13.922 1 85.44 107 LEU B CA 1
ATOM 2668 C C . LEU B 1 107 ? -1.692 -30.094 -13.68 1 85.44 107 LEU B C 1
ATOM 2670 O O . LEU B 1 107 ? -1.909 -30.984 -14.508 1 85.44 107 LEU B O 1
ATOM 2674 N N . GLY B 1 108 ? -2.188 -30.078 -12.508 1 88.31 108 GLY B N 1
ATOM 2675 C CA . GLY B 1 108 ? -3.314 -30.922 -12.172 1 88.31 108 GLY B CA 1
ATOM 2676 C C . GLY B 1 108 ? -4.609 -30.156 -11.977 1 88.31 108 GLY B C 1
ATOM 2677 O O . GLY B 1 108 ? -4.605 -28.922 -11.953 1 88.31 108 GLY B O 1
ATOM 2678 N N . ILE B 1 109 ? -5.672 -30.906 -12.016 1 89 109 ILE B N 1
ATOM 2679 C CA . ILE B 1 109 ? -6.98 -30.281 -11.82 1 89 109 ILE B CA 1
ATOM 2680 C C . ILE B 1 109 ? -7.734 -31 -10.703 1 89 109 ILE B C 1
ATOM 2682 O O . ILE B 1 109 ? -7.703 -32.219 -10.617 1 89 109 ILE B O 1
ATOM 2686 N N . ASP B 1 110 ? -8.375 -30.203 -9.891 1 88.31 110 ASP B N 1
ATOM 2687 C CA . ASP B 1 110 ? -9.234 -30.766 -8.844 1 88.31 110 ASP B CA 1
ATOM 2688 C C . ASP B 1 110 ? -10.586 -31.188 -9.414 1 88.31 110 ASP B C 1
ATOM 2690 O O . ASP B 1 110 ? -11.492 -30.375 -9.555 1 88.31 110 ASP B O 1
ATOM 2694 N N . ILE B 1 111 ? -10.758 -32.406 -9.57 1 85.25 111 ILE B N 1
ATOM 2695 C CA . ILE B 1 111 ? -11.945 -32.938 -10.25 1 85.25 111 ILE B CA 1
ATOM 2696 C C . ILE B 1 111 ? -13.148 -32.844 -9.32 1 85.25 111 ILE B C 1
ATOM 2698 O O . ILE B 1 111 ? -14.289 -32.969 -9.766 1 85.25 111 ILE B O 1
ATOM 2702 N N . ASN B 1 112 ? -12.875 -32.719 -8.102 1 85.88 112 ASN B N 1
ATOM 2703 C CA . ASN B 1 112 ? -13.961 -32.688 -7.133 1 85.88 112 ASN B CA 1
ATOM 2704 C C . ASN B 1 112 ? -14.508 -31.266 -6.938 1 85.88 112 ASN B C 1
ATOM 2706 O O . ASN B 1 112 ? -15.492 -31.078 -6.223 1 85.88 112 ASN B O 1
ATOM 2710 N N . ASN B 1 113 ? -13.859 -30.312 -7.59 1 86.69 113 ASN B N 1
ATOM 2711 C CA . ASN B 1 113 ? -14.352 -28.953 -7.484 1 86.69 113 ASN B CA 1
ATOM 2712 C C . ASN B 1 113 ? -15.695 -28.781 -8.188 1 86.69 113 ASN B C 1
ATOM 2714 O O . ASN B 1 113 ? -15.883 -29.266 -9.297 1 86.69 113 ASN B O 1
ATOM 2718 N N . SER B 1 114 ? -16.562 -28.062 -7.543 1 85.44 114 SER B N 1
ATOM 2719 C CA . SER B 1 114 ? -17.938 -27.922 -8.031 1 85.44 114 SER B CA 1
ATOM 2720 C C . SER B 1 114 ? -17.969 -27.156 -9.352 1 85.44 114 SER B C 1
ATOM 2722 O O . SER B 1 114 ? -18.938 -27.234 -10.102 1 85.44 114 SER B O 1
ATOM 2724 N N . SER B 1 115 ? -16.922 -26.422 -9.594 1 86.5 115 SER B N 1
ATOM 2725 C CA . SER B 1 115 ? -16.891 -25.641 -10.82 1 86.5 115 SER B CA 1
ATOM 2726 C C . SER B 1 115 ? -16.391 -26.469 -11.992 1 86.5 115 SER B C 1
ATOM 2728 O O . SER B 1 115 ? -16.422 -26.016 -13.141 1 86.5 115 SER B O 1
ATOM 2730 N N . VAL B 1 116 ? -15.953 -27.625 -11.688 1 88.56 116 VAL B N 1
ATOM 2731 C CA . VAL B 1 116 ? -15.414 -28.5 -12.719 1 88.56 116 VAL B CA 1
ATOM 2732 C C . VAL B 1 116 ? -16.469 -29.531 -13.133 1 88.56 116 VAL B C 1
ATOM 2734 O O . VAL B 1 116 ? -16.906 -30.344 -12.312 1 88.56 116 VAL B O 1
ATOM 2737 N N . ALA B 1 117 ? -16.953 -29.391 -14.25 1 85.44 117 ALA B N 1
ATOM 2738 C CA . ALA B 1 117 ? -17.969 -30.312 -14.742 1 85.44 117 ALA B CA 1
ATOM 2739 C C . ALA B 1 117 ? -17.922 -30.422 -16.266 1 85.44 117 ALA B C 1
ATOM 2741 O O . ALA B 1 117 ? -17.141 -29.719 -16.922 1 85.44 117 ALA B O 1
ATOM 2742 N N . GLU B 1 118 ? -18.75 -31.453 -16.609 1 82.31 118 GLU B N 1
ATOM 2743 C CA . GLU B 1 118 ? -18.906 -31.594 -18.047 1 82.31 118 GLU B CA 1
ATOM 2744 C C . GLU B 1 118 ? -19.891 -30.562 -18.594 1 82.31 118 GLU B C 1
ATOM 2746 O O . GLU B 1 118 ? -20.828 -30.172 -17.891 1 82.31 118 GLU B O 1
ATOM 2751 N N . HIS B 1 119 ? -19.562 -29.891 -19.766 1 79.69 119 HIS B N 1
ATOM 2752 C CA . HIS B 1 119 ? -20.469 -28.984 -20.469 1 79.69 119 HIS B CA 1
ATOM 2753 C C . HIS B 1 119 ? -20.547 -27.641 -19.766 1 79.69 119 HIS B C 1
ATOM 2755 O O . HIS B 1 119 ? -21.641 -27.078 -19.609 1 79.69 119 HIS B O 1
ATOM 2761 N N . GLU B 1 120 ? -19.531 -27.266 -19.125 1 81.44 120 GLU B N 1
ATOM 2762 C CA . GLU B 1 120 ? -19.484 -25.938 -18.516 1 81.44 120 GLU B CA 1
ATOM 2763 C C . GLU B 1 120 ? -18.984 -24.891 -19.516 1 81.44 120 GLU B C 1
ATOM 2765 O O . GLU B 1 120 ? -18.844 -25.188 -20.703 1 81.44 120 GLU B O 1
ATOM 2770 N N . ALA B 1 121 ? -18.859 -23.672 -19.125 1 83.19 121 ALA B N 1
ATOM 2771 C CA . ALA B 1 121 ? -18.641 -22.484 -19.969 1 83.19 121 ALA B CA 1
ATOM 2772 C C . ALA B 1 121 ? -17.281 -22.547 -20.656 1 83.19 121 ALA B C 1
ATOM 2774 O O . ALA B 1 121 ? -17.172 -22.219 -21.844 1 83.19 121 ALA B O 1
ATOM 2775 N N . HIS B 1 122 ? -16.266 -23.062 -19.938 1 90.81 122 HIS B N 1
ATOM 2776 C CA . HIS B 1 122 ? -14.914 -23 -20.469 1 90.81 122 HIS B CA 1
ATOM 2777 C C . HIS B 1 122 ? -14.32 -24.391 -20.656 1 90.81 122 HIS B C 1
ATOM 2779 O O . HIS B 1 122 ? -13.805 -24.969 -19.703 1 90.81 122 HIS B O 1
ATOM 2785 N N . ARG B 1 123 ? -14.367 -24.797 -21.859 1 89.31 123 ARG B N 1
ATOM 2786 C CA . ARG B 1 123 ? -13.773 -26.094 -22.172 1 89.31 123 ARG B CA 1
ATOM 2787 C C . ARG B 1 123 ? -12.25 -26.031 -22.109 1 89.31 123 ARG B C 1
ATOM 2789 O O . ARG B 1 123 ? -11.648 -25 -22.406 1 89.31 123 ARG B O 1
ATOM 2796 N N . LEU B 1 124 ? -11.664 -27.156 -21.734 1 90.62 124 LEU B N 1
ATOM 2797 C CA . LEU B 1 124 ? -10.211 -27.219 -21.609 1 90.62 124 LEU B CA 1
ATOM 2798 C C . LEU B 1 124 ? -9.57 -27.656 -22.922 1 90.62 124 LEU B C 1
ATOM 2800 O O . LEU B 1 124 ? -8.492 -27.172 -23.281 1 90.62 124 LEU B O 1
ATOM 2804 N N . PHE B 1 125 ? -10.266 -28.547 -23.641 1 90.56 125 PHE B N 1
ATOM 2805 C CA . PHE B 1 125 ? -9.781 -29.078 -24.906 1 90.56 125 PHE B CA 1
ATOM 2806 C C . PHE B 1 125 ? -10.852 -28.953 -25.984 1 90.56 125 PHE B C 1
ATOM 2808 O O . PHE B 1 125 ? -12.047 -29.078 -25.703 1 90.56 125 PHE B O 1
ATOM 2815 N N . ASP B 1 126 ? -10.336 -28.594 -27.094 1 87.94 126 ASP B N 1
ATOM 2816 C CA . ASP B 1 126 ? -11.297 -28.547 -28.203 1 87.94 126 ASP B CA 1
ATOM 2817 C C . ASP B 1 126 ? -11.547 -29.953 -28.75 1 87.94 126 ASP B C 1
ATOM 2819 O O . ASP B 1 126 ? -11.039 -30.938 -28.219 1 87.94 126 ASP B O 1
ATOM 2823 N N . ASP B 1 127 ? -12.359 -29.984 -29.828 1 85.94 127 ASP B N 1
ATOM 2824 C CA . ASP B 1 127 ? -12.789 -31.266 -30.375 1 85.94 127 ASP B CA 1
ATOM 2825 C C . ASP B 1 127 ? -11.609 -32.031 -30.969 1 85.94 127 ASP B C 1
ATOM 2827 O O . ASP B 1 127 ? -11.664 -33.25 -31.125 1 85.94 127 ASP B O 1
ATOM 2831 N N . SER B 1 128 ? -10.523 -31.328 -31.297 1 87.81 128 SER B N 1
ATOM 2832 C CA . SER B 1 128 ? -9.336 -31.922 -31.891 1 87.81 128 SER B CA 1
ATOM 2833 C C . SER B 1 128 ? -8.344 -32.344 -30.812 1 87.81 128 SER B C 1
ATOM 2835 O O . SER B 1 128 ? -7.293 -32.938 -31.109 1 87.81 128 SER B O 1
ATOM 2837 N N . GLY B 1 129 ? -8.672 -32.062 -29.594 1 84.75 129 GLY B N 1
ATOM 2838 C CA . GLY B 1 129 ? -7.805 -32.406 -28.484 1 84.75 129 GLY B CA 1
ATOM 2839 C C . GLY B 1 129 ? -6.77 -31.359 -28.156 1 84.75 129 GLY B C 1
ATOM 2840 O O . GLY B 1 129 ? -5.848 -31.594 -27.375 1 84.75 129 GLY B O 1
ATOM 2841 N N . LYS B 1 130 ? -6.988 -30.297 -28.812 1 89.62 130 LYS B N 1
ATOM 2842 C CA . LYS B 1 130 ? -6.051 -29.203 -28.562 1 89.62 130 LYS B CA 1
ATOM 2843 C C . LYS B 1 130 ? -6.531 -28.312 -27.406 1 89.62 130 LYS B C 1
ATOM 2845 O O . LYS B 1 130 ? -7.73 -28.219 -27.156 1 89.62 130 LYS B O 1
ATOM 2850 N N . GLN B 1 131 ? -5.582 -27.703 -26.719 1 90.56 131 GLN B N 1
ATOM 2851 C CA . GLN B 1 131 ? -5.891 -26.828 -25.594 1 90.56 131 GLN B CA 1
ATOM 2852 C C . GLN B 1 131 ? -6.688 -25.609 -26.062 1 90.56 131 GLN B C 1
ATOM 2854 O O . GLN B 1 131 ? -6.418 -25.047 -27.125 1 90.56 131 GLN B O 1
ATOM 2859 N N . THR B 1 132 ? -7.668 -25.188 -25.344 1 92 132 THR B N 1
ATOM 2860 C CA . THR B 1 132 ? -8.445 -23.984 -25.625 1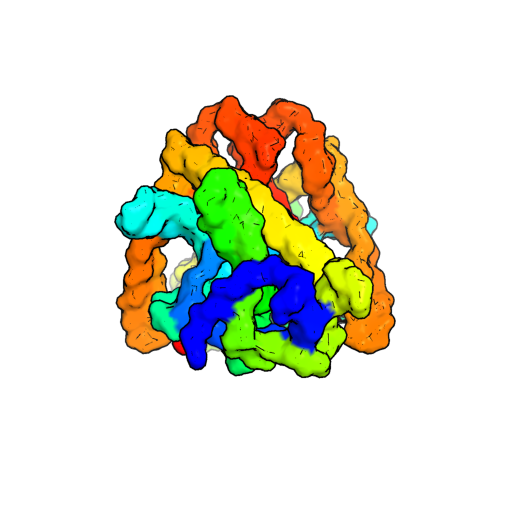 92 132 THR B CA 1
ATOM 2861 C C . THR B 1 132 ? -7.691 -22.75 -25.172 1 92 132 THR B C 1
ATOM 2863 O O . THR B 1 132 ? -6.648 -22.844 -24.516 1 92 132 THR B O 1
ATOM 2866 N N . THR B 1 133 ? -8.258 -21.609 -25.547 1 92.44 133 THR B N 1
ATOM 2867 C CA . THR B 1 133 ? -7.672 -20.344 -25.109 1 92.44 133 THR B CA 1
ATOM 2868 C C . THR B 1 133 ? -7.699 -20.234 -23.594 1 92.44 133 THR B C 1
ATOM 2870 O O . THR B 1 133 ? -6.758 -19.719 -22.984 1 92.44 133 THR B O 1
ATOM 2873 N N . TYR B 1 134 ? -8.711 -20.766 -23.031 1 90.69 134 TYR B N 1
ATOM 2874 C CA . TYR B 1 134 ? -8.859 -20.75 -21.578 1 90.69 134 TYR B CA 1
ATOM 2875 C C . TYR B 1 134 ? -7.738 -21.531 -20.906 1 90.69 134 TYR B C 1
ATOM 2877 O O . TYR B 1 134 ? -7.066 -21.016 -20.016 1 90.69 134 TYR B O 1
ATOM 2885 N N . LEU B 1 135 ? -7.582 -22.719 -21.344 1 89.94 135 LEU B N 1
ATOM 2886 C CA . LEU B 1 135 ? -6.551 -23.562 -20.75 1 89.94 135 LEU B CA 1
ATOM 2887 C C . LEU B 1 135 ? -5.16 -23 -21.016 1 89.94 135 LEU B C 1
ATOM 2889 O O . LEU B 1 135 ? -4.289 -23.047 -20.141 1 89.94 135 LEU B O 1
ATOM 2893 N N . SER B 1 136 ? -5.004 -22.469 -22.141 1 92.12 136 SER B N 1
ATOM 2894 C CA . SER B 1 136 ? -3.711 -21.875 -22.5 1 92.12 136 SER B CA 1
ATOM 2895 C C . SER B 1 136 ? -3.346 -20.734 -21.562 1 92.12 136 SER B C 1
ATOM 2897 O O . SER B 1 136 ? -2.193 -20.609 -21.141 1 92.12 136 SER B O 1
ATOM 2899 N N . LYS B 1 137 ? -4.277 -19.938 -21.234 1 92.62 137 LYS B N 1
ATOM 2900 C CA . LYS B 1 137 ? -4.051 -18.828 -20.312 1 92.62 137 LYS B CA 1
ATOM 2901 C C . LYS B 1 137 ? -3.684 -19.328 -18.922 1 92.62 137 LYS B C 1
ATOM 2903 O O . LYS B 1 137 ? -2.793 -18.781 -18.266 1 92.62 137 LYS B O 1
ATOM 2908 N N . LYS B 1 138 ? -4.312 -20.328 -18.531 1 90.81 138 LYS B N 1
ATOM 2909 C CA . LYS B 1 138 ? -4.027 -20.922 -17.234 1 90.81 138 LYS B CA 1
ATOM 2910 C C . LYS B 1 138 ? -2.639 -21.547 -17.188 1 90.81 138 LYS B C 1
ATOM 2912 O O . LYS B 1 138 ? -1.914 -21.406 -16.203 1 90.81 138 LYS B O 1
ATOM 2917 N N . LEU B 1 139 ? -2.369 -22.203 -18.25 1 89.44 139 LEU B N 1
ATOM 2918 C CA . LEU B 1 139 ? -1.052 -22.828 -18.344 1 89.44 139 LEU B CA 1
ATOM 2919 C C . LEU B 1 139 ? 0.047 -21.766 -18.344 1 89.44 139 LEU B C 1
ATOM 2921 O O . LEU B 1 139 ? 1.1 -21.969 -17.719 1 89.44 139 LEU B O 1
ATOM 2925 N N . GLU B 1 140 ? -0.232 -20.734 -18.969 1 92 140 GLU B N 1
ATOM 2926 C CA . GLU B 1 140 ? 0.715 -19.609 -18.969 1 92 140 GLU B CA 1
ATOM 2927 C C . GLU B 1 140 ? 0.897 -19.047 -17.562 1 92 140 GLU B C 1
ATOM 2929 O O . GLU B 1 140 ? 2.023 -18.797 -17.125 1 92 140 GLU B O 1
ATOM 2934 N N . LEU B 1 141 ? -0.183 -18.922 -16.938 1 91 141 LEU B N 1
ATOM 2935 C CA . LEU B 1 141 ? -0.135 -18.422 -15.57 1 91 141 LEU B CA 1
ATOM 2936 C C . LEU B 1 141 ? 0.627 -19.375 -14.664 1 91 141 LEU B C 1
ATOM 2938 O O . LEU B 1 141 ? 1.43 -18.953 -13.828 1 91 141 LEU B O 1
ATOM 2942 N N . ALA B 1 142 ? 0.409 -20.594 -14.82 1 90 142 ALA B N 1
ATOM 2943 C CA . ALA B 1 142 ? 1.105 -21.625 -14.047 1 90 142 ALA B CA 1
ATOM 2944 C C . ALA B 1 142 ? 2.607 -21.578 -14.305 1 90 142 ALA B C 1
ATOM 2946 O O . ALA B 1 142 ? 3.408 -21.734 -13.375 1 90 142 ALA B O 1
ATOM 2947 N N . SER B 1 143 ? 2.916 -21.438 -15.516 1 88.56 143 SER B N 1
ATOM 2948 C CA . SER B 1 143 ? 4.32 -21.328 -15.891 1 88.56 143 SER B CA 1
ATOM 2949 C C . SER B 1 143 ? 4.973 -20.094 -15.25 1 88.56 143 SER B C 1
ATOM 2951 O O . SER B 1 143 ? 6.094 -20.172 -14.75 1 88.56 143 SER B O 1
ATOM 2953 N N . LEU B 1 144 ? 4.246 -19.031 -15.289 1 87.94 144 LEU B N 1
ATOM 2954 C CA . LEU B 1 144 ? 4.73 -17.812 -14.656 1 87.94 144 LEU B CA 1
ATOM 2955 C C . LEU B 1 144 ? 4.938 -18.016 -13.164 1 87.94 144 LEU B C 1
ATOM 2957 O O . LEU B 1 144 ? 5.969 -17.641 -12.609 1 87.94 144 LEU B O 1
ATOM 2961 N N . GLN B 1 145 ? 4.023 -18.625 -12.562 1 88.25 145 GLN B N 1
ATOM 2962 C CA . GLN B 1 145 ? 4.125 -18.875 -11.133 1 88.25 145 GLN B CA 1
ATOM 2963 C C . GLN B 1 145 ? 5.375 -19.688 -10.805 1 88.25 145 GLN B C 1
ATOM 2965 O O . GLN B 1 145 ? 6.082 -19.391 -9.844 1 88.25 145 GLN B O 1
ATOM 2970 N N . ALA B 1 146 ? 5.609 -20.688 -11.562 1 86.12 146 ALA B N 1
ATOM 2971 C CA . ALA B 1 146 ? 6.785 -21.531 -11.359 1 86.12 146 ALA B CA 1
ATOM 2972 C C . ALA B 1 146 ? 8.07 -20.719 -11.445 1 86.12 146 ALA B C 1
ATOM 2974 O O . ALA B 1 146 ? 8.992 -20.906 -10.648 1 86.12 146 ALA B O 1
ATOM 2975 N N . SER B 1 147 ? 8.062 -19.844 -12.383 1 89.5 147 SER B N 1
ATOM 2976 C CA . SER B 1 147 ? 9.242 -19 -12.555 1 89.5 147 SER B CA 1
ATOM 2977 C C . SER B 1 147 ? 9.414 -18.031 -11.398 1 89.5 147 SER B C 1
ATOM 2979 O O . SER B 1 147 ? 10.539 -17.688 -11.023 1 89.5 147 SER B O 1
ATOM 2981 N N . TYR B 1 148 ? 8.336 -17.609 -10.844 1 92.06 148 TYR B N 1
ATOM 2982 C CA . TYR B 1 148 ? 8.352 -16.656 -9.742 1 92.06 148 TYR B CA 1
ATOM 2983 C C . TYR B 1 148 ? 8.867 -17.312 -8.461 1 92.06 148 TYR B C 1
ATOM 2985 O O . TYR B 1 148 ? 9.453 -16.641 -7.609 1 92.06 148 TYR B O 1
ATOM 2993 N N . HIS B 1 149 ? 8.648 -18.578 -8.406 1 88.81 149 HIS B N 1
ATOM 2994 C CA . HIS B 1 149 ? 9 -19.297 -7.188 1 88.81 149 HIS B CA 1
ATOM 2995 C C . HIS B 1 149 ? 10.492 -19.172 -6.887 1 88.81 149 HIS B C 1
ATOM 2997 O O . HIS B 1 149 ? 10.875 -18.828 -5.77 1 88.81 149 HIS B O 1
ATOM 3003 N N . ASP B 1 150 ? 11.281 -19.391 -7.887 1 89.88 150 ASP B N 1
ATOM 3004 C CA . ASP B 1 150 ? 12.727 -19.328 -7.703 1 89.88 150 ASP B CA 1
ATOM 3005 C C . ASP B 1 150 ? 13.172 -17.906 -7.367 1 89.88 150 ASP B C 1
ATOM 3007 O O . ASP B 1 150 ? 14.039 -17.703 -6.52 1 89.88 150 ASP B O 1
ATOM 3011 N N . MET B 1 151 ? 12.531 -17.016 -8.039 1 93.5 151 MET B N 1
ATOM 3012 C CA . MET B 1 151 ? 12.859 -15.625 -7.77 1 93.5 151 MET B CA 1
ATOM 3013 C C . MET B 1 151 ? 12.492 -15.242 -6.336 1 93.5 151 MET B C 1
ATOM 3015 O O . MET B 1 151 ? 13.242 -14.523 -5.672 1 93.5 151 MET B O 1
ATOM 3019 N N . THR B 1 152 ? 11.445 -15.703 -5.895 1 95.88 152 THR B N 1
ATOM 3020 C CA . THR B 1 152 ? 11.008 -15.43 -4.531 1 95.88 152 THR B CA 1
ATOM 3021 C C . THR B 1 152 ? 11.961 -16.047 -3.516 1 95.88 152 THR B C 1
ATOM 3023 O O . THR B 1 152 ? 12.359 -15.391 -2.553 1 95.88 152 THR B O 1
ATOM 3026 N N . LYS B 1 153 ? 12.336 -17.25 -3.799 1 93.88 153 LYS B N 1
ATOM 3027 C CA . LYS B 1 153 ? 13.297 -17.922 -2.926 1 93.88 153 LYS B CA 1
ATOM 3028 C C . LYS B 1 153 ? 14.617 -17.156 -2.869 1 93.88 153 LYS B C 1
ATOM 3030 O O . LYS B 1 153 ? 15.203 -17 -1.797 1 93.88 153 LYS B O 1
ATOM 3035 N N . TYR B 1 154 ? 15 -16.734 -3.996 1 95.5 154 TYR B N 1
ATOM 3036 C CA . TYR B 1 154 ? 16.234 -15.969 -4.066 1 95.5 154 TYR B CA 1
ATOM 3037 C C . TYR B 1 154 ? 16.125 -14.664 -3.287 1 95.5 154 TYR B C 1
ATOM 3039 O O . TYR B 1 154 ? 17.016 -14.297 -2.533 1 95.5 154 TYR B O 1
ATOM 3047 N N . PHE B 1 155 ? 15.078 -14.023 -3.482 1 97.31 155 PHE B N 1
ATOM 3048 C CA . PHE B 1 155 ? 14.828 -12.773 -2.779 1 97.31 155 PHE B CA 1
ATOM 3049 C C . PHE B 1 155 ? 14.898 -12.977 -1.271 1 97.31 155 PHE B C 1
ATOM 3051 O O . PHE B 1 155 ? 15.586 -12.234 -0.57 1 97.31 155 PHE B O 1
ATOM 3058 N N . ILE B 1 156 ? 14.273 -13.953 -0.765 1 97.12 156 ILE B N 1
ATOM 3059 C CA . ILE B 1 156 ? 14.227 -14.234 0.666 1 97.12 156 ILE B CA 1
ATOM 3060 C C . ILE B 1 156 ? 15.617 -14.609 1.161 1 97.12 156 ILE B C 1
ATOM 3062 O O . ILE B 1 156 ? 16.047 -14.172 2.234 1 97.12 156 ILE B O 1
ATOM 3066 N N . LYS B 1 157 ? 16.281 -15.375 0.374 1 96.38 157 LYS B N 1
ATOM 3067 C CA . LYS B 1 157 ? 17.656 -15.758 0.721 1 96.38 157 LYS B CA 1
ATOM 3068 C C . LYS B 1 157 ? 18.531 -14.523 0.885 1 96.38 157 LYS B C 1
ATOM 3070 O O . LYS B 1 157 ? 19.344 -14.445 1.819 1 96.38 157 LYS B O 1
ATOM 3075 N N . VAL B 1 158 ? 18.359 -13.633 -0.01 1 96.81 158 VAL B N 1
ATOM 3076 C CA . VAL B 1 158 ? 19.125 -12.398 0.052 1 96.81 158 VAL B CA 1
ATOM 3077 C C . VAL B 1 158 ? 18.797 -11.641 1.337 1 96.81 158 VAL B C 1
ATOM 3079 O O . VAL B 1 158 ? 19.688 -11.148 2.023 1 96.81 158 VAL B O 1
ATOM 3082 N N . LEU B 1 159 ? 17.547 -11.523 1.68 1 97.44 159 LEU B N 1
ATOM 3083 C CA . LEU B 1 159 ? 17.125 -10.859 2.912 1 97.44 159 LEU B CA 1
ATOM 3084 C C . LEU B 1 159 ? 17.766 -11.531 4.129 1 97.44 159 LEU B C 1
ATOM 3086 O O . LEU B 1 159 ? 18.234 -10.852 5.039 1 97.44 159 LEU B O 1
ATOM 3090 N N . LEU B 1 160 ? 17.797 -12.805 4.098 1 96.38 160 LEU B N 1
ATOM 3091 C CA . LEU B 1 160 ? 18.344 -13.578 5.207 1 96.38 160 LEU B CA 1
ATOM 3092 C C . LEU B 1 160 ? 19.859 -13.391 5.305 1 96.38 160 LEU B C 1
ATOM 3094 O O . LEU B 1 160 ? 20.391 -13.203 6.402 1 96.38 160 LEU B O 1
ATOM 3098 N N . ASN B 1 161 ? 20.5 -13.453 4.203 1 96.62 161 ASN B N 1
ATOM 3099 C CA . ASN B 1 161 ? 21.953 -13.297 4.172 1 96.62 161 ASN B CA 1
ATOM 3100 C C . ASN B 1 161 ? 22.391 -11.953 4.758 1 96.62 161 ASN B C 1
ATOM 3102 O O . ASN B 1 161 ? 23.453 -11.859 5.367 1 96.62 161 ASN B O 1
ATOM 3106 N N . HIS B 1 162 ? 21.547 -10.984 4.637 1 96.81 162 HIS B N 1
ATOM 3107 C CA . HIS B 1 162 ? 21.891 -9.656 5.125 1 96.81 162 HIS B CA 1
ATOM 3108 C C . HIS B 1 162 ? 21.234 -9.375 6.477 1 96.81 162 HIS B C 1
ATOM 3110 O O . HIS B 1 162 ? 21.297 -8.25 6.98 1 96.81 162 HIS B O 1
ATOM 3116 N N . GLY B 1 163 ? 20.547 -10.359 6.984 1 96.19 163 GLY B N 1
ATOM 3117 C CA . GLY B 1 163 ? 19.938 -10.234 8.297 1 96.19 163 GLY B CA 1
ATOM 3118 C C . GLY B 1 163 ? 18.812 -9.211 8.336 1 96.19 163 GLY B C 1
ATOM 3119 O O . GLY B 1 163 ? 18.672 -8.477 9.32 1 96.19 163 GLY B O 1
ATOM 3120 N N . LEU B 1 164 ? 18.016 -9.156 7.324 1 97.31 164 LEU B N 1
ATOM 3121 C CA . LEU B 1 164 ? 17.031 -8.086 7.195 1 97.31 164 LEU B CA 1
ATOM 3122 C C . LEU B 1 164 ? 15.672 -8.523 7.738 1 97.31 164 LEU B C 1
ATOM 3124 O O . LEU B 1 164 ? 14.742 -7.719 7.832 1 97.31 164 LEU B O 1
ATOM 3128 N N . LEU B 1 165 ? 15.539 -9.758 8.086 1 96.38 165 LEU B N 1
ATOM 3129 C CA . LEU B 1 165 ? 14.273 -10.242 8.625 1 96.38 165 LEU B CA 1
ATOM 3130 C C . LEU B 1 165 ? 14.312 -10.266 10.156 1 96.38 165 LEU B C 1
ATOM 3132 O O . LEU B 1 165 ? 15.273 -10.766 10.742 1 96.38 165 LEU B O 1
ATOM 3136 N N . GLN B 1 166 ? 13.336 -9.648 10.672 1 94.69 166 GLN B N 1
ATOM 3137 C CA . GLN B 1 166 ? 13.211 -9.641 12.125 1 94.69 166 GLN B CA 1
ATOM 3138 C C . GLN B 1 166 ? 11.898 -10.281 12.57 1 94.69 166 GLN B C 1
ATOM 3140 O O . GLN B 1 166 ? 10.883 -10.164 11.875 1 94.69 166 GLN B O 1
ATOM 3145 N N . THR B 1 167 ? 12 -10.875 13.805 1 90.19 167 THR B N 1
ATOM 3146 C CA . THR B 1 167 ? 10.797 -11.469 14.383 1 90.19 167 THR B CA 1
ATOM 3147 C C . THR B 1 167 ? 9.844 -10.391 14.875 1 90.19 167 THR B C 1
ATOM 3149 O O . THR B 1 167 ? 10.273 -9.398 15.469 1 90.19 167 THR B O 1
ATOM 3152 N N . ARG B 1 168 ? 8.688 -10.516 14.453 1 82.94 168 ARG B N 1
ATOM 3153 C CA . ARG B 1 168 ? 7.652 -9.594 14.922 1 82.94 168 ARG B CA 1
ATOM 3154 C C . ARG B 1 168 ? 6.488 -10.359 15.555 1 82.94 168 ARG B C 1
ATOM 3156 O O . ARG B 1 168 ? 6.086 -11.406 15.047 1 82.94 168 ARG B O 1
ATOM 3163 N N . THR B 1 169 ? 6.211 -9.953 16.812 1 74.31 169 THR B N 1
ATOM 3164 C CA . THR B 1 169 ? 5.008 -10.5 17.422 1 74.31 169 THR B CA 1
ATOM 3165 C C . THR B 1 169 ? 3.789 -9.648 17.062 1 74.31 169 THR B C 1
ATOM 3167 O O . THR B 1 169 ? 3.775 -8.445 17.328 1 74.31 169 THR B O 1
ATOM 3170 N N . LEU B 1 170 ? 3.092 -10.125 16.188 1 67.12 170 LEU B N 1
ATOM 3171 C CA . LEU B 1 170 ? 1.871 -9.391 15.875 1 67.12 170 LEU B CA 1
ATOM 3172 C C . LEU B 1 170 ? 0.831 -9.578 16.969 1 67.12 170 LEU B C 1
ATOM 3174 O O . LEU B 1 170 ? 0.433 -10.703 17.281 1 67.12 170 LEU B O 1
ATOM 3178 N N . THR B 1 171 ? 0.896 -8.578 17.969 1 59.34 171 THR B N 1
ATOM 3179 C CA . THR B 1 171 ? -0.103 -8.648 19.031 1 59.34 171 THR B CA 1
ATOM 3180 C C . THR B 1 171 ? -1.417 -8.023 18.578 1 59.34 171 THR B C 1
ATOM 3182 O O . THR B 1 171 ? -1.444 -6.863 18.156 1 59.34 171 THR B O 1
ATOM 3185 N N . VAL B 1 172 ? -2.387 -8.82 18.328 1 55.72 172 VAL B N 1
ATOM 3186 C CA . VAL B 1 172 ? -3.678 -8.32 17.859 1 55.72 172 VAL B CA 1
ATOM 3187 C C . VAL B 1 172 ? -4.66 -8.273 19.031 1 55.72 172 VAL B C 1
ATOM 3189 O O . VAL B 1 172 ? -4.797 -9.242 19.781 1 55.72 172 VAL B O 1
ATOM 3192 N N . THR B 1 173 ? -4.969 -7.121 19.391 1 55 173 THR B N 1
ATOM 3193 C CA . THR B 1 173 ? -6.012 -7 20.391 1 55 173 THR B CA 1
ATOM 3194 C C . THR B 1 173 ? -7.395 -7.07 19.766 1 55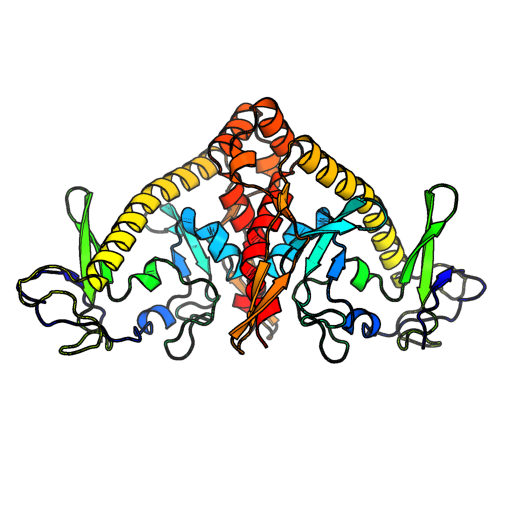 173 THR B C 1
ATOM 3196 O O . THR B 1 173 ? -7.73 -6.254 18.906 1 55 173 THR B O 1
ATOM 3199 N N . ALA B 1 174 ? -7.965 -8.242 19.922 1 52.22 174 ALA B N 1
ATOM 3200 C CA . ALA B 1 174 ? -9.344 -8.43 19.469 1 52.22 174 ALA B CA 1
ATOM 3201 C C . ALA B 1 174 ? -10.289 -7.469 20.172 1 52.22 174 ALA B C 1
ATOM 3203 O O . ALA B 1 174 ? -9.938 -6.867 21.188 1 52.22 174 ALA B O 1
ATOM 3204 N N . LEU B 1 175 ? -11.398 -7.152 19.516 1 53.41 175 LEU B N 1
ATOM 3205 C CA . LEU B 1 175 ? -12.438 -6.316 20.094 1 53.41 175 LEU B CA 1
ATOM 3206 C C . LEU B 1 175 ? -12.742 -6.738 21.531 1 53.41 175 LEU B C 1
ATOM 3208 O O . LEU B 1 175 ? -13.07 -5.898 22.359 1 53.41 175 LEU B O 1
ATOM 3212 N N . ASP B 1 176 ? -12.688 -8.055 21.719 1 51.81 176 ASP B N 1
ATOM 3213 C CA . ASP B 1 176 ? -13.016 -8.516 23.062 1 51.81 176 ASP B CA 1
ATOM 3214 C C . ASP B 1 176 ? -11.82 -8.367 24 1 51.81 176 ASP B C 1
ATOM 3216 O O . ASP B 1 176 ? -11.766 -9.016 25.047 1 51.81 176 ASP B O 1
ATOM 3220 N N . ALA B 1 177 ? -10.953 -7.629 23.656 1 54.53 177 ALA B N 1
ATOM 3221 C CA . ALA B 1 177 ? -9.797 -7.324 24.5 1 54.53 177 ALA B CA 1
ATOM 3222 C C . ALA B 1 177 ? -8.867 -8.531 24.609 1 54.53 177 ALA B C 1
ATOM 3224 O O . ALA B 1 177 ? -7.988 -8.57 25.469 1 54.53 177 ALA B O 1
ATOM 3225 N N . THR B 1 178 ? -9.242 -9.594 23.844 1 53.88 178 THR B N 1
ATOM 3226 C CA . THR B 1 178 ? -8.328 -10.734 23.875 1 53.88 178 THR B CA 1
ATOM 3227 C C . THR B 1 178 ? -7.148 -10.508 22.938 1 53.88 178 THR B C 1
ATOM 3229 O O . THR B 1 178 ? -7.332 -10.164 21.766 1 53.88 178 THR B O 1
ATOM 3232 N N . LYS B 1 179 ? -6.02 -10.445 23.562 1 58.12 179 LYS B N 1
ATOM 3233 C CA . LYS B 1 179 ? -4.762 -10.266 22.844 1 58.12 179 LYS B CA 1
ATOM 3234 C C . LYS B 1 179 ? -4.254 -11.594 22.281 1 58.12 179 LYS B C 1
ATOM 3236 O O . LYS B 1 179 ? -4.16 -12.586 23 1 58.12 179 LYS B O 1
ATOM 3241 N N . THR B 1 180 ? -4.504 -11.867 20.984 1 58.16 180 THR B N 1
ATOM 3242 C CA . THR B 1 180 ? -3.924 -13.055 20.359 1 58.16 180 THR B CA 1
ATOM 3243 C C . THR B 1 180 ? -2.58 -12.727 19.719 1 58.16 180 THR B C 1
ATOM 3245 O O . THR B 1 180 ? -2.465 -11.75 18.969 1 58.16 180 THR B O 1
ATOM 3248 N N . ASN B 1 181 ? -1.597 -13.375 20.25 1 62.19 181 ASN B N 1
ATOM 3249 C CA . ASN B 1 181 ? -0.248 -13.211 19.719 1 62.19 181 ASN B CA 1
ATOM 3250 C C . ASN B 1 181 ? 0.042 -14.211 18.594 1 62.19 181 ASN B C 1
ATOM 3252 O O . ASN B 1 181 ? -0.268 -15.398 18.734 1 62.19 181 ASN B O 1
ATOM 3256 N N . ILE B 1 182 ? 0.172 -13.656 17.375 1 66.06 182 ILE B N 1
ATOM 3257 C CA . ILE B 1 182 ? 0.644 -14.531 16.312 1 66.06 182 ILE B CA 1
ATOM 3258 C C . ILE B 1 182 ? 2.17 -14.57 16.312 1 66.06 182 ILE B C 1
ATOM 3260 O O . ILE B 1 182 ? 2.828 -13.547 16.141 1 66.06 182 ILE B O 1
ATOM 3264 N N . ASP B 1 183 ? 2.631 -15.695 16.688 1 71.69 183 ASP B N 1
ATOM 3265 C CA . ASP B 1 183 ? 4.074 -15.906 16.75 1 71.69 183 ASP B CA 1
ATOM 3266 C C . ASP B 1 183 ? 4.594 -16.484 15.43 1 71.69 183 ASP B C 1
ATOM 3268 O O . ASP B 1 183 ? 3.82 -17.016 14.633 1 71.69 183 ASP B O 1
ATOM 3272 N N . GLY B 1 184 ? 5.812 -16.297 15.172 1 82.25 184 GLY B N 1
ATOM 3273 C CA . GLY B 1 184 ? 6.488 -16.906 14.047 1 82.25 184 GLY B CA 1
ATOM 3274 C C . GLY B 1 184 ? 6.406 -16.078 12.781 1 82.25 184 GLY B C 1
ATOM 3275 O O . GLY B 1 184 ? 6.43 -16.625 11.672 1 82.25 184 GLY B O 1
ATOM 3276 N N . ILE B 1 185 ? 6.184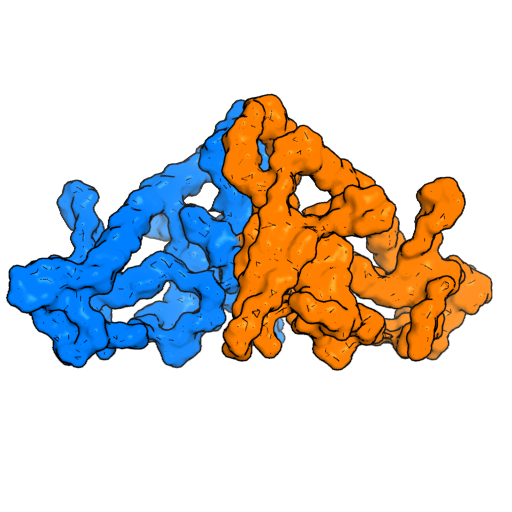 -14.844 12.977 1 88.56 185 ILE B N 1
ATOM 3277 C CA . ILE B 1 185 ? 6.086 -13.945 11.836 1 88.56 185 ILE B CA 1
ATOM 3278 C C . ILE B 1 185 ? 7.348 -13.086 11.75 1 88.56 185 ILE B C 1
ATOM 3280 O O . ILE B 1 185 ? 7.887 -12.664 12.773 1 88.56 185 ILE B O 1
ATOM 3284 N N . TYR B 1 186 ? 7.754 -12.938 10.531 1 94.56 186 TYR B N 1
ATOM 3285 C CA . TYR B 1 186 ? 8.93 -12.117 10.266 1 94.56 186 TYR B CA 1
ATOM 3286 C C . TYR B 1 186 ? 8.594 -10.969 9.328 1 94.56 186 TYR B C 1
ATOM 3288 O O . TYR B 1 186 ? 7.77 -11.117 8.43 1 94.56 186 TYR B O 1
ATOM 3296 N N . THR B 1 187 ? 9.195 -9.836 9.594 1 95.25 187 THR B N 1
ATOM 3297 C CA . THR B 1 187 ? 9.078 -8.672 8.719 1 95.25 187 THR B CA 1
ATOM 3298 C C . THR B 1 187 ? 10.445 -8.078 8.414 1 95.25 187 THR B C 1
ATOM 3300 O O . THR B 1 187 ? 11.43 -8.383 9.094 1 95.25 187 THR B O 1
ATOM 3303 N N . ILE B 1 188 ? 10.523 -7.316 7.387 1 96.94 188 ILE B N 1
ATOM 3304 C CA . ILE B 1 188 ? 11.781 -6.684 7 1 96.94 188 ILE B CA 1
ATOM 3305 C C . ILE B 1 188 ? 12.109 -5.555 7.973 1 96.94 188 ILE B C 1
ATOM 3307 O O . ILE B 1 188 ? 11.242 -4.758 8.328 1 96.94 188 ILE B O 1
ATOM 3311 N N . ASP B 1 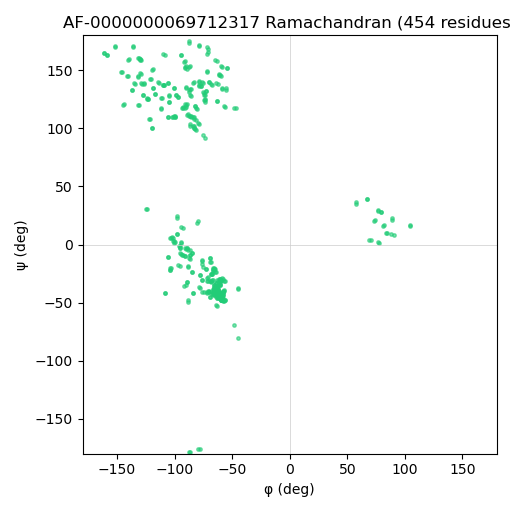189 ? 13.328 -5.559 8.422 1 95.81 189 ASP B N 1
ATOM 3312 C CA . ASP B 1 189 ? 13.844 -4.504 9.281 1 95.81 189 ASP B CA 1
ATOM 3313 C C . ASP B 1 189 ? 14.32 -3.309 8.461 1 95.81 189 ASP B C 1
ATOM 3315 O O . ASP B 1 189 ? 15.453 -3.307 7.961 1 95.81 189 ASP B O 1
ATOM 3319 N N . GLU B 1 190 ? 13.484 -2.316 8.406 1 93.31 190 GLU B N 1
ATOM 3320 C CA . GLU B 1 190 ? 13.812 -1.147 7.598 1 93.31 190 GLU B CA 1
ATOM 3321 C C . GLU B 1 190 ? 15.055 -0.436 8.125 1 93.31 190 GLU B C 1
ATOM 3323 O O . GLU B 1 190 ? 15.852 0.095 7.348 1 93.31 190 GLU B O 1
ATOM 3328 N N . GLY B 1 191 ? 15.211 -0.381 9.469 1 94.25 191 GLY B N 1
ATOM 3329 C CA . GLY B 1 191 ? 16.406 0.219 10.062 1 94.25 191 GLY B CA 1
ATOM 3330 C C . GLY B 1 191 ? 17.688 -0.423 9.586 1 94.25 191 GLY B C 1
ATOM 3331 O O . GLY B 1 191 ? 18.625 0.272 9.195 1 94.25 191 GLY B O 1
ATOM 3332 N N . LYS B 1 192 ? 17.719 -1.714 9.617 1 95.62 192 LYS B N 1
ATOM 3333 C CA . LYS B 1 192 ? 18.891 -2.445 9.164 1 95.62 192 LYS B CA 1
ATOM 3334 C C . LYS B 1 192 ? 19.109 -2.262 7.66 1 95.62 192 LYS B C 1
ATOM 3336 O O . LYS B 1 192 ? 20.234 -2.211 7.188 1 95.62 192 LYS B O 1
ATOM 3341 N N . LEU B 1 193 ? 17.969 -2.197 6.918 1 95.81 193 LEU B N 1
ATOM 3342 C CA . LEU B 1 193 ? 18.031 -1.983 5.477 1 95.81 193 LEU B CA 1
ATOM 3343 C C . LEU B 1 193 ? 18.781 -0.691 5.156 1 95.81 193 LEU B C 1
ATOM 3345 O O . LEU B 1 193 ? 19.625 -0.662 4.254 1 95.81 193 LEU B O 1
ATOM 3349 N N . GLN B 1 194 ? 18.562 0.329 5.922 1 92.12 194 GLN B N 1
ATOM 3350 C CA . GLN B 1 194 ? 19.141 1.646 5.676 1 92.12 194 GLN B CA 1
ATOM 3351 C C . GLN B 1 194 ? 20.609 1.688 6.07 1 92.12 194 GLN B C 1
ATOM 3353 O O . GLN B 1 194 ? 21.344 2.607 5.688 1 92.12 194 GLN B O 1
ATOM 3358 N N . GLN B 1 195 ? 21.031 0.677 6.805 1 94.19 195 GLN B N 1
ATOM 3359 C CA . GLN B 1 195 ? 22.391 0.652 7.316 1 94.19 195 GLN B CA 1
ATOM 3360 C C . GLN B 1 195 ? 23.281 -0.251 6.465 1 94.19 195 GLN B C 1
ATOM 3362 O O . GLN B 1 195 ? 24.469 -0.431 6.77 1 94.19 195 GLN B O 1
ATOM 3367 N N . LEU B 1 196 ? 22.75 -0.804 5.461 1 96.06 196 LEU B N 1
ATOM 3368 C CA . LEU B 1 196 ? 23.531 -1.665 4.582 1 96.06 196 LEU B CA 1
ATOM 3369 C C . LEU B 1 196 ? 24.641 -0.876 3.9 1 96.06 196 LEU B C 1
ATOM 3371 O O . LEU B 1 196 ? 24.578 0.353 3.82 1 96.06 196 LEU B O 1
ATOM 3375 N N . ASP B 1 197 ? 25.656 -1.579 3.459 1 96.5 197 ASP B N 1
ATOM 3376 C CA . ASP B 1 197 ? 26.766 -0.929 2.783 1 96.5 197 ASP B CA 1
ATOM 3377 C C . ASP B 1 197 ? 26.359 -0.441 1.395 1 96.5 197 ASP B C 1
ATOM 3379 O O . ASP B 1 197 ? 25.375 -0.914 0.829 1 96.5 197 ASP B O 1
ATOM 3383 N N . ASP B 1 198 ? 27.141 0.403 0.799 1 96.69 198 ASP B N 1
ATOM 3384 C CA . ASP B 1 198 ? 26.812 1.062 -0.463 1 96.69 198 ASP B CA 1
ATOM 3385 C C . ASP B 1 198 ? 26.688 0.047 -1.595 1 96.69 198 ASP B C 1
ATOM 3387 O O . ASP B 1 198 ? 25.812 0.177 -2.453 1 96.69 198 ASP B O 1
ATOM 3391 N N . THR B 1 199 ? 27.5 -0.915 -1.559 1 96.94 199 THR B N 1
ATOM 3392 C CA . THR B 1 199 ? 27.484 -1.921 -2.615 1 96.94 199 THR B CA 1
ATOM 3393 C C . THR B 1 199 ? 26.172 -2.699 -2.604 1 96.94 199 THR B C 1
ATOM 3395 O O . THR B 1 199 ? 25.547 -2.904 -3.65 1 96.94 199 THR B O 1
ATOM 3398 N N . THR B 1 200 ? 25.734 -3.049 -1.442 1 96.88 200 THR B N 1
ATOM 3399 C CA . THR B 1 200 ? 24.5 -3.807 -1.296 1 96.88 200 THR B CA 1
ATOM 3400 C C . THR B 1 200 ? 23.281 -2.941 -1.638 1 96.88 200 THR B C 1
ATOM 3402 O O . THR B 1 200 ? 22.375 -3.393 -2.322 1 96.88 200 THR B O 1
ATOM 3405 N N . LEU B 1 201 ? 23.375 -1.738 -1.185 1 96.62 201 LEU B N 1
ATOM 3406 C CA . LEU B 1 201 ? 22.297 -0.81 -1.494 1 96.62 201 LEU B CA 1
ATOM 3407 C C . LEU B 1 201 ? 22.141 -0.648 -3.002 1 96.62 201 LEU B C 1
ATOM 3409 O O . LEU B 1 201 ? 21.016 -0.679 -3.518 1 96.62 201 LEU B O 1
ATOM 3413 N N . LEU B 1 202 ? 23.219 -0.516 -3.627 1 96.25 202 LEU B N 1
ATOM 3414 C CA . LEU B 1 202 ? 23.188 -0.338 -5.074 1 96.25 202 LEU B CA 1
ATOM 3415 C C . LEU B 1 202 ? 22.703 -1.604 -5.77 1 96.25 202 LEU B C 1
ATOM 3417 O O . LEU B 1 202 ? 21.906 -1.531 -6.715 1 96.25 202 LEU B O 1
ATOM 3421 N N . ASP B 1 203 ? 23.125 -2.697 -5.289 1 96.31 203 ASP B N 1
ATOM 3422 C CA . ASP B 1 203 ? 22.688 -3.975 -5.848 1 96.31 203 ASP B CA 1
ATOM 3423 C C . ASP B 1 203 ? 21.172 -4.141 -5.727 1 96.31 203 ASP B C 1
ATOM 3425 O O . ASP B 1 203 ? 20.516 -4.566 -6.676 1 96.31 203 ASP B O 1
ATOM 3429 N N . PHE B 1 204 ? 20.625 -3.787 -4.562 1 96.31 204 PHE B N 1
ATOM 3430 C CA . PHE B 1 204 ? 19.188 -3.859 -4.34 1 96.31 204 PHE B CA 1
ATOM 3431 C C . PHE B 1 204 ? 18.453 -2.957 -5.316 1 96.31 204 PHE B C 1
ATOM 3433 O O . PHE B 1 204 ? 17.406 -3.344 -5.859 1 96.31 204 PHE B O 1
ATOM 3440 N N . ALA B 1 205 ? 19 -1.802 -5.527 1 94.81 205 ALA B N 1
ATOM 3441 C CA . ALA B 1 205 ? 18.375 -0.846 -6.438 1 94.81 205 ALA B CA 1
ATOM 3442 C C . ALA B 1 205 ? 18.375 -1.369 -7.871 1 94.81 205 ALA B C 1
ATOM 3444 O O . ALA B 1 205 ? 17.359 -1.312 -8.562 1 94.81 205 ALA B O 1
ATOM 3445 N N . LYS B 1 206 ? 19.453 -1.971 -8.25 1 94.44 206 LYS B N 1
ATOM 3446 C CA . LYS B 1 206 ? 19.625 -2.453 -9.617 1 94.44 206 LYS B CA 1
ATOM 3447 C C . LYS B 1 206 ? 18.734 -3.664 -9.883 1 94.44 206 LYS B C 1
ATOM 3449 O O . LYS B 1 206 ? 18.234 -3.846 -11 1 94.44 206 LYS B O 1
ATOM 3454 N N . ARG B 1 207 ? 18.531 -4.391 -8.859 1 93.06 207 ARG B N 1
ATOM 3455 C CA . ARG B 1 207 ? 17.734 -5.602 -9 1 93.06 207 ARG B CA 1
ATOM 3456 C C . ARG B 1 207 ? 16.25 -5.301 -8.812 1 93.06 207 ARG B C 1
ATOM 3458 O O . ARG B 1 207 ? 15.398 -6.164 -9.055 1 93.06 207 ARG B O 1
ATOM 3465 N N . GLY B 1 208 ? 15.953 -4.145 -8.344 1 93.25 208 GLY B N 1
ATOM 3466 C CA . GLY B 1 208 ? 14.562 -3.773 -8.148 1 93.25 208 GLY B CA 1
ATOM 3467 C C . GLY B 1 208 ? 13.961 -4.359 -6.891 1 93.25 208 GLY B C 1
ATOM 3468 O O . GLY B 1 208 ? 12.742 -4.539 -6.801 1 93.25 208 GLY B O 1
ATOM 3469 N N . PHE B 1 209 ? 14.789 -4.613 -5.879 1 95.81 209 PHE B N 1
ATOM 3470 C CA . PHE B 1 209 ? 14.32 -5.246 -4.652 1 95.81 209 PHE B CA 1
ATOM 3471 C C . PHE B 1 209 ? 13.492 -4.273 -3.82 1 95.81 209 PHE B C 1
ATOM 3473 O O . PHE B 1 209 ? 12.648 -4.688 -3.021 1 95.81 209 PHE B O 1
ATOM 3480 N N . TYR B 1 210 ? 13.688 -3.016 -4.07 1 96.06 210 TYR B N 1
ATOM 3481 C CA . TYR B 1 210 ? 13.023 -2.018 -3.24 1 96.06 210 TYR B CA 1
ATOM 3482 C C . TYR B 1 210 ? 11.516 -2.033 -3.467 1 96.06 210 TYR B C 1
ATOM 3484 O O . TYR B 1 210 ? 10.742 -1.78 -2.543 1 96.06 210 TYR B O 1
ATOM 3492 N N . SER B 1 211 ? 11.117 -2.357 -4.652 1 95.81 211 SER B N 1
ATOM 3493 C CA . SER B 1 211 ? 9.695 -2.457 -4.938 1 95.81 211 SER B CA 1
ATOM 3494 C C . SER B 1 211 ? 9.016 -3.484 -4.035 1 95.81 211 SER B C 1
ATOM 3496 O O . SER B 1 211 ? 8.016 -3.184 -3.381 1 95.81 211 SER B O 1
ATOM 3498 N N . ALA B 1 212 ? 9.617 -4.594 -3.932 1 96.94 212 ALA B N 1
ATOM 3499 C CA . ALA B 1 212 ? 9.07 -5.676 -3.117 1 96.94 212 ALA B CA 1
ATOM 3500 C C . ALA B 1 212 ? 9.188 -5.355 -1.63 1 96.94 212 ALA B C 1
ATOM 3502 O O . ALA B 1 212 ? 8.258 -5.605 -0.859 1 96.94 212 ALA B O 1
ATOM 3503 N N . ILE B 1 213 ? 10.289 -4.805 -1.24 1 97.75 213 ILE B N 1
ATOM 3504 C CA . ILE B 1 213 ? 10.562 -4.496 0.159 1 97.75 213 ILE B CA 1
ATOM 3505 C C . ILE B 1 213 ? 9.531 -3.49 0.674 1 97.75 213 ILE B C 1
ATOM 3507 O O . ILE B 1 213 ? 8.906 -3.713 1.713 1 97.75 213 ILE B O 1
ATOM 3511 N N . TYR B 1 214 ? 9.289 -2.518 -0.066 1 96.56 214 TYR B N 1
ATOM 3512 C CA . TYR B 1 214 ? 8.422 -1.461 0.448 1 96.56 214 TYR B CA 1
ATOM 3513 C C . TYR B 1 214 ? 6.957 -1.802 0.222 1 96.56 214 TYR B C 1
ATOM 3515 O O . TYR B 1 214 ? 6.082 -1.312 0.94 1 96.56 214 TYR B O 1
ATOM 3523 N N . ALA B 1 215 ? 6.711 -2.625 -0.737 1 96.81 215 ALA B N 1
ATOM 3524 C CA . ALA B 1 215 ? 5.367 -3.193 -0.816 1 96.81 215 ALA B CA 1
ATOM 3525 C C . ALA B 1 215 ? 5.035 -3.988 0.443 1 96.81 215 ALA B C 1
ATOM 3527 O O . ALA B 1 215 ? 3.951 -3.834 1.013 1 96.81 215 ALA B O 1
ATOM 3528 N N . HIS B 1 216 ? 5.988 -4.773 0.829 1 96.88 216 HIS B N 1
ATOM 3529 C CA . HIS B 1 216 ? 5.848 -5.543 2.061 1 96.88 216 HIS B CA 1
ATOM 3530 C C . HIS B 1 216 ? 5.637 -4.629 3.26 1 96.88 216 HIS B C 1
ATOM 3532 O O . HIS B 1 216 ? 4.703 -4.828 4.043 1 96.88 216 HIS B O 1
ATOM 3538 N N . LEU B 1 217 ? 6.422 -3.646 3.379 1 95.81 217 LEU B N 1
ATOM 3539 C CA . LEU B 1 217 ? 6.352 -2.742 4.523 1 95.81 217 LEU B CA 1
ATOM 3540 C C . LEU B 1 217 ? 5.043 -1.958 4.516 1 95.81 217 LEU B C 1
ATOM 3542 O O . LEU B 1 217 ? 4.434 -1.752 5.566 1 95.81 217 LEU B O 1
ATOM 3546 N N . CYS B 1 218 ? 4.648 -1.592 3.363 1 94.44 218 CYS B N 1
ATOM 3547 C CA . CYS B 1 218 ? 3.379 -0.89 3.223 1 94.44 218 CYS B CA 1
ATOM 3548 C C . CYS B 1 218 ? 2.215 -1.78 3.641 1 94.44 218 CYS B C 1
ATOM 3550 O O . CYS B 1 218 ? 1.298 -1.328 4.332 1 94.44 218 CYS B O 1
ATOM 3552 N N . SER B 1 219 ? 2.234 -2.973 3.312 1 94.56 219 SER B N 1
ATOM 3553 C CA . SER B 1 219 ? 1.147 -3.916 3.555 1 94.56 219 SER B CA 1
ATOM 3554 C C . SER B 1 219 ? 0.929 -4.137 5.047 1 94.56 219 SER B C 1
ATOM 3556 O O . SER B 1 219 ? -0.157 -4.539 5.469 1 94.56 219 SER B O 1
ATOM 3558 N N . LEU B 1 220 ? 1.924 -3.9 5.836 1 90.75 220 LEU B N 1
ATOM 3559 C CA . LEU B 1 220 ? 1.858 -4.16 7.273 1 90.75 220 LEU B CA 1
ATOM 3560 C C . LEU B 1 220 ? 0.847 -3.236 7.945 1 90.75 220 LEU B C 1
ATOM 3562 O O . LEU B 1 220 ? 0.359 -3.533 9.039 1 90.75 220 LEU B O 1
ATOM 3566 N N . SER B 1 221 ? 0.566 -2.176 7.289 1 88.5 221 SER B N 1
ATOM 3567 C CA . SER B 1 221 ? -0.424 -1.251 7.828 1 88.5 221 SER B CA 1
ATOM 3568 C C . SER B 1 221 ? -1.824 -1.854 7.785 1 88.5 221 SER B C 1
ATOM 3570 O O . SER B 1 221 ? -2.738 -1.361 8.453 1 88.5 221 SER B O 1
ATOM 3572 N N . LEU B 1 222 ? -1.997 -2.918 7.117 1 87.38 222 LEU B N 1
ATOM 3573 C CA . LEU B 1 222 ? -3.311 -3.52 6.906 1 87.38 222 LEU B CA 1
ATOM 3574 C C . LEU B 1 222 ? -3.555 -4.652 7.895 1 87.38 222 LEU B C 1
ATOM 3576 O O . LEU B 1 222 ? -4.539 -5.387 7.773 1 87.38 222 LEU B O 1
ATOM 3580 N N . ILE B 1 223 ? -2.75 -4.781 8.797 1 82.69 223 ILE B N 1
ATOM 3581 C CA . ILE B 1 223 ? -2.838 -5.891 9.742 1 82.69 223 ILE B CA 1
ATOM 3582 C C . ILE B 1 223 ? -4.168 -5.824 10.492 1 82.69 223 ILE B C 1
ATOM 3584 O O . ILE B 1 223 ? -4.758 -6.859 10.812 1 82.69 223 ILE B O 1
ATOM 3588 N N . ASP B 1 224 ? -4.617 -4.699 10.68 1 78.81 224 ASP B N 1
ATOM 3589 C CA . ASP B 1 224 ? -5.863 -4.527 11.422 1 78.81 224 ASP B CA 1
ATOM 3590 C C . ASP B 1 224 ? -7.051 -5.07 10.625 1 78.81 224 ASP B C 1
ATOM 3592 O O . ASP B 1 224 ? -8.078 -5.43 11.203 1 78.81 224 ASP B O 1
ATOM 3596 N N . LEU B 1 225 ? -6.973 -5.129 9.344 1 76.12 225 LEU B N 1
ATOM 3597 C CA . LEU B 1 225 ? -8.039 -5.633 8.484 1 76.12 225 LEU B CA 1
ATOM 3598 C C . LEU B 1 225 ? -8.297 -7.113 8.75 1 76.12 225 LEU B C 1
ATOM 3600 O O . LEU B 1 225 ? -9.43 -7.582 8.609 1 76.12 225 LEU B O 1
ATOM 3604 N N . VAL B 1 226 ? -7.289 -7.742 9.07 1 74.06 226 VAL B N 1
ATOM 3605 C CA . VAL B 1 226 ? -7.43 -9.188 9.234 1 74.06 226 VAL B CA 1
ATOM 3606 C C . VAL B 1 226 ? -7.672 -9.516 10.711 1 74.06 226 VAL B C 1
ATOM 3608 O O . VAL B 1 226 ? -7.844 -10.68 11.07 1 74.06 226 VAL B O 1
ATOM 3611 N N . MET B 1 227 ? -7.645 -8.406 11.539 1 66 227 MET B N 1
ATOM 3612 C CA . MET B 1 227 ? -7.918 -8.586 12.961 1 66 227 MET B CA 1
ATOM 3613 C C . MET B 1 227 ? -9.414 -8.484 13.25 1 66 227 MET B C 1
ATOM 3615 O O . MET B 1 227 ? -9.898 -9.047 14.234 1 66 227 MET B O 1
ATOM 3619 N N . GLU B 1 228 ? -10.25 -7.375 12.742 1 57.16 228 GLU B N 1
ATOM 3620 C CA . GLU B 1 228 ? -11.555 -6.883 13.172 1 57.16 228 GLU B CA 1
ATOM 3621 C C . GLU B 1 228 ? -12.555 -8.023 13.328 1 57.16 228 GLU B C 1
ATOM 3623 O O . GLU B 1 228 ? -13.305 -8.078 14.305 1 57.16 228 GLU B O 1
ATOM 3628 N N . LYS B 1 229 ? -13.18 -8.844 12.539 1 45.5 229 LYS B N 1
ATOM 3629 C CA . LYS B 1 229 ? -14.562 -9.016 12.977 1 45.5 229 LYS B CA 1
ATOM 3630 C C . LYS B 1 229 ? -14.633 -9.82 14.273 1 45.5 229 LYS B C 1
ATOM 3632 O O . LYS B 1 229 ? -13.781 -10.672 14.523 1 45.5 229 LYS B O 1
#

InterPro domains:
  IPR010836 SapC [PF07277] (8-223)

pLDDT: mean 86.36, std 11.01, range [44.69, 97.75]

Solvent-accessible surface area (backbone atoms only — not comparable to full-atom values): 24779 Å² total; per-residue (Å²): 132,74,88,43,72,40,75,66,45,59,84,86,37,39,64,35,12,33,38,90,61,62,67,46,56,79,50,36,41,38,17,60,40,78,51,45,52,88,44,26,47,68,32,21,60,53,35,20,45,39,30,35,60,38,86,89,78,64,46,73,41,42,27,34,47,30,27,77,51,80,61,26,25,71,42,40,57,96,44,35,77,67,48,83,48,74,54,68,73,63,66,43,44,64,38,43,80,41,78,45,93,86,79,39,75,43,57,18,32,30,66,70,38,87,26,42,35,72,83,37,78,40,45,37,26,42,98,87,55,43,72,25,74,61,37,47,52,50,52,50,48,52,51,50,50,59,57,34,48,58,51,31,51,49,52,51,48,53,37,53,76,68,63,26,61,35,84,40,73,49,71,40,68,35,90,83,67,47,68,49,72,46,73,68,32,27,40,75,36,64,71,57,59,69,65,52,53,70,68,57,47,34,48,36,54,72,69,49,46,55,49,39,51,36,18,32,60,39,3,52,75,37,49,58,74,38,51,56,133,133,73,89,43,72,40,74,66,44,60,84,85,39,38,62,36,11,32,37,90,62,63,68,46,55,80,50,35,41,38,17,60,40,78,52,47,54,87,44,26,48,67,32,22,60,52,35,19,44,40,30,34,59,38,86,88,78,63,46,73,42,42,28,33,48,28,27,78,50,80,61,26,25,71,41,40,58,96,44,35,78,69,48,84,50,74,56,66,72,62,66,44,44,63,37,44,79,42,80,46,93,86,80,41,75,43,57,17,32,30,66,70,39,87,25,41,36,73,83,38,78,42,45,36,27,42,98,87,55,42,72,26,73,62,40,47,52,50,51,49,50,52,51,50,50,58,58,35,46,57,53,30,50,48,52,51,48,52,37,53,76,70,62,26,61,35,82,39,72,50,72,39,68,32,92,82,66,47,68,47,72,46,73,70,32,29,42,75,35,63,72,58,58,68,65,52,53,69,68,57,46,34,49,35,52,73,70,49,46,53,49,40,52,38,18,32,59,41,3,52,74,37,48,60,73,38,52,59,131

Foldseek 3Di:
DDFDWDFDDLVVQVQKFFAPAFQLVVCQQPQKDFAFLVCLLVCLVWFAWWWFADPVPRAITIIGGQADDGGGGVQDDPRDGNTPDDGLCSVLPQWDWDQDPPRDTTITGGCPTPRMDGPHDGGQADPVSHGDPVVVVSVVSVVVVSVRVVVRSVLVVVCVVL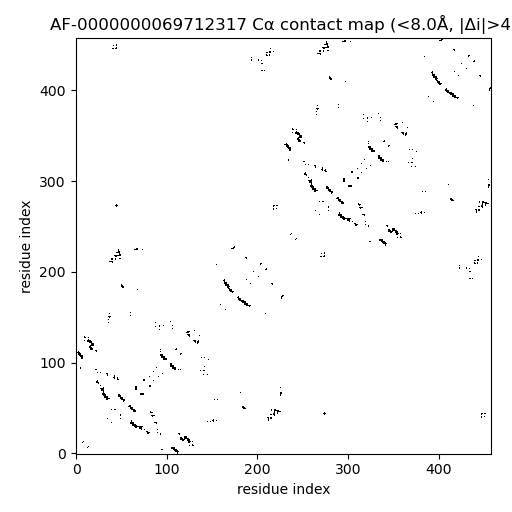VQKDWDFDFFQAPVRDTDTDGRIIAGRVVSVVVDDPVVVVVCVVVVVVSSNVSNVSSVVRNVVNRYD/DDFDWDFDDLVVQVQKFFAPAFQLVVCQQPQKDFAFLVCLLVCLVWFAWWWFADPPPRAITIIGGQADDGGGGVQDDPRDGNTPDDGLCSVLPQWDWDQDPPRDITITGGCPTPRMDGPHDGGQADPVSHGDPVVVVSVVSVVVVSVRVVVRSVLVVVCVVLVQKDWDFPFFQEPVRDTDTDGRIIAGRVVSVVVDDPVVVVVCVVVVVVSSNVSNVSSVVCNVVNRYD

Radius of gyration: 25.78 Å; Cα contacts (8 Å, |Δi|>4): 856; chains: 2; bounding box: 50×76×66 Å